Protein 6FXP (pdb70)

Organism: Staphylococcus aureus (strain Mu50 / ATCC 700699) (NCBI:txid158878)

Nearest PDB structures (foldseek):
  6fxp-assembly1_A  TM=9.992E-01  e=1.191E-45  Staphylococcus aureus subsp. aureus Mu50
  6u0o-assembly1_B  TM=9.647E-01  e=7.619E-43  Staphylococcus aureus subsp. aureus NCTC 8325
  6fxo-assembly1_A  TM=9.227E-01  e=2.732E-21  Staphylococcus aureus subsp. aureus Mu50
  4pia-assembly1_A  TM=6.972E-01  e=9.420E-16  Staphylococcus aureus subsp. aureus Mu50
  4pi8-assembly1_A  TM=7.078E-01  e=2.352E-15  Staphylococcus aureus subsp. aureus Mu50

Solvent-accessible surface area: 23838 Å² total; per-residue (Å²): 122,95,100,81,20,70,0,32,0,49,0,18,14,16,129,42,35,20,81,57,10,10,121,84,5,83,117,67,40,110,72,15,52,7,35,68,208,190,100,153,43,134,99,115,14,55,60,102,51,10,71,66,5,7,37,0,16,86,17,11,77,66,94,74,26,9,9,1,0,1,9,0,16,95,61,27,46,14,67,93,99,53,0,70,62,16,0,106,129,60,80,54,3,48,160,28,2,81,43,0,14,154,4,0,133,81,56,106,0,2,0,0,16,0,0,9,36,0,20,118,50,2,25,100,94,50,36,78,1,5,78,12,27,125,36,132,76,131,78,13,33,0,0,7,11,7,36,16,108,137,207,57,29,43,118,26,0,0,74,51,0,79,162,88,35,14,37,48,31,82,108,0,1,40,23,0,0,53,54,4,48,133,96,36,7,84,39,115,30,9,15,0,2,0,0,0,0,8,3,22,89,46,77,37,110,121,18,39,21,59,27,5,95,51,2,37,58,42,0,48,65,4,6,46,31,1,131,102,3,122,6,12,1,35,53,5,33,3,0,0,5,100,84,25,101,144,6,22,61,38,111,77,88,108,78,17,76,1,44,0,49,0,18,32,14,127,38,37,24,80,59,9,9,120,94,6,82,113,69,41,113,68,17,57,1,34,92,201,155,113,126,30,124,86,118,16,54,61,102,51,10,67,70,7,6,38,0,14,84,12,16,80,56,124,74,25,20,8,1,0,1,5,0,18,68,62,26,42,13,69,101,101,38,0,73,69,18,0,103,122,71,98,26,2,60,140,18,3,79,34,0,15,136,0,0,132,78,54,107,0,3,0,0,17,0,0,18,30,0,17,136,34,5,24,96,93,42,46,92,0,2,64,13,22,117,42,132,62,93,103,18,30,0,0,8,13,5,37,13,90,133,181,54,25,35,125,27,0,1,82,53,0,86,169,84,35,14,38,46,22,78,107,0,0,36,24,0,0,53,54,3,49,134,95,39,6,78,37,113,33,9,14,0,2,0,1,0,0,5,3,23,97,46,57,42,108,122,19,44,21,59,28,3,89,54,3,40,58,43,0,48,85,6,7,40,44,2,115,95,4,98,6,11,2,34,51,5,16,1,0,0,6,99,83,26,98,158,10,15,60,24

B-factor: mean 29.56, std 25.25, range [2.0, 132.07]

Secondary structure (DSSP, 8-state):
------EEEEEEEESS-HHHHHHHHHHH----EEE-TTSS-EEEPPHHHHHHHT-HHHHHTSTTGGGGGB-TTS-----HHHHTTTTTT-HHHHTTHHHHHHHHHHHT--HHHHHHHHHTTS-GGGHHHHH-EEETTEEE--SS-TT--SSSHHHHHHHHHHHTT--SHHHHHHHHHHHHHHHHSSSTT--SHHHHHH-TTSTTS--S-SBTTHHHHHHHHHHHHHHHTT----EEEEEEETT-HHHH--/---B----EEEEEE-SS-HHHHHHHHHHH----EEE-SSSS-EEEPPHHHHHHHH-HHHHHTSTTGGGGGB-TTS-----HHHHHHHHTT-HHHHTTHHHHHHHHHHHT--HHHHHHHHHHHSSTTTHHHHH-EEETTEEE--SS-TT--TTSHHHHHHHHHHHTT--SHHHHHHHHHHHHHHHHS-STT--SHHHHHH-TTSTTS--S-SBTTHHHHHHHHHHHHHHHTTB---EEEEEE-TT-HHHH--

InterPro domains:
  IPR002901 Mannosyl-glycoprotein endo-beta-N-acetylglucosamidase-like domain [PF01832] (133-260)
  IPR002901 Mannosyl-glycoprotein endo-beta-N-acetylglucosamidase-like domain [SM00047] (113-271)

Structure (mmCIF, N/CA/C/O backbone):
data_6FXP
#
_entry.id   6FXP
#
_cell.length_a   151.77
_cell.length_b   151.77
_cell.length_c   122.51
_cell.angle_alpha   90.00
_cell.angle_beta   90.00
_cell.angle_gamma   120.00
#
_symmetry.space_group_name_H-M   'P 61 2 2'
#
loop_
_entity.id
_entity.type
_entity.pdbx_description
1 polymer 'Uncharacterized protein'
2 non-polymer 'TETRAETHYLENE GLYCOL'
3 non-polymer 'CHLORIDE ION'
4 non-polymer 'SODIUM ION'
5 water water
#
loop_
_atom_site.group_PDB
_atom_site.id
_atom_site.type_symbol
_atom_site.label_atom_id
_atom_site.label_alt_id
_atom_site.label_comp_id
_atom_site.label_asym_id
_atom_site.label_entity_id
_atom_site.label_seq_id
_atom_site.pdbx_PDB_ins_code
_atom_site.Cartn_x
_atom_site.Cartn_y
_atom_site.Cartn_z
_atom_site.occupancy
_atom_site.B_iso_or_equiv
_atom_site.auth_seq_id
_atom_site.auth_comp_id
_atom_site.auth_asym_id
_atom_site.auth_atom_id
_atom_site.pdbx_PDB_model_num
ATOM 1 N N . ALA A 1 5 ? 26.42700 51.02700 13.64700 1.000 65.89000 1 ALA A N 1
ATOM 2 C CA . ALA A 1 5 ? 25.68000 50.33100 12.59800 1.000 62.24000 1 ALA A CA 1
ATOM 3 C C . ALA A 1 5 ? 26.37400 50.31400 11.23200 1.000 56.38000 1 ALA A C 1
ATOM 4 O O . ALA A 1 5 ? 27.37000 50.99600 11.04800 1.000 50.59000 1 ALA A O 1
ATOM 7 N N . PHE A 1 6 ? 25.81300 49.56300 10.28900 1.000 53.53000 2 PHE A N 1
ATOM 8 C CA . PHE A 1 6 ? 26.37200 49.48300 8.95500 1.000 55.82000 2 PHE A CA 1
ATOM 9 C C . PHE A 1 6 ? 26.27100 50.74300 8.20000 1.000 53.94000 2 PHE A C 1
ATOM 10 O O . PHE A 1 6 ? 25.21500 51.27700 8.09800 1.000 48.86000 2 PHE A O 1
ATOM 19 N N . LYS A 1 7 ? 27.33500 51.19700 7.62700 1.000 44.97000 3 LYS A N 1
ATOM 20 C CA . LYS A 1 7 ? 27.29400 52.40700 6.83500 1.000 40.46000 3 LYS A CA 1
ATOM 21 C C . LYS A 1 7 ? 27.46900 52.20900 5.34100 1.000 42.72000 3 LYS A C 1
ATOM 22 O O . LYS A 1 7 ? 28.56000 51.87700 4.87900 1.000 39.62000 3 LYS A O 1
ATOM 32 N N . HIS A 1 8 ? 26.38700 52.40600 4.59500 1.000 39.06000 4 HIS A N 1
ATOM 33 C CA . HIS A 1 8 ? 26.42200 52.33400 3.15000 1.000 39.75000 4 HIS A CA 1
ATOM 34 C C . HIS A 1 8 ? 27.09400 53.59900 2.60800 1.000 40.79000 4 HIS A C 1
ATOM 35 O O . HIS A 1 8 ? 27.08000 54.64900 3.24500 1.000 38.49000 4 HIS A O 1
ATOM 45 N N . VAL A 1 9 ? 27.72500 53.46200 1.45700 1.000 33.24000 5 VAL A N 1
ATOM 46 C CA . VAL A 1 9 ? 28.45700 54.52200 0.78200 1.000 27.67000 5 VAL A CA 1
ATOM 47 C C . VAL A 1 9 ? 28.06600 54.64000 -0.67200 1.000 28.19000 5 VAL A C 1
ATOM 48 O O . VAL A 1 9 ? 27.82400 53.65200 -1.36600 1.000 28.97000 5 VAL A O 1
ATOM 53 N N . LYS A 1 10 ? 27.92100 55.87000 -1.09100 1.000 25.99000 6 LYS A N 1
ATOM 54 C CA . LYS A 1 10 ? 27.57100 56.22200 -2.45000 1.000 29.12000 6 LYS A CA 1
ATOM 55 C C . LYS A 1 10 ? 28.73100 55.83100 -3.34800 1.000 33.92000 6 LYS A C 1
ATOM 56 O O . LYS A 1 10 ? 29.79500 56.46300 -3.26900 1.000 34.35000 6 LYS A O 1
ATOM 66 N N . SER A 1 11 ? 28.51900 54.81700 -4.20200 1.000 30.99000 7 SER A N 1
ATOM 67 C CA . SER A 1 11 ? 29.57700 54.334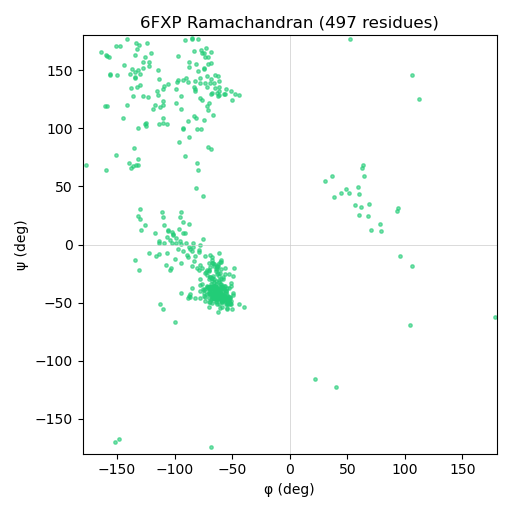00 -5.09500 1.000 27.60000 7 SER A CA 1
ATOM 68 C C . SER A 1 11 ? 29.89900 55.27100 -6.22900 1.000 34.46000 7 SER A C 1
ATOM 69 O O . SER A 1 11 ? 29.02100 55.98300 -6.73400 1.000 31.11000 7 SER A O 1
ATOM 74 N N . ASP A 1 12 ? 31.18300 55.30500 -6.59300 1.000 32.44000 8 ASP A N 1
ATOM 75 C CA . ASP A 1 12 ? 31.67200 56.07200 -7.74800 1.000 33.51000 8 ASP A CA 1
ATOM 76 C C . ASP A 1 12 ? 32.40400 55.00100 -8.59800 1.000 35.66000 8 ASP A C 1
ATOM 77 O O . ASP A 1 12 ? 33.48700 54.56900 -8.22200 1.000 27.46000 8 ASP A O 1
ATOM 83 N N . ILE A 1 13 ? 31.75900 54.51900 -9.68200 1.000 29.20000 9 ILE A N 1
ATOM 84 C CA . ILE A 1 13 ? 32.25300 53.43200 -10.49000 1.000 25.87000 9 ILE A CA 1
ATOM 85 C C . ILE A 1 13 ? 32.57500 53.87300 -11.89000 1.000 30.22000 9 ILE A C 1
ATOM 86 O O . ILE A 1 13 ? 31.76900 54.53900 -12.50900 1.000 30.80000 9 ILE A O 1
ATOM 92 N N . L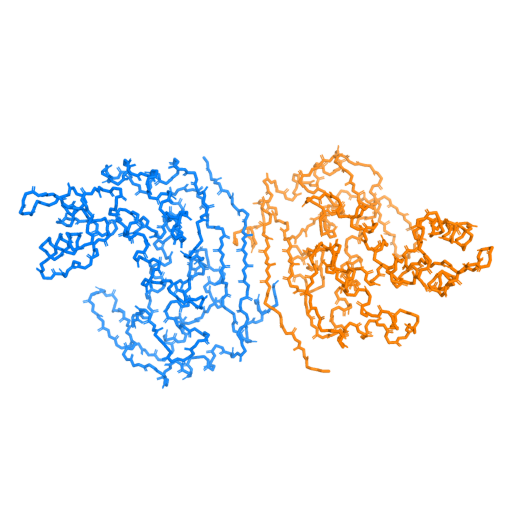YS A 1 14 ? 33.73600 53.49900 -12.37900 1.000 26.16000 10 LYS A N 1
ATOM 93 C CA . LYS A 1 14 ? 34.14100 53.74300 -13.73300 1.000 24.41000 10 LYS A CA 1
ATOM 94 C C . LYS A 1 14 ? 34.14600 52.41800 -14.42100 1.000 30.32000 10 LYS A C 1
ATOM 95 O O . LYS A 1 14 ? 34.63600 51.43600 -13.85400 1.000 32.82000 10 LYS A O 1
ATOM 105 N N . ILE A 1 15 ? 33.58500 52.35300 -15.60200 1.000 25.45000 11 ILE A N 1
ATOM 106 C CA . ILE A 1 15 ? 33.56000 51.06500 -16.29900 1.000 38.36000 11 ILE A CA 1
ATOM 107 C C . ILE A 1 15 ? 34.47500 51.08200 -17.48500 1.000 35.90000 11 ILE A C 1
ATOM 108 O O . ILE A 1 15 ? 34.16300 51.70300 -18.49800 1.000 27.03000 11 ILE A O 1
ATOM 114 N N . GLU A 1 16 ? 35.61100 50.43700 -17.34400 1.000 30.19000 12 GLU A N 1
ATOM 115 C CA . GLU A 1 16 ? 36.57700 50.36500 -18.45100 1.000 28.13000 12 GLU A CA 1
ATOM 116 C C . GLU A 1 16 ? 36.14900 49.26100 -19.33500 1.000 26.55000 12 GLU A C 1
ATOM 117 O O . GLU A 1 16 ? 36.30000 48.09600 -18.96600 1.000 28.04000 12 GLU A O 1
ATOM 124 N N . LYS A 1 17 ? 35.68200 49.60600 -20.52700 1.000 25.60000 13 LYS A N 1
ATOM 125 C CA . LYS A 1 17 ? 35.23500 48.60100 -21.46900 1.000 26.33000 13 LYS A CA 1
ATOM 126 C C . LYS A 1 17 ? 36.40900 48.30400 -22.36900 1.000 30.81000 13 LYS A C 1
ATOM 127 O O . LYS A 1 17 ? 36.91200 49.20000 -23.06100 1.000 31.44000 13 LYS A O 1
ATOM 137 N N . LEU A 1 18 ? 36.88200 47.06700 -22.30700 1.000 28.55000 14 LEU A N 1
ATOM 138 C CA . LEU A 1 18 ? 38.01900 46.70900 -23.17900 1.000 29.75000 14 LEU A CA 1
ATOM 139 C C . LEU A 1 18 ? 37.58100 46.20800 -24.57100 1.000 28.56000 14 LEU A C 1
ATOM 140 O O . LEU A 1 18 ? 36.59300 45.47000 -24.69100 1.000 30.07000 14 LEU A O 1
ATOM 146 N N . ASN A 1 19 ? 38.31200 46.62800 -25.60700 1.000 29.75000 15 ASN A N 1
ATOM 147 C CA . ASN A 1 19 ? 38.03300 46.20100 -26.96400 1.000 35.67000 15 ASN A CA 1
ATOM 148 C C . ASN A 1 19 ? 38.61600 44.80300 -27.28600 1.000 39.88000 15 ASN A C 1
ATOM 149 O O . ASN A 1 19 ? 39.29200 44.65200 -28.29300 1.000 41.47000 15 ASN A O 1
ATOM 157 N N . VAL A 1 20 ? 38.38000 43.81200 -26.42500 1.000 38.69000 16 VAL A N 1
ATOM 158 C CA . VAL A 1 20 ? 38.83700 42.41700 -26.61800 1.000 36.42000 16 VAL A CA 1
ATOM 159 C C . VAL A 1 20 ? 37.93400 41.50400 -25.82300 1.000 32.69000 16 VAL A C 1
ATOM 160 O O . VAL A 1 20 ? 37.42600 41.94200 -24.79600 1.000 30.97000 16 VAL A O 1
ATOM 165 N N . THR A 1 21 ? 37.65000 40.28000 -26.29900 1.000 25.93000 17 THR A N 1
ATOM 166 C CA . THR A 1 21 ? 36.84900 39.35500 -25.54100 1.000 25.62000 17 THR A CA 1
ATOM 167 C C . THR A 1 21 ? 37.74000 38.74400 -24.42600 1.000 27.55000 17 THR A C 1
ATOM 168 O O . THR A 1 21 ? 38.96000 38.87800 -24.48900 1.000 26.05000 17 THR A O 1
ATOM 174 N N . LEU A 1 22 ? 37.14800 38.06000 -23.46100 1.000 25.78000 18 LEU A N 1
ATOM 175 C CA . LEU A 1 22 ? 37.89600 37.43500 -22.38000 1.000 33.77000 18 LEU A CA 1
ATOM 176 C C . LEU A 1 22 ? 38.80500 36.37700 -23.01200 1.000 37.36000 18 LEU A C 1
ATOM 177 O O . LEU A 1 22 ? 39.95300 36.19200 -22.62000 1.000 29.76000 18 LEU A O 1
ATOM 183 N N . ASN A 1 23 ? 38.27000 35.70900 -24.04200 1.000 42.96000 19 ASN A N 1
ATOM 184 C CA . ASN A 1 23 ? 39.01300 34.66000 -24.70600 1.000 36.95000 19 ASN A CA 1
ATOM 185 C C . ASN A 1 23 ? 40.22900 35.19300 -25.34600 1.000 33.50000 19 ASN A C 1
ATOM 186 O O . ASN A 1 23 ? 41.31100 34.64100 -25.16300 1.000 30.56000 19 ASN A O 1
ATOM 194 N N . ASP A 1 24 ? 40.09800 36.32100 -26.04100 1.000 29.39000 20 ASP A N 1
ATOM 195 C CA . ASP A 1 24 ? 41.26000 36.87000 -26.67400 1.000 25.99000 20 ASP A CA 1
ATOM 196 C C . ASP A 1 24 ? 42.25900 37.44600 -25.66700 1.000 32.21000 20 ASP A C 1
ATOM 197 O O . ASP A 1 24 ? 43.48000 37.38300 -25.91500 1.000 31.72000 20 ASP A O 1
ATOM 203 N N . ALA A 1 25 ? 41.75600 37.94300 -24.50300 1.000 32.18000 21 ALA A N 1
ATOM 204 C CA . ALA A 1 25 ? 42.61200 38.46900 -23.46900 1.000 25.97000 21 ALA A CA 1
ATOM 205 C C . ALA A 1 25 ? 43.45100 37.30300 -22.87000 1.000 25.48000 21 ALA A C 1
ATOM 206 O O . ALA A 1 25 ? 44.63700 37.47300 -22.57600 1.000 25.15000 21 ALA A O 1
ATOM 209 N N . ALA A 1 26 ? 42.83300 36.13200 -22.71800 1.000 24.19000 22 ALA A N 1
ATOM 210 C CA . ALA A 1 26 ? 43.54600 34.98700 -22.13600 1.000 29.04000 22 ALA A CA 1
ATOM 211 C C . ALA A 1 26 ? 44.65500 34.51100 -23.08100 1.000 28.43000 22 ALA A C 1
ATOM 212 O O . ALA A 1 26 ? 45.74100 34.12300 -22.65900 1.000 29.02000 22 ALA A O 1
ATOM 215 N N . LYS A 1 27 ? 44.34200 34.54300 -24.36200 1.000 26.17000 23 LYS A N 1
ATOM 216 C CA . LYS A 1 27 ? 45.18500 34.18700 -25.48100 1.000 25.21000 23 LYS A CA 1
ATOM 217 C C . LYS A 1 27 ? 46.37000 35.15900 -25.42700 1.000 32.98000 23 LYS A C 1
ATOM 218 O O . LYS A 1 27 ? 47.52600 34.71400 -25.49600 1.000 28.23000 23 LYS A O 1
ATOM 228 N N . LYS A 1 28 ? 46.11100 36.48600 -25.19500 1.000 30.09000 24 LYS A N 1
ATOM 229 C CA . LYS A 1 28 ? 47.23500 37.37200 -25.13800 1.000 24.81000 24 LYS A CA 1
ATOM 230 C C . LYS A 1 28 ? 48.03400 37.08400 -23.88400 1.000 25.21000 24 LYS A C 1
ATOM 231 O O . LYS A 1 28 ? 49.26100 37.17200 -23.91300 1.000 26.54000 24 LYS A O 1
ATOM 241 N N . GLN A 1 29 ? 47.35300 36.76200 -22.77100 1.000 24.54000 25 GLN A N 1
ATOM 242 C CA . GLN A 1 29 ? 48.02200 36.51600 -21.52100 1.000 25.04000 25 GLN A CA 1
ATOM 243 C C . GLN A 1 29 ? 49.01100 35.36300 -21.58800 1.000 24.97000 25 GLN A C 1
ATOM 244 O O . GLN A 1 29 ? 50.13300 35.49000 -21.12700 1.000 22.38000 25 GLN A O 1
ATOM 253 N N . ILE A 1 30 ? 48.59300 34.25500 -22.14700 1.000 24.50000 26 ILE A N 1
ATOM 254 C CA . ILE A 1 30 ? 49.50300 33.07900 -22.19300 1.000 25.97000 26 ILE A CA 1
ATOM 255 C C . ILE A 1 30 ? 50.71900 33.28500 -23.09200 1.000 26.05000 26 ILE A C 1
ATOM 256 O O . ILE A 1 30 ? 51.77200 32.69200 -22.86600 1.000 25.94000 26 ILE A O 1
ATOM 262 N N . ASN A 1 31 ? 50.55600 34.12900 -24.12900 1.000 29.07000 27 ASN A N 1
ATOM 263 C CA . ASN A 1 31 ? 51.59800 34.43900 -25.06900 1.000 27.53000 27 ASN A CA 1
ATOM 264 C C . ASN A 1 31 ? 52.48300 35.60400 -24.65900 1.000 29.11000 27 ASN A C 1
ATOM 265 O O . ASN A 1 31 ? 53.53300 35.80900 -25.28100 1.000 26.15000 27 ASN A O 1
ATOM 273 N N . ASN A 1 32 ? 52.08000 36.35400 -23.61100 1.000 26.09000 28 ASN A N 1
ATOM 274 C CA . ASN A 1 32 ? 52.89700 37.50800 -23.15900 1.000 26.32000 28 ASN A CA 1
ATOM 275 C C . ASN A 1 32 ? 53.64900 37.29400 -21.83900 1.000 25.52000 28 ASN A C 1
ATOM 276 O O . ASN A 1 32 ? 54.55300 38.06000 -21.50300 1.000 24.70000 28 ASN A O 1
ATOM 284 N N . TYR A 1 33 ? 53.25000 36.29700 -21.05700 1.000 24.70000 29 TYR A N 1
ATOM 285 C CA . TYR A 1 33 ? 53.91800 36.06100 -19.78000 1.000 30.13000 29 TYR A CA 1
ATOM 286 C C . TYR A 1 33 ? 54.29100 34.58700 -19.61900 1.000 27.33000 29 TYR A C 1
ATOM 287 O O . TYR A 1 33 ? 53.84800 33.75000 -20.38700 1.000 27.52000 29 TYR A O 1
ATOM 298 N N . THR A 1 34 ? 55.03800 34.29300 -18.58200 1.000 25.63000 30 THR A N 1
ATOM 299 C CA . THR A 1 34 ? 55.44000 32.94800 -18.24200 1.000 30.82000 30 THR A CA 1
ATOM 300 C C . THR A 1 34 ? 55.19900 32.77200 -16.77200 1.000 31.57000 30 THR A C 1
ATOM 301 O O . THR A 1 34 ? 54.87300 33.72400 -16.10400 1.000 25.55000 30 THR A O 1
ATOM 307 N N . SER A 1 35 ? 55.37900 31.56500 -16.28600 1.000 23.83000 31 SER A N 1
ATOM 308 C CA . SER A 1 35 ? 55.27100 31.16900 -14.90500 1.000 26.07000 31 SER A CA 1
ATOM 309 C C . SER A 1 35 ? 54.05300 31.59100 -14.10900 1.000 29.91000 31 SER A C 1
ATOM 310 O O . SER A 1 35 ? 54.16700 32.06800 -13.00400 1.000 28.13000 31 SER A O 1
ATOM 315 N N . GLN A 1 36 ? 52.91000 31.39200 -14.67300 1.000 28.95000 32 GLN A N 1
ATOM 316 C CA . GLN A 1 36 ? 51.69400 31.69900 -13.97100 1.000 27.53000 32 GLN A CA 1
ATOM 317 C C . GLN A 1 36 ? 51.49400 30.53300 -13.01100 1.000 24.86000 32 GLN A C 1
ATOM 318 O O . GLN A 1 36 ? 51.56800 29.38500 -13.42400 1.000 27.66000 32 GLN A O 1
ATOM 327 N N . GLN A 1 37 ? 51.33800 30.82400 -11.74800 1.000 26.87000 33 GLN A N 1
ATOM 328 C CA . GLN A 1 37 ? 51.18400 29.77300 -10.74100 1.000 32.33000 33 GLN A CA 1
ATOM 329 C C . GLN A 1 37 ? 49.89300 29.82800 -9.96000 1.000 37.63000 33 GLN A C 1
ATOM 330 O O . GLN A 1 37 ? 49.25700 30.84900 -9.89500 1.000 30.31000 33 GLN A O 1
ATOM 339 N N . VAL A 1 38 ? 49.59500 28.73500 -9.29200 1.000 27.82000 34 VAL A N 1
ATOM 340 C CA . VAL A 1 38 ? 48.43300 28.56200 -8.47400 1.000 35.07000 34 VAL A CA 1
ATOM 341 C C . VAL A 1 38 ? 48.74200 27.61100 -7.36000 1.000 43.20000 34 VAL A C 1
ATOM 342 O O . VAL A 1 38 ? 49.49300 26.68900 -7.53000 1.000 40.98000 34 VAL A O 1
ATOM 347 N N . SER A 1 39 ? 48.15300 27.83700 -6.22700 1.000 55.60000 35 SER A N 1
ATOM 348 C CA . SER A 1 39 ? 48.33100 26.99000 -5.06700 1.000 67.36000 35 SER A CA 1
ATOM 349 C C . SER A 1 39 ? 47.74200 25.61000 -5.20100 1.000 67.48000 35 SER A C 1
ATOM 350 O O . SER A 1 39 ? 46.86600 25.38900 -6.01100 1.000 67.93000 35 SER A O 1
ATOM 355 N N . ASN A 1 40 ? 48.26500 24.67900 -4.43600 1.000 75.83000 36 ASN A N 1
ATOM 356 C CA . ASN A 1 40 ? 47.75000 23.32200 -4.37800 1.000 87.60000 36 ASN A CA 1
ATOM 357 C C . ASN A 1 40 ? 46.61200 23.30900 -3.36300 1.000 95.62000 36 ASN A C 1
ATOM 358 O O . ASN A 1 40 ? 46.35300 24.33400 -2.74500 1.000 94.92000 36 ASN A O 1
ATOM 366 N N . LYS A 1 41 ? 45.93500 22.16400 -3.15400 1.000 100.39000 37 LYS A N 1
ATOM 367 C CA . LYS A 1 41 ? 44.84100 22.10100 -2.17100 1.000 104.91000 37 LYS A CA 1
ATOM 368 C C . LYS A 1 41 ? 45.32000 22.44800 -0.78700 1.000 104.31000 37 LYS A C 1
ATOM 369 O O . LYS A 1 41 ? 44.67800 23.22500 -0.12500 1.000 101.77000 37 LYS A O 1
ATOM 379 N N . LYS A 1 42 ? 46.49000 21.92500 -0.35900 1.000 106.13000 38 LYS A N 1
ATOM 380 C CA . LYS A 1 42 ? 46.94500 22.21200 0.99400 1.000 109.05000 38 LYS A CA 1
ATOM 381 C C . LYS A 1 42 ? 47.89800 23.39500 1.14500 1.000 107.01000 38 LYS A C 1
ATOM 382 O O . LYS A 1 42 ? 48.67900 23.41800 2.08800 1.000 104.61000 38 LYS A O 1
ATOM 392 N N . ASN A 1 43 ? 47.81400 24.38200 0.25200 1.000 101.22000 39 ASN A N 1
ATOM 393 C CA . ASN A 1 43 ? 48.66700 25.57000 0.29000 1.000 95.60000 39 ASN A CA 1
ATOM 394 C C . ASN A 1 43 ? 50.20000 25.39500 0.37200 1.000 97.35000 39 ASN A C 1
ATOM 395 O O . ASN A 1 43 ? 50.70800 24.27700 0.40400 1.000 97.13000 39 ASN A O 1
ATOM 403 N N . ASP A 1 44 ? 50.92300 26.53400 0.33200 1.000 103.91000 40 ASP A N 1
ATOM 404 C CA . ASP A 1 44 ? 52.38900 26.60700 0.34200 1.000 112.80000 40 ASP A CA 1
ATOM 405 C C . ASP A 1 44 ? 53.05500 25.50100 -0.48700 1.000 112.65000 40 ASP A C 1
ATOM 406 O O . ASP A 1 44 ? 54.11700 24.98400 -0.16400 1.000 112.49000 40 ASP A O 1
ATOM 412 N N . ALA A 1 45 ? 52.42700 25.25600 -1.64100 1.000 106.30000 41 ALA A N 1
ATOM 413 C CA . ALA A 1 45 ? 52.77900 24.27500 -2.64000 1.000 93.58000 41 ALA A CA 1
ATOM 414 C C . ALA A 1 45 ? 52.33800 24.76300 -4.03000 1.000 81.17000 41 ALA A C 1
ATOM 415 O O . ALA A 1 45 ? 51.31500 24.32800 -4.52900 1.000 78.69000 41 ALA A O 1
ATOM 418 N N . TRP A 1 46 ? 53.09400 25.68300 -4.61300 1.000 68.95000 42 TRP A N 1
ATOM 419 C CA . TRP A 1 46 ? 52.86200 26.24100 -5.94000 1.000 57.58000 42 TRP A CA 1
ATOM 420 C C . TRP A 1 46 ? 53.06700 25.26400 -7.08400 1.000 56.03000 42 TRP A C 1
ATOM 421 O O . TRP A 1 46 ? 54.02700 24.53700 -7.12100 1.000 58.72000 42 TRP A O 1
ATOM 434 N N . ARG A 1 47 ? 52.25500 25.36300 -8.06100 1.000 46.75000 43 ARG A N 1
ATOM 435 C CA . ARG A 1 47 ? 52.25900 24.56600 -9.27200 1.000 45.97000 43 ARG A CA 1
ATOM 436 C C . ARG A 1 47 ? 51.90800 25.47800 -10.44700 1.000 42.69000 43 ARG A C 1
ATOM 437 O O . ARG A 1 47 ? 51.57100 26.64300 -10.24300 1.000 39.37000 43 ARG A O 1
ATOM 451 N N . ASP A 1 48 ? 51.93300 24.94000 -11.65900 1.000 39.40000 44 ASP A N 1
ATOM 452 C CA . ASP A 1 48 ? 51.65700 25.70700 -12.85300 1.000 42.94000 44 ASP A CA 1
ATOM 453 C C . ASP A 1 48 ? 50.18500 25.86500 -13.11600 1.000 44.10000 44 ASP A C 1
ATOM 454 O O . ASP A 1 48 ? 49.44300 24.86900 -13.04200 1.000 36.38000 44 ASP A O 1
ATOM 460 N N . ALA A 1 49 ? 49.75200 27.10000 -13.43500 1.000 37.24000 45 ALA A N 1
ATOM 461 C CA . ALA A 1 49 ? 48.33600 27.25200 -13.72200 1.000 32.29000 45 ALA A CA 1
ATOM 462 C C . ALA A 1 49 ? 48.05500 26.88300 -15.15500 1.000 29.02000 45 ALA A C 1
ATOM 463 O O . ALA A 1 49 ? 48.84800 27.19900 -16.04000 1.000 33.01000 45 ALA A O 1
ATOM 466 N N . SER A 1 50 ? 47.02200 26.13700 -15.37500 1.000 28.27000 46 SER A N 1
ATOM 467 C CA . SER A 1 50 ? 46.59100 25.80500 -16.70300 1.000 33.62000 46 SER A CA 1
ATOM 468 C C . SER A 1 50 ? 45.95900 27.03400 -17.36000 1.000 30.95000 46 SER A C 1
ATOM 469 O O . SER A 1 50 ? 45.60100 27.96600 -16.66300 1.000 26.40000 46 SER A O 1
ATOM 474 N N . ALA A 1 51 ? 45.70600 26.95700 -18.66100 1.000 26.65000 47 ALA A N 1
ATOM 475 C CA . ALA A 1 51 ? 45.12000 28.04500 -19.43000 1.000 31.05000 47 ALA A CA 1
ATOM 476 C C . ALA A 1 51 ? 43.69400 28.32400 -18.97100 1.000 35.34000 47 ALA A C 1
ATOM 477 O O . ALA A 1 51 ? 43.25300 29.47400 -18.95000 1.000 31.34000 47 ALA A O 1
ATOM 480 N N . THR A 1 52 ? 42.93900 27.24100 -18.71700 1.000 31.18000 48 THR A N 1
ATOM 481 C CA . THR A 1 52 ? 41.55800 27.37200 -18.25100 1.000 29.70000 48 THR A CA 1
ATOM 482 C C . THR A 1 52 ? 41.53600 28.11500 -16.93300 1.000 31.58000 48 THR A C 1
ATOM 483 O O . THR A 1 52 ? 40.67800 28.97100 -16.68100 1.000 32.69000 48 THR A O 1
ATOM 489 N N . GLU A 1 53 ? 42.46100 27.75700 -16.06100 1.000 27.07000 49 GLU A N 1
ATOM 490 C CA . GLU A 1 53 ? 42.53200 28.42400 -14.75800 1.000 28.37000 49 GLU A CA 1
ATOM 491 C C . GLU A 1 53 ? 42.92500 29.89300 -14.87400 1.000 29.92000 49 GLU A C 1
ATOM 492 O O . GLU A 1 53 ? 42.48400 30.71800 -14.06000 1.000 30.69000 49 GLU A O 1
ATOM 499 N N . ILE A 1 54 ? 43.83400 30.18700 -15.82800 1.000 23.81000 50 ILE A N 1
ATOM 500 C CA . ILE A 1 54 ? 44.29700 31.55600 -16.07500 1.000 27.11000 50 ILE A CA 1
ATOM 501 C C . ILE A 1 54 ? 43.08200 32.41000 -16.49600 1.000 32.23000 50 ILE A C 1
ATOM 502 O O . ILE A 1 54 ? 42.79700 33.45900 -15.89300 1.000 26.03000 50 ILE A O 1
ATOM 508 N N . LYS A 1 55 ? 42.34400 31.87500 -17.51900 1.000 23.95000 51 LYS A N 1
ATOM 509 C CA . LYS A 1 55 ? 41.18200 32.49500 -18.05000 1.000 25.38000 51 LYS A CA 1
ATOM 510 C C . LYS A 1 55 ? 40.12500 32.71900 -16.97100 1.000 29.82000 51 LYS A C 1
ATOM 511 O O . LYS A 1 55 ? 39.50700 33.77600 -16.97000 1.000 30.62000 51 LYS A O 1
ATOM 521 N N . SER A 1 56 ? 39.94300 31.74800 -16.05200 1.000 25.43000 52 SER A N 1
ATOM 522 C CA . SER A 1 56 ? 38.96300 31.85500 -14.96800 1.000 28.79000 52 SER A CA 1
ATOM 523 C C . SER A 1 56 ? 39.43700 32.94600 -14.08100 1.000 31.11000 52 SER A C 1
ATOM 524 O O . SER A 1 56 ? 38.63900 33.77400 -13.63600 1.000 28.69000 52 SER A O 1
ATOM 529 N N . ALA A 1 57 ? 40.74600 32.93500 -13.77000 1.000 25.86000 53 ALA A N 1
ATOM 530 C CA . ALA A 1 57 ? 41.26400 33.94600 -12.87400 1.000 23.98000 53 ALA A CA 1
ATOM 531 C C . ALA A 1 57 ? 41.14100 35.35900 -13.43100 1.000 26.31000 53 ALA A C 1
ATOM 532 O O . ALA A 1 57 ? 41.21300 36.32400 -12.65700 1.000 29.31000 53 ALA A O 1
ATOM 535 N N . MET A 1 58 ? 41.01000 35.47900 -14.77200 1.000 25.93000 54 MET A N 1
ATOM 536 C CA . MET A 1 58 ? 40.89900 36.72600 -15.50400 1.000 25.51000 54 MET A CA 1
ATOM 537 C C . MET A 1 58 ? 39.48400 37.24600 -15.69000 1.000 25.32000 54 MET A C 1
ATOM 538 O O . MET A 1 58 ? 39.28900 38.36500 -16.23300 1.000 22.56000 54 MET A O 1
ATOM 544 N N . ASP A 1 59 ? 38.52300 36.41400 -15.33900 1.000 25.25000 55 ASP A N 1
ATOM 545 C CA . ASP A 1 59 ? 37.10700 36.64300 -15.55100 1.000 29.10000 55 ASP A CA 1
ATOM 546 C C . ASP A 1 59 ? 36.49800 37.74000 -14.75500 1.000 32.21000 55 ASP A C 1
ATOM 547 O O . ASP A 1 59 ? 35.86400 37.47000 -13.72100 1.000 29.07000 55 ASP A O 1
ATOM 553 N N . SER A 1 60 ? 36.66700 38.97900 -15.24600 1.000 30.24000 56 SER A N 1
ATOM 554 C CA . SER A 1 60 ? 36.09900 40.11100 -14.50000 1.000 32.27000 56 SER A CA 1
ATOM 555 C C . SER A 1 60 ? 34.54900 39.96100 -14.40200 1.000 33.69000 56 SER A C 1
ATOM 556 O O . SER A 1 60 ? 33.93800 40.42100 -13.45900 1.000 33.26000 56 SER A O 1
ATOM 561 N N . GLY A 1 61 ? 33.95700 39.26800 -15.37300 1.000 31.65000 57 GLY A N 1
ATOM 562 C CA . GLY A 1 61 ? 32.52800 38.99300 -15.38500 1.000 35.04000 57 GLY A CA 1
ATOM 563 C C . GLY A 1 61 ? 31.99900 38.32800 -14.12700 1.000 41.14000 57 GLY A C 1
ATOM 564 O O . GLY A 1 61 ? 30.92400 38.69300 -13.65600 1.000 47.42000 57 GLY A O 1
ATOM 566 N N . THR A 1 62 ? 32.71800 37.32100 -13.59700 1.000 39.89000 58 THR A N 1
ATOM 567 C CA . THR A 1 62 ? 32.28400 36.65600 -12.36900 1.000 39.32000 58 THR A CA 1
ATOM 568 C C . THR A 1 62 ? 32.61400 37.50000 -11.13300 1.000 43.66000 58 THR A C 1
ATOM 569 O O . THR A 1 62 ? 31.82900 37.55500 -10.18400 1.000 41.37000 58 THR A O 1
ATOM 575 N N . PHE A 1 63 ? 33.78900 38.13300 -11.13100 1.000 39.18000 59 PHE A N 1
ATOM 576 C CA . PHE A 1 63 ? 34.20000 38.97700 -10.02300 1.000 41.68000 59 PHE A CA 1
ATOM 577 C C . PHE A 1 63 ? 33.31000 40.22300 -9.77500 1.000 37.25000 59 PHE A C 1
ATOM 578 O O . PHE A 1 63 ? 33.05100 40.54200 -8.62500 1.000 34.35000 59 PHE A O 1
ATOM 587 N N . ILE A 1 64 ? 32.88200 40.93000 -10.82600 1.000 33.18000 60 ILE A N 1
ATOM 588 C CA . ILE A 1 64 ? 32.05700 42.12500 -10.67200 1.000 35.83000 60 ILE A CA 1
ATOM 589 C C . ILE A 1 64 ? 30.80800 41.84800 -9.84400 1.000 42.28000 60 ILE A C 1
ATOM 590 O O . ILE A 1 64 ? 30.45400 42.61800 -8.95900 1.000 43.78000 60 ILE A O 1
ATOM 596 N N . ASP A 1 65 ? 30.12700 40.77500 -10.16300 1.000 41.91000 61 ASP A N 1
ATOM 597 C CA . ASP A 1 65 ? 28.90300 40.37000 -9.48100 1.000 52.27000 61 ASP A CA 1
ATOM 598 C C . ASP A 1 65 ? 29.08100 39.71200 -8.13900 1.000 50.61000 61 ASP A C 1
ATOM 599 O O . ASP A 1 65 ? 28.08400 39.31600 -7.53200 1.000 52.36000 61 ASP A O 1
ATOM 605 N N . ASN A 1 66 ? 30.32300 39.54100 -7.69400 1.000 39.95000 62 ASN A N 1
ATOM 606 C CA . ASN A 1 66 ? 30.54700 38.91100 -6.40400 1.000 37.54000 62 ASN A CA 1
ATOM 607 C C . ASN A 1 66 ? 30.75300 39.95100 -5.32500 1.000 36.32000 62 ASN A C 1
ATOM 608 O O . ASN A 1 66 ? 31.48100 40.91400 -5.57500 1.000 37.33000 62 ASN A O 1
ATOM 616 N N . GLU A 1 67 ? 30.21700 39.71900 -4.09600 1.000 35.43000 63 GLU A N 1
ATOM 617 C CA . GLU A 1 67 ? 30.33800 40.72400 -3.02900 1.000 33.31000 63 GLU A CA 1
ATOM 618 C C . GLU A 1 67 ? 31.74300 41.00500 -2.60000 1.000 27.65000 63 GLU A C 1
ATOM 619 O O . GLU A 1 67 ? 32.07200 42.15300 -2.33100 1.000 35.23000 63 GLU A O 1
ATOM 626 N N . LYS A 1 68 ? 32.53600 39.98700 -2.36400 1.000 26.40000 64 LYS A N 1
ATOM 627 C CA . LYS A 1 68 ? 33.91800 40.23800 -1.98900 1.000 27.69000 64 LYS A CA 1
ATOM 628 C C . LYS A 1 68 ? 34.83400 40.51100 -3.19700 1.000 31.10000 64 LYS A C 1
ATOM 629 O O . LYS A 1 68 ? 35.61800 41.45100 -3.17800 1.000 27.74000 64 LYS A O 1
ATOM 639 N N . GLN A 1 69 ? 34.71100 39.69500 -4.24200 1.000 27.81000 65 GLN A N 1
ATOM 640 C CA . GLN A 1 69 ? 35.55700 39.84800 -5.42400 1.000 33.25000 65 GLN A CA 1
ATOM 641 C C . GLN A 1 69 ? 35.44200 41.17200 -6.21700 1.000 34.98000 65 GLN A C 1
ATOM 642 O O . GLN A 1 69 ? 36.33500 41.48100 -6.99900 1.000 31.08000 65 GLN A O 1
ATOM 651 N N . LYS A 1 70 ? 34.36200 41.94800 -6.00900 1.000 30.13000 66 LYS A N 1
ATOM 652 C CA . LYS A 1 70 ? 34.23700 43.25000 -6.65300 1.000 29.11000 66 LYS A CA 1
ATOM 653 C C . LYS A 1 70 ? 35.37200 44.13500 -6.12400 1.000 24.91000 66 LYS A C 1
ATOM 654 O O . LYS A 1 70 ? 35.73200 45.10500 -6.77400 1.000 25.11000 66 LYS A O 1
ATOM 664 N N . TYR A 1 71 ? 35.93700 43.81100 -4.91800 1.000 24.56000 67 TYR A N 1
ATOM 665 C CA . TYR A 1 71 ? 37.06400 44.57000 -4.36800 1.000 24.31000 67 TYR A CA 1
ATOM 666 C C . TYR A 1 71 ? 38.37200 44.40000 -5.20200 1.000 25.57000 67 TYR A C 1
ATOM 667 O O . TYR A 1 71 ? 39.32100 45.12200 -4.98100 1.000 23.21000 67 TYR A O 1
ATOM 678 N N . GLN A 1 72 ? 38.37000 43.43200 -6.16700 1.000 23.58000 68 GLN A N 1
ATOM 679 C CA . GLN A 1 72 ? 39.48600 43.33800 -7.11600 1.000 25.95000 68 GLN A CA 1
ATOM 680 C C . GLN A 1 72 ? 39.46500 44.64300 -7.90800 1.000 26.82000 68 GLN A C 1
ATOM 681 O O . GLN A 1 72 ? 40.44700 45.03100 -8.53300 1.000 23.13000 68 GLN A O 1
ATOM 690 N N . PHE A 1 73 ? 38.31900 45.30600 -7.88500 1.000 23.62000 69 PHE A N 1
ATOM 691 C CA . PHE A 1 73 ? 38.19500 46.57300 -8.62800 1.000 24.60000 69 PHE A CA 1
ATOM 692 C C . PHE A 1 73 ? 38.23000 47.83400 -7.79800 1.000 24.08000 69 PHE A C 1
ATOM 693 O O . PHE A 1 73 ? 38.03100 48.95600 -8.31300 1.000 24.95000 69 PHE A O 1
ATOM 702 N N . LEU A 1 74 ? 38.44100 47.70600 -6.49300 1.000 23.26000 70 LEU A N 1
ATOM 703 C CA . LEU A 1 74 ? 38.50500 48.93100 -5.67600 1.000 23.96000 70 LEU A CA 1
ATOM 704 C C . LEU A 1 74 ? 39.66700 49.80300 -6.14900 1.000 26.40000 70 LEU A C 1
ATOM 705 O O . LEU A 1 74 ? 40.73500 49.23500 -6.36200 1.000 23.69000 70 LEU A O 1
ATOM 711 N N . ASP A 1 75 ? 39.47300 51.15300 -6.29800 1.000 24.55000 71 ASP A N 1
ATOM 712 C CA . ASP A 1 75 ? 40.52000 52.07600 -6.68700 1.000 25.50000 71 ASP A CA 1
ATOM 713 C C . ASP A 1 75 ? 41.46600 52.39300 -5.53700 1.000 26.01000 71 ASP A C 1
ATOM 714 O O . ASP A 1 75 ? 41.21400 53.25000 -4.68700 1.000 23.23000 71 ASP A O 1
ATOM 720 N N . LEU A 1 76 ? 42.57700 51.73200 -5.53600 1.000 24.23000 72 LEU A N 1
ATOM 721 C CA . LEU A 1 76 ? 43.64000 51.86200 -4.49600 1.000 22.81000 72 LEU A CA 1
ATOM 722 C C . LEU A 1 76 ? 44.36000 53.14600 -4.50900 1.000 24.01000 72 LEU A C 1
ATOM 723 O O . LEU A 1 76 ? 45.06100 53.41900 -3.57300 1.000 24.36000 72 LEU A O 1
ATOM 729 N N . SER A 1 77 ? 44.16800 53.98500 -5.50100 1.000 23.64000 73 SER A N 1
ATOM 730 C CA . SER A 1 77 ? 44.85300 55.28800 -5.44200 1.000 23.96000 73 SER A CA 1
ATOM 731 C C . SER A 1 77 ? 43.94700 56.40800 -4.84500 1.000 25.71000 73 SER A C 1
ATOM 732 O O . SER A 1 77 ? 44.32200 57.56900 -4.86600 1.000 25.64000 73 SER A O 1
ATOM 737 N N . LYS A 1 78 ? 42.73100 56.06300 -4.41700 1.000 24.03000 74 LYS A N 1
ATOM 738 C CA . LYS A 1 78 ? 41.81700 57.09800 -3.92900 1.000 26.03000 74 LYS A CA 1
ATOM 739 C C . LYS A 1 78 ? 41.48300 57.05300 -2.47300 1.000 24.79000 74 LYS A C 1
ATOM 740 O O . LYS A 1 78 ? 40.99300 56.05500 -1.98200 1.000 25.32000 74 LYS A O 1
ATOM 750 N N . TYR A 1 79 ? 41.83500 58.11600 -1.76800 1.000 25.58000 75 TYR A N 1
ATOM 751 C CA . TYR A 1 79 ? 41.50200 58.27200 -0.34300 1.000 28.99000 75 TYR A CA 1
ATOM 752 C C . TYR A 1 79 ? 39.95800 58.30400 -0.24700 1.000 24.14000 75 TYR A C 1
ATOM 753 O O . TYR A 1 79 ? 39.32200 59.00900 -1.00200 1.000 25.30000 75 TYR A O 1
ATOM 764 N N . GLN A 1 80 ? 39.37500 57.48100 0.58600 1.000 23.49000 76 GLN A N 1
ATOM 765 C CA . GLN A 1 80 ? 37.90400 57.39700 0.74600 1.000 25.64000 76 GLN A CA 1
ATOM 766 C C . GLN A 1 80 ? 37.30100 58.39500 1.77400 1.000 31.53000 76 GLN A C 1
ATOM 767 O O . GLN A 1 80 ? 36.29100 59.00200 1.47400 1.000 33.13000 76 GLN A O 1
ATOM 776 N N . GLY A 1 81 ? 37.93900 58.57200 2.93700 1.000 32.55000 77 GLY A N 1
ATOM 777 C CA . GLY A 1 81 ? 37.43400 59.46300 3.97600 1.000 31.87000 77 GLY A CA 1
ATOM 778 C C . GLY A 1 81 ? 36.58900 58.72000 4.98600 1.000 35.90000 77 GLY A C 1
ATOM 779 O O . GLY A 1 81 ? 35.63900 59.26500 5.53700 1.000 34.18000 77 GLY A O 1
ATOM 781 N N . ILE A 1 82 ? 36.92800 57.44300 5.20200 1.000 33.13000 78 ILE A N 1
ATOM 782 C CA . ILE A 1 82 ? 36.24200 56.55800 6.13200 1.000 35.46000 78 ILE A CA 1
ATOM 783 C C . ILE A 1 82 ? 36.34700 57.08800 7.53700 1.000 35.30000 78 ILE A C 1
ATOM 784 O O . ILE A 1 82 ? 37.42300 57.54700 7.91200 1.000 32.46000 78 ILE A O 1
ATOM 790 N N . ASP A 1 83 ? 35.29000 56.89800 8.35100 1.000 35.32000 79 ASP A N 1
ATOM 791 C CA . ASP A 1 83 ? 35.34500 57.45900 9.69400 1.000 36.47000 79 ASP A CA 1
ATOM 792 C C . ASP A 1 83 ? 36.47700 56.85500 10.44800 1.000 33.35000 79 ASP A C 1
ATOM 793 O O . ASP A 1 83 ? 36.67300 55.62600 10.48700 1.000 32.81000 79 ASP A O 1
ATOM 799 N N . LYS A 1 84 ? 37.27300 57.73200 11.01000 1.000 30.35000 80 LYS A N 1
ATOM 800 C CA . LYS A 1 84 ? 38.43500 57.23700 11.74900 1.000 36.43000 80 LYS A CA 1
ATOM 801 C C . LYS A 1 84 ? 38.08500 56.25000 12.86500 1.000 40.29000 80 LYS A C 1
ATOM 802 O O . LYS A 1 84 ? 38.90600 55.36700 13.18500 1.000 34.14000 80 LYS A O 1
ATOM 812 N N . ASN A 1 85 ? 36.83800 56.33700 13.41000 1.000 38.46000 81 ASN A N 1
ATOM 813 C CA . ASN A 1 85 ? 36.51900 55.37900 14.45500 1.000 45.23000 81 ASN A CA 1
ATOM 814 C C . ASN A 1 85 ? 36.28300 54.01500 13.91500 1.000 40.12000 81 ASN A C 1
ATOM 815 O O . ASN A 1 85 ? 36.45100 53.01500 14.61800 1.000 43.24000 81 ASN A O 1
ATOM 823 N N . ARG A 1 86 ? 35.90400 53.95900 12.66500 1.000 40.47000 82 ARG A N 1
ATOM 824 C CA . ARG A 1 86 ? 35.69600 52.66200 12.03100 1.000 41.37000 82 ARG A CA 1
ATOM 825 C C . ARG A 1 86 ? 37.04000 52.02400 11.72300 1.000 35.67000 82 ARG A C 1
ATOM 826 O O . ARG A 1 86 ? 37.22000 50.81900 11.88200 1.000 40.76000 82 ARG A O 1
ATOM 840 N N . ILE A 1 87 ? 37.98400 52.85900 11.31500 1.000 30.40000 83 ILE A N 1
ATOM 841 C CA . ILE A 1 87 ? 39.34800 52.43900 10.96200 1.000 35.73000 83 ILE A CA 1
ATOM 842 C C . ILE A 1 87 ? 40.02900 51.79300 12.15900 1.000 40.52000 83 ILE A C 1
ATOM 843 O O . ILE A 1 87 ? 40.73200 50.79000 12.01100 1.000 39.90000 83 ILE A O 1
ATOM 849 N N . LYS A 1 88 ? 39.82200 52.36700 13.35300 1.000 41.05000 84 LYS A N 1
ATOM 850 C CA . LYS A 1 88 ? 40.39200 51.80200 14.56600 1.000 49.47000 84 LYS A CA 1
ATOM 851 C C . LYS A 1 88 ? 39.99400 50.32900 14.80200 1.000 49.33000 84 LYS A C 1
ATOM 852 O O . LYS A 1 88 ? 40.67800 49.62500 15.54100 1.000 56.86000 84 LYS A O 1
ATOM 862 N N . CYS A 1 89 ? 38.90000 49.87400 14.16200 1.000 51.37000 85 CYS A N 1
ATOM 863 C CA . CYS A 1 89 ? 38.43700 48.48800 14.22800 1.000 57.98000 85 CYS A CA 1
ATOM 864 C C . CYS A 1 89 ? 39.48600 47.58000 13.58500 1.000 60.65000 85 CYS A C 1
ATOM 865 O O . CYS A 1 89 ? 39.65900 46.43900 14.00900 1.000 62.29000 85 CYS A O 1
ATOM 869 N N . MET A 1 90 ? 40.14300 48.06600 12.51900 1.000 56.75000 86 MET A N 1
ATOM 870 C CA . MET A 1 90 ? 41.18900 47.29300 11.85500 1.000 57.04000 86 MET A CA 1
ATOM 871 C C . MET A 1 90 ? 42.44400 47.22800 12.72400 1.000 57.02000 86 MET A C 1
ATOM 872 O O . MET A 1 90 ? 43.24400 46.30500 12.57700 1.000 58.55000 86 MET A O 1
ATOM 878 N N . LEU A 1 91 ? 42.58700 48.17900 13.66000 1.000 52.31000 87 LEU A N 1
ATOM 879 C CA . LEU A 1 91 ? 43.78900 48.25300 14.48200 1.000 54.34000 87 LEU A CA 1
ATOM 880 C C . LEU A 1 91 ? 43.62700 47.88800 15.94300 1.000 60.97000 87 LEU A C 1
ATOM 881 O O . LEU A 1 91 ? 44.44400 48.29200 16.77100 1.000 55.24000 87 LEU A O 1
ATOM 887 N N . VAL A 1 92 ? 42.60200 47.08600 16.25100 1.000 62.83000 88 VAL A N 1
ATOM 888 C CA . VAL A 1 92 ? 42.32700 46.63600 17.61200 1.000 67.68000 88 VAL A CA 1
ATOM 889 C C . VAL A 1 92 ? 43.51500 45.95300 18.30700 1.000 67.22000 88 VAL A C 1
ATOM 890 O O . VAL A 1 92 ? 43.91300 46.37000 19.39100 1.000 66.41000 88 VAL A O 1
ATOM 895 N N . ASP A 1 93 ? 44.07300 44.91100 17.68400 1.000 67.73000 89 ASP A N 1
ATOM 896 C CA . ASP A 1 93 ? 45.18800 44.16500 18.25800 1.000 69.92000 89 ASP A CA 1
ATOM 897 C C . ASP A 1 93 ? 46.55800 44.74700 17.92300 1.000 64.83000 89 ASP A C 1
ATOM 898 O O . ASP A 1 93 ? 47.57500 44.08600 18.12400 1.000 63.59000 89 ASP A O 1
ATOM 904 N N . ARG A 1 94 ? 46.58800 46.00600 17.48300 1.000 58.00000 90 ARG A N 1
ATOM 905 C CA . ARG A 1 94 ? 47.82900 46.67100 17.10200 1.000 50.87000 90 ARG A CA 1
ATOM 906 C C . ARG A 1 94 ? 47.94900 48.07300 17.68000 1.000 50.45000 90 ARG A C 1
ATOM 907 O O . ARG A 1 94 ? 47.96500 49.05500 16.94300 1.000 46.20000 90 ARG A O 1
ATOM 921 N N . PRO A 1 95 ? 48.09700 48.16300 19.00600 1.000 45.21000 91 PRO A N 1
ATOM 922 C CA . PRO A 1 95 ? 48.22000 49.47100 19.67500 1.000 43.31000 91 PRO A CA 1
ATOM 923 C C . PRO A 1 95 ? 49.05800 50.52400 18.98700 1.000 32.87000 91 PRO A C 1
ATOM 924 O O . PRO A 1 95 ? 48.61500 51.65500 18.81600 1.000 39.46000 91 PRO A O 1
ATOM 928 N N . THR A 1 96 ? 50.28200 50.19400 18.66300 1.000 32.21000 92 THR A N 1
ATOM 929 C CA . THR A 1 96 ? 51.16500 51.16600 17.99800 1.000 39.36000 92 THR A CA 1
ATOM 930 C C . THR A 1 96 ? 50.55600 51.74400 16.70600 1.000 39.15000 92 THR A C 1
ATOM 931 O O . THR A 1 96 ? 50.70700 52.93000 16.43000 1.000 35.08000 92 THR A O 1
ATOM 937 N N . LEU A 1 97 ? 49.88700 50.91200 15.91500 1.000 35.41000 93 LEU A N 1
ATOM 938 C CA . LEU A 1 97 ? 49.24700 51.40500 14.69100 1.000 31.06000 93 LEU A CA 1
ATOM 939 C C . LEU A 1 97 ? 47.99300 52.17800 15.04300 1.000 33.60000 93 LEU A C 1
ATOM 940 O O . LEU A 1 97 ? 47.72900 53.27800 14.52200 1.000 31.06000 93 LEU A O 1
ATOM 946 N N . LEU A 1 98 ? 47.23500 51.59900 15.95700 1.000 33.20000 94 LEU A N 1
ATOM 947 C CA . LEU A 1 98 ? 45.98000 52.22500 16.40700 1.000 41.86000 94 LEU A CA 1
ATOM 948 C C . LEU A 1 98 ? 46.17600 53.69400 16.77600 1.000 37.31000 94 LEU A C 1
ATOM 949 O O . LEU A 1 98 ? 45.37900 54.58200 16.44300 1.000 39.79000 94 LEU A O 1
ATOM 955 N N . LYS A 1 99 ? 47.25700 53.96000 17.44700 1.000 38.45000 95 LYS A N 1
ATOM 956 C CA . LYS A 1 99 ? 47.52700 55.31000 17.90200 1.000 38.88000 95 LYS A CA 1
ATOM 957 C C . LYS A 1 99 ? 47.85700 56.27600 16.79800 1.000 43.28000 95 LYS A C 1
ATOM 958 O O . LYS A 1 99 ? 47.74900 57.48600 16.97000 1.000 41.00000 95 LYS A O 1
ATOM 968 N N . HIS A 1 100 ? 48.31200 55.73100 15.67900 1.000 38.32000 96 HIS A N 1
ATOM 969 C CA . HIS A 1 100 ? 48.69100 56.53400 14.54300 1.000 36.79000 96 HIS A CA 1
ATOM 970 C C . HIS A 1 100 ? 47.57500 56.63700 13.54100 1.000 38.74000 96 HIS A C 1
ATOM 971 O O . HIS A 1 100 ? 47.85600 57.03600 12.39500 1.000 34.31000 96 HIS A O 1
ATOM 981 N N . THR A 1 101 ? 46.32600 56.23200 13.93300 1.000 31.49000 97 THR A N 1
ATOM 982 C CA . THR A 1 101 ? 45.23900 56.29300 12.98700 1.000 36.56000 97 THR A CA 1
ATOM 983 C C . THR A 1 101 ? 45.23000 57.58100 12.20600 1.000 39.76000 97 THR A C 1
ATOM 984 O O . THR A 1 101 ? 45.22300 57.54700 10.96900 1.000 36.50000 97 THR A O 1
ATOM 990 N N . ASP A 1 102 ? 45.29800 58.71300 12.90900 1.000 34.49000 98 ASP A N 1
ATOM 991 C CA . ASP A 1 102 ? 45.22500 59.98700 12.21300 1.000 32.21000 98 ASP A CA 1
ATOM 992 C C . ASP A 1 102 ? 46.36300 60.15100 11.21700 1.000 31.94000 98 ASP A C 1
ATOM 993 O O . ASP A 1 102 ? 46.17700 60.76900 10.18300 1.000 31.03000 98 ASP A O 1
ATOM 999 N N . ASP A 1 103 ? 47.55000 59.69400 11.56700 1.000 31.85000 99 ASP A N 1
ATOM 1000 C CA . ASP A 1 103 ? 48.66100 59.85200 10.64100 1.000 32.71000 99 ASP A CA 1
ATOM 1001 C C . ASP A 1 103 ? 48.48400 59.03500 9.36500 1.000 25.43000 99 ASP A C 1
ATOM 1002 O O . ASP A 1 103 ? 48.80500 59.54500 8.30800 1.000 31.38000 99 ASP A O 1
ATOM 1008 N N . PHE A 1 104 ? 48.03000 57.80700 9.47900 1.000 26.08000 100 PHE A N 1
ATOM 1009 C CA . PHE A 1 104 ? 47.77400 56.92800 8.35200 1.000 29.34000 100 PHE A CA 1
ATOM 1010 C C . PHE A 1 104 ? 46.75800 57.58600 7.44300 1.000 33.86000 100 PHE A C 1
ATOM 1011 O O . PHE A 1 104 ? 46.99500 57.65000 6.24900 1.000 29.99000 100 PHE A O 1
ATOM 1020 N N . LEU A 1 105 ? 45.64200 58.10700 8.00100 1.000 30.42000 101 LEU A N 1
ATOM 1021 C CA . LEU A 1 105 ? 44.62600 58.76900 7.18500 1.000 28.40000 101 LEU A CA 1
ATOM 1022 C C . LEU A 1 105 ? 45.12100 60.04500 6.51600 1.000 26.44000 101 LEU A C 1
ATOM 1023 O O . LEU A 1 105 ? 44.73400 60.31800 5.38600 1.000 27.57000 101 LEU A O 1
ATOM 1029 N N . LYS A 1 106 ? 45.91500 60.87700 7.20300 1.000 23.84000 102 LYS A N 1
ATOM 1030 C CA . LYS A 1 106 ? 46.43000 62.04700 6.52900 1.000 24.08000 102 LYS A CA 1
ATOM 1031 C C . LYS A 1 106 ? 47.37700 61.62600 5.42300 1.000 25.64000 102 LYS A C 1
ATOM 1032 O O . LYS A 1 106 ? 47.39600 62.29400 4.39800 1.000 24.91000 102 LYS A O 1
ATOM 1042 N N . ALA A 1 107 ? 48.26200 60.61000 5.68800 1.000 23.75000 103 ALA A N 1
ATOM 1043 C CA . ALA A 1 107 ? 49.18300 60.13500 4.65800 1.000 25.18000 103 ALA A CA 1
ATOM 1044 C C . ALA A 1 107 ? 48.38000 59.56100 3.48700 1.000 25.62000 103 ALA A C 1
ATOM 1045 O O . ALA A 1 107 ? 48.74300 59.79100 2.33700 1.000 25.49000 103 ALA A O 1
ATOM 1048 N N . ALA A 1 108 ? 47.28500 58.80900 3.78600 1.000 26.02000 104 ALA A N 1
ATOM 1049 C CA . ALA A 1 108 ? 46.49100 58.25100 2.70900 1.000 24.27000 104 ALA A CA 1
ATOM 1050 C C . ALA A 1 108 ? 45.94400 59.39800 1.80900 1.000 29.68000 104 ALA A C 1
ATOM 1051 O O . ALA A 1 108 ? 45.96800 59.31400 0.54900 1.000 24.99000 104 ALA A O 1
ATOM 1054 N N . LYS A 1 109 ? 45.44100 60.45900 2.46800 1.000 25.07000 105 LYS A N 1
ATOM 1055 C CA . LYS A 1 109 ? 44.88800 61.61000 1.71400 1.000 25.82000 105 LYS A CA 1
ATOM 1056 C C . LYS A 1 109 ? 45.93400 62.39800 0.90300 1.000 25.81000 105 LYS A C 1
ATOM 1057 O O . LYS A 1 109 ? 45.73200 62.80900 -0.27500 1.000 24.97000 105 LYS A O 1
ATOM 1067 N N . ASP A 1 110 ? 47.02500 62.67200 1.57000 1.000 24.26000 106 ASP A N 1
ATOM 1068 C CA . ASP A 1 110 ? 48.10100 63.44900 0.96200 1.000 26.01000 106 ASP A CA 1
ATOM 1069 C C . ASP A 1 110 ? 48.83000 62.70800 -0.14300 1.000 26.85000 106 ASP A C 1
ATOM 1070 O O . ASP A 1 110 ? 49.13800 63.30200 -1.15600 1.000 28.66000 106 ASP A O 1
ATOM 1076 N N . LYS A 1 111 ? 49.10100 61.43000 0.05800 1.000 25.57000 107 LYS A N 1
ATOM 1077 C CA . LYS A 1 111 ? 49.87100 60.64300 -0.94300 1.000 27.39000 107 LYS A CA 1
ATOM 1078 C C . LYS A 1 111 ? 49.03900 59.84800 -1.95400 1.000 28.49000 107 LYS A C 1
ATOM 1079 O O . LYS A 1 111 ? 49.60100 59.13400 -2.80200 1.000 25.86000 107 LYS A O 1
ATOM 1089 N N . HIS A 1 112 ? 47.76100 59.94500 -1.83200 1.000 25.38000 108 HIS A N 1
ATOM 1090 C CA . HIS A 1 112 ? 46.78100 59.29500 -2.65600 1.000 23.48000 108 HIS A CA 1
ATOM 1091 C C . HIS A 1 112 ? 46.76300 57.78200 -2.62000 1.000 32.42000 108 HIS A C 1
ATOM 1092 O O . HIS A 1 112 ? 47.08400 57.17200 -3.59400 1.000 24.67000 108 HIS A O 1
ATOM 1102 N N . VAL A 1 113 ? 46.37400 57.17900 -1.50900 1.000 23.73000 109 VAL A N 1
ATOM 1103 C CA . VAL A 1 113 ? 46.26700 55.77900 -1.33000 1.000 23.31000 109 VAL A CA 1
ATOM 1104 C C . VAL A 1 113 ? 44.98100 55.50300 -0.56400 1.000 25.93000 109 VAL A C 1
ATOM 1105 O O . VAL A 1 113 ? 44.63100 56.26100 0.36000 1.000 25.82000 109 VAL A O 1
ATOM 1110 N N . ASN A 1 114 ? 44.22000 54.51600 -1.02300 1.000 23.09000 110 ASN A N 1
ATOM 1111 C CA . ASN A 1 114 ? 43.05300 54.10400 -0.25600 1.000 24.75000 110 ASN A CA 1
ATOM 1112 C C . ASN A 1 114 ? 43.58300 53.71600 1.18500 1.000 28.24000 110 ASN A C 1
ATOM 1113 O O . ASN A 1 114 ? 44.54800 52.94400 1.28300 1.000 24.80000 110 ASN A O 1
ATOM 1121 N N . GLU A 1 115 ? 42.96200 54.27000 2.26300 1.000 25.58000 111 GLU A N 1
ATOM 1122 C CA . GLU A 1 115 ? 43.34200 54.05400 3.65200 1.000 26.26000 111 GLU A CA 1
ATOM 1123 C C . GLU A 1 115 ? 43.28500 52.60400 4.05900 1.000 24.07000 111 GLU A C 1
ATOM 1124 O O . GLU A 1 115 ? 44.09100 52.20600 4.86800 1.000 25.03000 111 GLU A O 1
ATOM 1131 N N . VAL A 1 116 ? 42.35200 51.84600 3.57100 1.000 25.84000 112 VAL A N 1
ATOM 1132 C CA . VAL A 1 116 ? 42.26900 50.41400 3.91700 1.000 24.85000 112 VAL A CA 1
ATOM 1133 C C . VAL A 1 116 ? 43.47200 49.66700 3.31900 1.000 25.46000 112 VAL A C 1
ATOM 1134 O O . VAL A 1 116 ? 44.08000 48.82200 3.96300 1.000 26.06000 112 VAL A O 1
ATOM 1139 N N . TYR A 1 117 ? 43.80900 49.99100 2.08200 1.000 26.74000 113 TYR A N 1
ATOM 1140 C CA . TYR A 1 117 ? 44.93500 49.33500 1.44900 1.000 26.75000 113 TYR A CA 1
ATOM 1141 C C . TYR A 1 117 ? 46.23300 49.76600 2.14900 1.000 24.18000 113 TYR A C 1
ATOM 1142 O O . TYR A 1 117 ? 47.06300 48.91400 2.45200 1.000 26.59000 113 TYR A O 1
ATOM 1153 N N . LEU A 1 118 ? 46.32300 51.04100 2.54800 1.000 23.19000 114 LEU A N 1
ATOM 1154 C CA . LEU A 1 118 ? 47.53300 51.54900 3.14500 1.000 26.07000 114 LEU A CA 1
ATOM 1155 C C . LEU A 1 118 ? 47.80800 50.88800 4.48900 1.000 30.02000 114 LEU A C 1
ATOM 1156 O O . LEU A 1 118 ? 48.92700 50.45600 4.74700 1.000 28.04000 114 LEU A O 1
ATOM 1162 N N . ILE A 1 119 ? 46.77100 50.78900 5.33000 1.000 32.47000 115 ILE A N 1
ATOM 1163 C CA . ILE A 1 119 ? 46.85900 50.19100 6.63200 1.000 26.44000 115 ILE A CA 1
ATOM 1164 C C . ILE A 1 119 ? 47.05600 48.70600 6.52900 1.000 26.25000 115 ILE A C 1
ATOM 1165 O O . ILE A 1 119 ? 47.77000 48.16600 7.35600 1.000 30.67000 115 ILE A O 1
ATOM 1171 N N . SER A 1 120 ? 46.41700 48.04000 5.57200 1.000 30.68000 116 SER A N 1
ATOM 1172 C CA . SER A 1 120 ? 46.62100 46.60600 5.41400 1.000 31.30000 116 SER A CA 1
ATOM 1173 C C . SER A 1 120 ? 48.11600 46.35700 5.13600 1.000 34.60000 116 SER A C 1
ATOM 1174 O O . SER A 1 120 ? 48.63600 45.33400 5.56000 1.000 35.27000 116 SER A O 1
ATOM 1179 N N . HIS A 1 121 ? 48.80000 47.27500 4.41600 1.000 29.25000 117 HIS A N 1
ATOM 1180 C CA . HIS A 1 121 ? 50.22900 47.14600 4.23400 1.000 36.07000 117 HIS A CA 1
ATOM 1181 C C . HIS A 1 121 ? 50.97100 47.30200 5.56500 1.000 34.92000 117 HIS A C 1
ATOM 1182 O O . HIS A 1 121 ? 52.00800 46.68300 5.74400 1.000 35.82000 117 HIS A O 1
ATOM 1192 N N . ALA A 1 122 ? 50.53700 48.22200 6.41500 1.000 32.05000 118 ALA A N 1
ATOM 1193 C CA . ALA A 1 122 ? 51.21200 48.37900 7.70300 1.000 32.76000 118 ALA A CA 1
ATOM 1194 C C . ALA A 1 122 ? 50.96200 47.20500 8.64700 1.000 32.77000 118 ALA A C 1
ATOM 1195 O O . ALA A 1 122 ? 51.88300 46.76200 9.32600 1.000 39.25000 118 ALA A O 1
ATOM 1198 N N . LEU A 1 123 ? 49.72400 46.70800 8.66600 1.000 35.49000 119 LEU A N 1
ATOM 1199 C CA . LEU A 1 123 ? 49.23400 45.62300 9.49600 1.000 45.71000 119 LEU A CA 1
ATOM 1200 C C . LEU A 1 123 ? 49.96300 44.36100 9.17700 1.000 61.41000 119 LEU A C 1
ATOM 1201 O O . LEU A 1 123 ? 50.60700 43.77000 10.04200 1.000 66.76000 119 LEU A O 1
ATOM 1207 N N . LEU A 1 124 ? 49.87900 43.96000 7.91700 1.000 64.97000 120 LEU A N 1
ATOM 1208 C CA . LEU A 1 124 ? 50.55100 42.76000 7.45200 1.000 76.87000 120 LEU A CA 1
ATOM 1209 C C . LEU A 1 124 ? 52.06900 42.93600 7.28000 1.000 82.04000 120 LEU A C 1
ATOM 1210 O O . LEU A 1 124 ? 52.72300 42.00100 6.81800 1.000 84.08000 120 LEU A O 1
ATOM 1216 N N . GLU A 1 125 ? 52.64000 44.10300 7.65700 1.000 74.83000 121 GLU A N 1
ATOM 1217 C CA . GLU A 1 125 ? 54.07900 44.27700 7.51200 1.000 67.27000 121 GLU A CA 1
ATOM 1218 C C . GLU A 1 125 ? 54.86600 44.61400 8.77700 1.000 72.06000 121 GLU A C 1
ATOM 1219 O O . GLU A 1 125 ? 56.09300 44.67800 8.72200 1.000 73.86000 121 GLU A O 1
ATOM 1226 N N . THR A 1 126 ? 54.18000 44.86800 9.89700 1.000 76.65000 122 THR A N 1
ATOM 1227 C CA . THR A 1 126 ? 54.86700 45.12600 11.14900 1.000 83.99000 122 THR A CA 1
ATOM 1228 C C . THR A 1 126 ? 54.64600 43.92000 12.07200 1.000 83.22000 122 THR A C 1
ATOM 1229 O O . THR A 1 126 ? 54.89200 44.00900 13.27000 1.000 80.11000 122 THR A O 1
ATOM 1235 N N . GLY A 1 127 ? 54.21100 42.78300 11.49700 1.000 81.33000 123 GLY A N 1
ATOM 1236 C CA . GLY A 1 127 ? 53.94200 41.58400 12.27800 1.000 87.84000 123 GLY A CA 1
ATOM 1237 C C . GLY A 1 127 ? 55.16800 40.93400 12.87700 1.000 93.02000 123 GLY A C 1
ATOM 1238 O O . GLY A 1 127 ? 56.29200 41.27100 12.50900 1.000 91.69000 123 GLY A O 1
ATOM 1240 N N . ALA A 1 128 ? 54.94200 40.01300 13.83200 1.000 90.61000 124 ALA A N 1
ATOM 1241 C CA . ALA A 1 128 ? 56.01300 39.28900 14.50600 1.000 86.85000 124 ALA A CA 1
ATOM 1242 C C . ALA A 1 128 ? 57.21400 40.19500 14.82800 1.000 84.45000 124 ALA A C 1
ATOM 1243 O O . ALA A 1 128 ? 57.04700 41.22700 15.47400 1.000 86.51000 124 ALA A O 1
ATOM 1246 N N . VAL A 1 129 ? 58.40000 39.83300 14.32800 1.000 84.66000 125 VAL A N 1
ATOM 1247 C CA . VAL A 1 129 ? 59.64900 40.55700 14.51400 1.000 80.33000 125 VAL A CA 1
ATOM 1248 C C . VAL A 1 129 ? 59.64200 41.95400 13.89700 1.000 73.46000 125 VAL A C 1
ATOM 1249 O O . VAL A 1 129 ? 60.22900 42.87100 14.46100 1.000 63.77000 125 VAL A O 1
ATOM 1254 N N . LYS A 1 130 ? 58.98800 42.12000 12.74600 1.000 65.47000 126 LYS A N 1
ATOM 1255 C CA . LYS A 1 130 ? 58.97600 43.41000 12.08000 1.000 62.29000 126 LYS A CA 1
ATOM 1256 C C . LYS A 1 130 ? 58.35700 44.54000 12.89100 1.000 60.12000 126 LYS A C 1
ATOM 1257 O O . LYS A 1 130 ? 58.56100 45.70100 12.54000 1.000 58.86000 126 LYS A O 1
ATOM 1267 N N . SER A 1 131 ? 57.62483 44.21812 13.95498 1.000 53.52000 127 SER A N 1
ATOM 1268 C CA . SER A 1 131 ? 57.02375 45.26933 14.74702 1.000 48.31001 127 SER A CA 1
ATOM 1269 C C . SER A 1 131 ? 58.08280 46.18639 15.30368 1.000 39.97000 127 SER A C 1
ATOM 1270 O O . SER A 1 131 ? 57.83167 47.33028 15.59589 1.000 42.35000 127 SER A O 1
ATOM 1275 N N . GLU A 1 132 ? 59.27479 45.74063 15.37683 1.000 36.11000 128 GLU A N 1
ATOM 1276 C CA . GLU A 1 132 ? 60.30090 46.58014 15.92877 1.000 42.63000 128 GLU A CA 1
ATOM 1277 C C . GLU A 1 132 ? 60.68313 47.68961 14.99709 1.000 43.46000 128 GLU A C 1
ATOM 1278 O O . GLU A 1 132 ? 61.21928 48.69392 15.43125 1.000 45.41000 128 GLU A O 1
ATOM 1285 N N . LEU A 1 133 ? 60.43700 47.50000 13.71200 1.000 46.25000 129 LEU A N 1
ATOM 1286 C CA . LEU A 1 133 ? 60.64400 48.58400 12.76900 1.000 38.03000 129 LEU A CA 1
ATOM 1287 C C . LEU A 1 133 ? 59.65300 49.69200 13.09100 1.000 32.72000 129 LEU A C 1
ATOM 1288 O O . LEU A 1 133 ? 60.01100 50.86000 13.02100 1.000 37.25000 129 LEU A O 1
ATOM 1294 N N . ALA A 1 134 ? 58.40300 49.33100 13.41700 1.000 32.46000 130 ALA A N 1
ATOM 1295 C CA . ALA A 1 134 ? 57.42900 50.35100 13.80200 1.000 38.32000 130 ALA A CA 1
ATOM 1296 C C . ALA A 1 134 ? 57.79100 51.06200 15.11700 1.000 48.54000 130 ALA A C 1
ATOM 1297 O O . ALA A 1 134 ? 57.50700 52.25300 15.25100 1.000 46.43000 130 ALA A O 1
ATOM 1300 N N . ASN A 1 135 ? 58.38400 50.33500 16.09600 1.000 48.56000 131 ASN A N 1
ATOM 1301 C CA . ASN A 1 135 ? 58.77000 50.93300 17.36300 1.000 52.60000 131 ASN A CA 1
ATOM 1302 C C . ASN A 1 135 ? 60.04600 51.73600 17.26700 1.000 54.63000 131 ASN A C 1
ATOM 1303 O O . ASN A 1 135 ? 60.34000 52.53500 18.15800 1.000 52.83000 131 ASN A O 1
ATOM 1311 N N . GLY A 1 136 ? 60.82600 51.50300 16.21000 1.000 44.89000 132 GLY A N 1
ATOM 1312 C CA . GLY A 1 136 ? 62.07400 52.22000 16.05700 1.000 51.22000 132 GLY A CA 1
ATOM 1313 C C . GLY A 1 136 ? 63.23000 51.29700 16.35700 1.000 62.69000 132 GLY A C 1
ATOM 1314 O O . GLY A 1 136 ? 63.13800 50.40000 17.19200 1.000 64.01000 132 GLY A O 1
ATOM 1316 N N . VAL A 1 137 ? 64.31800 51.51900 15.64600 1.000 59.02000 133 VAL A N 1
ATOM 1317 C CA . VAL A 1 137 ? 65.54000 50.75100 15.77500 1.000 57.23000 133 VAL A CA 1
ATOM 1318 C C . VAL A 1 137 ? 66.63600 51.77800 15.85000 1.000 61.23000 133 VAL A C 1
ATOM 1319 O O . VAL A 1 137 ? 66.59300 52.76500 15.12000 1.000 66.08000 133 VAL A O 1
ATOM 1324 N N . GLU A 1 138 ? 67.56815 51.60801 16.74870 1.000 62.22000 134 GLU A N 1
ATOM 1325 C CA . GLU A 1 138 ? 68.60132 52.60847 16.86429 1.000 65.94000 134 GLU A CA 1
ATOM 1326 C C . GLU A 1 138 ? 69.71013 52.32645 15.93723 1.000 66.85000 134 GLU A C 1
ATOM 1327 O O . GLU A 1 138 ? 69.89880 51.18373 15.60705 1.000 60.49000 134 GLU A O 1
ATOM 1334 N N . ILE A 1 139 ? 70.43098 53.34614 15.51229 1.000 65.01000 135 ILE A N 1
ATOM 1335 C CA . ILE A 1 139 ? 71.54588 53.21355 14.62294 1.000 74.34000 135 ILE A CA 1
ATOM 1336 C C . ILE A 1 139 ? 72.43723 54.43942 14.69383 1.000 84.70000 135 ILE A C 1
ATOM 1337 O O . ILE A 1 139 ? 72.01354 55.52151 14.35202 1.000 82.63000 135 ILE A O 1
ATOM 1343 N N . ASP A 1 140 ? 73.69590 54.24811 15.07519 1.000 83.19000 136 ASP A N 1
ATOM 1344 C CA . ASP A 1 140 ? 74.66550 55.33052 15.20441 1.000 78.45000 136 ASP A CA 1
ATOM 1345 C C . ASP A 1 140 ? 74.13371 56.56242 15.89193 1.000 78.03000 136 ASP A C 1
ATOM 1346 O O . ASP A 1 140 ? 74.37955 57.67279 15.43949 1.000 77.81000 136 ASP A O 1
ATOM 1352 N N . GLY A 1 141 ? 73.42272 56.38223 16.98470 1.000 77.14000 137 GLY A N 1
ATOM 1353 C CA . GLY A 1 141 ? 72.92542 57.53646 17.70448 1.000 83.65000 137 GLY A CA 1
ATOM 1354 C C . GLY A 1 141 ? 71.45848 57.80025 17.52830 1.000 89.91000 137 GLY A C 1
ATOM 1355 O O . GLY A 1 141 ? 70.70528 57.64010 18.45964 1.000 90.02000 137 GLY A O 1
ATOM 1357 N N . LYS A 1 142 ? 71.05110 58.21539 16.33775 1.000 90.77000 138 LYS A N 1
ATOM 1358 C CA . LYS A 1 142 ? 69.64787 58.51397 16.10511 1.000 89.24000 138 LYS A CA 1
ATOM 1359 C C . LYS A 1 142 ? 68.80157 57.26656 16.14519 1.000 90.07000 138 LYS A C 1
ATOM 1360 O O . LYS A 1 142 ? 69.24464 56.21235 16.49287 1.000 94.04000 138 LYS A O 1
ATOM 1370 N N . LYS A 1 143 ? 67.56912 57.39468 15.83864 1.000 90.05000 139 LYS A N 1
ATOM 1371 C CA . LYS A 1 143 ? 66.66911 56.26085 15.82455 1.000 85.25000 139 LYS A CA 1
ATOM 1372 C C . LYS A 1 143 ? 65.78957 56.34058 14.60998 1.000 68.82000 139 LYS A C 1
ATOM 1373 O O . LYS A 1 143 ? 65.53033 57.43594 14.21068 1.000 58.67000 139 LYS A O 1
ATOM 1383 N N . TYR A 1 144 ? 65.31914 55.21589 14.05173 1.000 61.45000 140 TYR A N 1
ATOM 1384 C CA . TYR A 1 144 ? 64.57760 55.22138 12.79846 1.000 47.47000 140 TYR A CA 1
ATOM 1385 C C . TYR A 1 144 ? 63.36806 54.30289 12.73000 1.000 44.79000 140 TYR A C 1
ATOM 1386 O O . TYR A 1 144 ? 63.39049 53.23772 13.29233 1.000 46.76000 140 TYR A O 1
ATOM 1397 N N . TYR A 1 145 ? 62.32161 54.69280 12.01108 1.000 42.89000 141 TYR A N 1
ATOM 1398 C CA . TYR A 1 145 ? 61.10704 53.87587 11.93983 1.000 37.12000 141 TYR A CA 1
ATOM 1399 C C . TYR A 1 145 ? 60.66983 53.43471 10.55306 1.000 32.34000 141 TYR A C 1
ATOM 1400 O O . TYR A 1 145 ? 60.94890 54.10886 9.60035 1.000 32.49000 141 TYR A O 1
ATOM 1411 N N . ASN A 1 146 ? 59.96925 52.32503 10.47014 1.000 30.43000 142 ASN A N 1
ATOM 1412 C CA . ASN A 1 146 ? 59.48307 51.77697 9.23560 1.000 34.63000 142 ASN A CA 1
ATOM 1413 C C . ASN A 1 146 ? 58.16178 51.13044 9.42072 1.000 30.17000 142 ASN A C 1
ATOM 1414 O O . ASN A 1 146 ? 58.06471 50.06124 9.96220 1.000 34.35000 142 ASN A O 1
ATOM 1422 N N . PHE A 1 147 ? 57.14938 51.73643 8.91108 1.000 29.20000 143 PHE A N 1
ATOM 1423 C CA . PHE A 1 147 ? 55.82594 51.20066 9.10921 1.000 27.70000 143 PHE A CA 1
ATOM 1424 C C . PHE A 1 147 ? 55.27938 50.24954 8.05828 1.000 30.35000 143 PHE A C 1
ATOM 1425 O O . PHE A 1 147 ? 54.24709 49.66756 8.25309 1.000 30.07000 143 PHE A O 1
ATOM 1434 N N . TYR A 1 148 ? 55.97384 50.04679 6.97801 1.000 28.06000 144 TYR A N 1
ATOM 1435 C CA . TYR A 1 148 ? 55.46562 49.12577 5.97611 1.000 30.28000 144 TYR A CA 1
ATOM 1436 C C . TYR A 1 148 ? 56.44978 48.10257 5.53660 1.000 39.45000 144 TYR A C 1
ATOM 1437 O O . TYR A 1 148 ? 56.20347 47.43876 4.55876 1.000 37.32000 144 TYR A O 1
ATOM 1448 N N . GLY A 1 149 ? 57.53900 47.96600 6.25300 1.000 36.60000 145 GLY A N 1
ATOM 1449 C CA . GLY A 1 149 ? 58.52500 46.97000 5.90800 1.000 35.93000 145 GLY A CA 1
ATOM 1450 C C . GLY A 1 149 ? 59.25000 47.28000 4.62800 1.000 38.69000 145 GLY A C 1
ATOM 1451 O O . GLY A 1 149 ? 59.58400 46.39500 3.88400 1.000 37.06000 145 GLY A O 1
ATOM 1453 N N . VAL A 1 150 ? 59.47300 48.55200 4.38700 1.000 34.08000 146 VAL A N 1
ATOM 1454 C CA . VAL A 1 150 ? 60.10300 48.99700 3.17900 1.000 39.28000 146 VAL A CA 1
ATOM 1455 C C . VAL A 1 150 ? 61.52800 48.67700 3.11500 1.000 39.75000 146 VAL A C 1
ATOM 1456 O O . VAL A 1 150 ? 62.31000 49.19600 3.86700 1.000 38.31000 146 VAL A O 1
ATOM 1461 N N . GLY A 1 151 ? 61.85400 47.84700 2.17600 1.000 39.74000 147 GLY A N 1
ATOM 1462 C CA . GLY A 1 151 ? 63.22300 47.46200 1.98000 1.000 35.97000 147 GLY A CA 1
ATOM 1463 C C . GLY A 1 151 ? 63.70100 46.43200 2.97200 1.000 38.53000 147 GLY A C 1
ATOM 1464 O O . GLY A 1 151 ? 64.85600 46.27300 3.12300 1.000 36.57000 147 GLY A O 1
ATOM 1466 N N . ALA A 1 152 ? 62.80600 45.76100 3.63800 1.000 32.13000 148 ALA A N 1
ATOM 1467 C CA . ALA A 1 152 ? 63.14400 44.76900 4.62400 1.000 43.52000 148 ALA A CA 1
ATOM 1468 C C . ALA A 1 152 ? 63.21600 43.42100 4.02600 1.000 46.27000 148 ALA A C 1
ATOM 1469 O O . ALA A 1 152 ? 62.22400 42.78600 3.76300 1.000 44.97000 148 ALA A O 1
ATOM 1472 N N . LEU A 1 153 ? 64.39300 43.00900 3.75200 1.000 52.03000 149 LEU A N 1
ATOM 1473 C CA . LEU A 1 153 ? 64.60700 41.72000 3.15100 1.000 53.97000 149 LEU A CA 1
ATOM 1474 C C . LEU A 1 153 ? 64.21200 40.62700 4.05200 1.000 52.60000 149 LEU A C 1
ATOM 1475 O O . LEU A 1 153 ? 64.53000 40.67700 5.21700 1.000 42.86000 149 LEU A O 1
ATOM 1481 N N . ASP A 1 154 ? 63.57000 39.61300 3.51600 1.000 57.22000 150 ASP A N 1
ATOM 1482 C CA . ASP A 1 154 ? 63.17900 38.57600 4.40800 1.000 68.39000 150 ASP A CA 1
ATOM 1483 C C . ASP A 1 154 ? 64.39100 37.92000 5.23700 1.000 74.27000 150 ASP A C 1
ATOM 1484 O O . ASP A 1 154 ? 64.18800 37.52900 6.36100 1.000 66.41000 150 ASP A O 1
ATOM 1490 N N . LYS A 1 155 ? 65.59000 37.75800 4.67500 1.000 70.96000 151 LYS A N 1
ATOM 1491 C CA . LYS A 1 155 ? 66.71100 37.18800 5.42700 1.000 70.91000 151 LYS A CA 1
ATOM 1492 C C . LYS A 1 155 ? 67.02900 37.95500 6.68900 1.000 70.77000 151 LYS A C 1
ATOM 1493 O O . LYS A 1 155 ? 67.24800 37.37100 7.73400 1.000 69.35000 151 LYS A O 1
ATOM 1503 N N . ASP A 1 156 ? 67.09000 39.26800 6.57400 1.000 60.93000 152 ASP A N 1
ATOM 1504 C CA . ASP A 1 156 ? 67.46600 40.15100 7.65700 1.000 49.82000 152 ASP A CA 1
ATOM 1505 C C . ASP A 1 156 ? 66.61500 41.41100 7.70800 1.000 46.45000 152 ASP A C 1
ATOM 1506 O O . ASP A 1 156 ? 67.10500 42.51100 7.53800 1.000 43.38000 152 ASP A O 1
ATOM 1512 N N . PRO A 1 157 ? 65.35800 41.24100 8.07600 1.000 54.92000 153 PRO A N 1
ATOM 1513 C CA . PRO A 1 157 ? 64.40400 42.34600 8.16300 1.000 61.75000 153 PRO A CA 1
ATOM 1514 C C . PRO A 1 157 ? 64.75100 43.60400 8.95200 1.000 60.84000 153 PRO A C 1
ATOM 1515 O O . PRO A 1 157 ? 64.58800 44.69800 8.45000 1.000 54.83000 153 PRO A O 1
ATOM 1519 N N . ILE A 1 158 ? 65.19000 43.46100 10.18800 1.000 43.01000 154 ILE A N 1
ATOM 1520 C CA . ILE A 1 158 ? 65.47100 44.62300 10.99600 1.000 40.45000 154 ILE A CA 1
ATOM 1521 C C . ILE A 1 158 ? 66.62500 45.42400 10.49900 1.000 46.18000 154 ILE A C 1
ATOM 1522 O O . ILE A 1 158 ? 66.51900 46.62100 10.35400 1.000 46.72000 154 ILE A O 1
ATOM 1528 N N . LYS A 1 159 ? 67.70000 44.78100 10.17300 1.000 38.85000 155 LYS A N 1
ATOM 1529 C CA . LYS A 1 159 ? 68.84200 45.52100 9.68200 1.000 50.11000 155 LYS A CA 1
ATOM 1530 C C . LYS A 1 159 ? 68.52600 46.16100 8.37200 1.000 43.13000 155 LYS A C 1
ATOM 1531 O O . LYS A 1 159 ? 68.90400 47.30400 8.16700 1.000 42.98000 155 LYS A O 1
ATOM 1541 N N . THR A 1 160 ? 67.89300 45.42700 7.47600 1.000 38.06000 156 THR A N 1
ATOM 1542 C CA . THR A 1 160 ? 67.63000 46.09500 6.21100 1.000 42.53000 156 THR A CA 1
ATOM 1543 C C . THR A 1 160 ? 66.52400 47.13300 6.31800 1.000 43.54000 156 THR A C 1
ATOM 1544 O O . THR A 1 160 ? 66.71700 48.26500 5.87200 1.000 41.91000 156 THR A O 1
ATOM 1550 N N . GLY A 1 161 ? 65.39000 46.75300 6.91800 1.000 34.38000 157 GLY A N 1
ATOM 1551 C CA . GLY A 1 161 ? 64.29000 47.69300 7.10600 1.000 37.21000 157 GLY A CA 1
ATOM 1552 C C . GLY A 1 161 ? 64.74400 48.95800 7.80900 1.000 39.70000 157 GLY A C 1
ATOM 1553 O O . GLY A 1 161 ? 64.42800 50.06200 7.35200 1.000 36.89000 157 GLY A O 1
ATOM 1555 N N . ALA A 1 162 ? 65.54800 48.80300 8.90500 1.000 37.56000 158 ALA A N 1
ATOM 1556 C CA . ALA A 1 162 ? 66.00800 49.97900 9.62500 1.000 32.52000 158 ALA A CA 1
ATOM 1557 C C . ALA A 1 162 ? 66.98300 50.79800 8.85800 1.000 37.34000 158 ALA A C 1
ATOM 1558 O O . ALA A 1 162 ? 66.93200 52.03700 8.92000 1.000 41.21000 158 ALA A O 1
ATOM 1561 N N . GLU A 1 163 ? 67.88100 50.12500 8.12300 1.000 39.96000 159 GLU A N 1
ATOM 1562 C CA . GLU A 1 163 ? 68.87300 50.86400 7.35600 1.000 45.62000 159 GLU A CA 1
ATOM 1563 C C . GLU A 1 163 ? 68.18400 51.58200 6.20800 1.000 37.98000 159 GLU A C 1
ATOM 1564 O O . GLU A 1 163 ? 68.56300 52.69200 5.84100 1.000 38.00000 159 GLU A O 1
ATOM 1571 N N . TYR A 1 164 ? 67.18300 50.94100 5.62700 1.000 38.55000 160 TYR A N 1
ATOM 1572 C CA . TYR A 1 164 ? 66.41000 51.66400 4.59900 1.000 41.06000 160 TYR A CA 1
ATOM 1573 C C . TYR A 1 164 ? 65.79500 52.93700 5.22400 1.000 39.79000 160 TYR A C 1
ATOM 1574 O O . TYR A 1 164 ? 65.94900 54.04200 4.69800 1.000 40.29000 160 TYR A O 1
ATOM 1585 N N . ALA A 1 165 ? 65.14200 52.76900 6.36700 1.000 34.23000 161 ALA A N 1
ATOM 1586 C CA . ALA A 1 165 ? 64.55100 53.91400 7.05700 1.000 39.05000 161 ALA A CA 1
ATOM 1587 C C . ALA A 1 165 ? 65.58700 55.02400 7.25800 1.000 45.06000 161 ALA A C 1
ATOM 1588 O O . ALA A 1 165 ? 65.32500 56.18300 6.91200 1.000 41.60000 161 ALA A O 1
ATOM 1591 N N . LYS A 1 166 ? 66.79000 54.64000 7.76800 1.000 47.72000 162 LYS A N 1
ATOM 1592 C CA . LYS A 1 166 ? 67.90200 55.54500 8.01400 1.000 49.04000 162 LYS A CA 1
ATOM 1593 C C . LYS A 1 166 ? 68.27400 56.22400 6.73600 1.000 49.71000 162 LYS A C 1
ATOM 1594 O O . LYS A 1 166 ? 68.44100 57.44300 6.71400 1.000 48.07000 162 LYS A O 1
ATOM 1604 N N . LYS A 1 167 ? 68.41200 55.43500 5.66100 1.000 45.28000 163 LYS A N 1
ATOM 1605 C CA . LYS A 1 167 ? 68.73900 56.04100 4.39600 1.000 42.92000 163 LYS A CA 1
ATOM 1606 C C . LYS A 1 167 ? 67.67900 57.07300 3.99900 1.000 48.38000 163 LYS A C 1
ATOM 1607 O O . LYS A 1 167 ? 68.01700 58.11800 3.44600 1.000 47.84000 163 LYS A O 1
ATOM 1617 N N . HIS A 1 168 ? 66.40100 56.80000 4.29100 1.000 44.94000 164 HIS A N 1
ATOM 1618 C CA . HIS A 1 168 ? 65.39700 57.77600 3.90200 1.000 46.59000 164 HIS A CA 1
ATOM 1619 C C . HIS A 1 168 ? 65.01300 58.82700 4.95200 1.000 50.96000 164 HIS A C 1
ATOM 1620 O O . HIS A 1 168 ? 63.98000 59.48600 4.81300 1.000 48.33000 164 HIS A O 1
ATOM 1630 N N . GLY A 1 169 ? 65.88300 59.02000 5.96900 1.000 48.05000 165 GLY A N 1
ATOM 1631 C CA . GLY A 1 169 ? 65.62700 60.01700 6.99700 1.000 45.99000 165 GLY A CA 1
ATOM 1632 C C . GLY A 1 169 ? 64.35500 59.83000 7.80000 1.000 43.06000 165 GLY A C 1
ATOM 1633 O O . GLY A 1 169 ? 63.80700 60.80200 8.30700 1.000 48.30000 165 GLY A O 1
ATOM 1635 N N . TRP A 1 170 ? 63.87300 58.58800 7.90000 1.000 34.28000 166 TRP A N 1
ATOM 1636 C CA . TRP A 1 170 ? 62.67400 58.30200 8.66300 1.000 38.41000 166 TRP A CA 1
ATOM 1637 C C . TRP A 1 170 ? 63.00600 58.23500 10.16900 1.000 40.67000 166 TRP A C 1
ATOM 1638 O O . TRP A 1 170 ? 62.90400 57.17200 10.78100 1.000 39.60000 166 TRP A O 1
ATOM 1651 N N . ASP A 1 171 ? 63.44500 59.37600 10.74500 1.000 43.02000 167 ASP A N 1
ATOM 1652 C CA . ASP A 1 171 ? 63.76800 59.43400 12.17000 1.000 49.59000 167 ASP A CA 1
ATOM 1653 C C . ASP A 1 171 ? 62.56700 59.67400 13.12500 1.000 54.60000 167 ASP A C 1
ATOM 1654 O O . ASP A 1 171 ? 62.76700 59.80700 14.33000 1.000 47.01000 167 ASP A O 1
ATOM 1660 N N . THR A 1 172 ? 61.33900 59.78900 12.58100 1.000 48.93000 168 THR A N 1
ATOM 1661 C CA . THR A 1 172 ? 60.12600 59.91200 13.36700 1.000 47.25000 168 THR A CA 1
ATOM 1662 C C . THR A 1 172 ? 59.06900 58.96600 12.77800 1.000 41.43000 168 THR A C 1
ATOM 1663 O O . THR A 1 172 ? 59.10100 58.65000 11.59400 1.000 37.65000 168 THR A O 1
ATOM 1669 N N . PRO A 1 173 ? 58.18500 58.43800 13.61600 1.000 38.31000 169 PRO A N 1
ATOM 1670 C CA . PRO A 1 173 ? 57.14400 57.53700 13.10200 1.000 36.10000 169 PRO A CA 1
ATOM 1671 C C . PRO A 1 173 ? 56.26900 58.26400 12.04900 1.000 34.98000 169 PRO A C 1
ATOM 1672 O O . PRO A 1 173 ? 55.73000 57.60000 11.17600 1.000 31.36000 169 PRO A O 1
ATOM 1676 N N . GLU A 1 174 ? 56.10400 59.59900 12.17500 1.000 32.50000 170 GLU A N 1
ATOM 1677 C CA . GLU A 1 174 ? 55.28400 60.39100 11.25500 1.000 36.17000 170 GLU A CA 1
ATOM 1678 C C . GLU A 1 174 ? 55.98200 60.47700 9.89400 1.000 36.71000 170 GLU A C 1
ATOM 1679 O O . GLU A 1 174 ? 55.33600 60.32100 8.85000 1.000 29.28000 170 GLU A O 1
ATOM 1686 N N . LYS A 1 175 ? 57.29500 60.77000 9.90200 1.000 29.95000 171 LYS A N 1
ATOM 1687 C CA . LYS A 1 175 ? 58.05600 60.76000 8.66800 1.000 32.54000 171 LYS A CA 1
ATOM 1688 C C . LYS A 1 175 ? 57.97500 59.36500 7.98400 1.000 31.31000 171 LYS A C 1
ATOM 1689 O O . LYS A 1 175 ? 57.75800 59.29800 6.75700 1.000 30.89000 171 LYS A O 1
ATOM 1699 N N . ALA A 1 176 ? 58.11300 58.25100 8.76000 1.000 25.35000 172 ALA A N 1
ATOM 1700 C CA . ALA A 1 176 ? 58.03700 56.90200 8.18500 1.000 26.34000 172 ALA A CA 1
ATOM 1701 C C . ALA A 1 176 ? 56.63500 56.63600 7.62100 1.000 30.47000 172 ALA A C 1
ATOM 1702 O O . ALA A 1 176 ? 56.48400 56.01000 6.56100 1.000 25.60000 172 ALA A O 1
ATOM 1705 N N . ILE A 1 177 ? 55.59800 57.08800 8.34400 1.000 29.87000 173 ILE A N 1
ATOM 1706 C CA . ILE A 1 177 ? 54.24700 56.81100 7.85200 1.000 28.14000 173 ILE A CA 1
ATOM 1707 C C . ILE A 1 177 ? 53.91300 57.54900 6.53700 1.000 26.38000 173 ILE A C 1
ATOM 1708 O O . ILE A 1 177 ? 53.29300 56.98800 5.65300 1.000 25.28000 173 ILE A O 1
ATOM 1714 N N . SER A 1 178 ? 54.30300 58.79900 6.45500 1.000 25.32000 174 SER A N 1
ATOM 1715 C CA . SER A 1 178 ? 54.11500 59.66000 5.31400 1.000 26.12000 174 SER A CA 1
ATOM 1716 C C . SER A 1 178 ? 54.98600 59.26300 4.14400 1.000 26.10000 174 SER A C 1
ATOM 1717 O O . SER A 1 178 ? 54.51700 59.17000 3.02100 1.000 26.41000 174 SER A O 1
ATOM 1722 N N . GLY A 1 179 ? 56.27900 59.17000 4.41300 1.000 26.11000 175 GLY A N 1
ATOM 1723 C CA . GLY A 1 179 ? 57.28200 58.74600 3.44400 1.000 25.65000 175 GLY A CA 1
ATOM 1724 C C . GLY A 1 179 ? 56.96700 57.36500 2.94600 1.000 26.04000 175 GLY A C 1
ATOM 1725 O O . GLY A 1 179 ? 57.04400 57.07100 1.73000 1.000 26.33000 175 GLY A O 1
ATOM 1727 N N . GLY A 1 180 ? 56.65500 56.50800 3.87300 1.000 24.84000 176 GLY A N 1
ATOM 1728 C CA . GLY A 1 180 ? 56.29000 55.13900 3.47400 1.000 25.43000 176 GLY A CA 1
ATOM 1729 C C . GLY A 1 180 ? 55.04200 55.11800 2.54200 1.000 30.24000 176 GLY A C 1
ATOM 1730 O O . GLY A 1 180 ? 54.91700 54.25300 1.63400 1.000 25.56000 176 GLY A O 1
ATOM 1732 N N . ALA A 1 181 ? 54.07400 56.05600 2.74200 1.000 24.32000 177 ALA A N 1
ATOM 1733 C CA . ALA A 1 181 ? 52.89700 56.05900 1.87500 1.000 28.32000 177 ALA A CA 1
ATOM 1734 C C . ALA A 1 181 ? 53.24300 56.53600 0.45300 1.000 23.01000 177 ALA A C 1
ATOM 1735 O O . ALA A 1 181 ? 52.67700 56.02200 -0.47800 1.000 23.03000 177 ALA A O 1
ATOM 1738 N N . ASP A 1 182 ? 54.14000 57.49700 0.36700 1.000 22.57000 178 ASP A N 1
ATOM 1739 C CA . ASP A 1 182 ? 54.63500 58.04100 -0.87600 1.000 26.63000 178 ASP A CA 1
ATOM 1740 C C . ASP A 1 182 ? 55.34200 56.86800 -1.52600 1.000 29.83000 178 ASP A C 1
ATOM 1741 O O . ASP A 1 182 ? 55.25400 56.68500 -2.74200 1.000 24.66000 178 ASP A O 1
ATOM 1747 N N . PHE A 1 183 ? 55.95900 55.98600 -0.70900 1.000 25.20000 179 PHE A N 1
ATOM 1748 C CA . PHE A 1 183 ? 56.59700 54.84000 -1.37700 1.000 26.46000 179 PHE A CA 1
ATOM 1749 C C . PHE A 1 183 ? 55.60900 53.83900 -2.02600 1.000 23.35000 179 PHE A C 1
ATOM 1750 O O . PHE A 1 183 ? 55.81100 53.37300 -3.14500 1.000 24.32000 179 PHE A O 1
ATOM 1759 N N . ILE A 1 184 ? 54.54900 53.53800 -1.30200 1.000 24.56000 180 ILE A N 1
ATOM 1760 C CA . ILE A 1 184 ? 53.50500 52.63600 -1.72800 1.000 26.15000 180 ILE A CA 1
ATOM 1761 C C . ILE A 1 184 ? 52.88500 53.20600 -3.00200 1.000 25.30000 180 ILE A C 1
ATOM 1762 O O . ILE A 1 184 ? 52.66100 52.43400 -3.90800 1.000 23.77000 180 ILE A O 1
ATOM 1768 N N . HIS A 1 185 ? 52.57400 54.53600 -3.04000 1.000 23.98000 181 HIS A N 1
ATOM 1769 C CA . HIS A 1 185 ? 52.00700 55.13800 -4.26700 1.000 25.65000 181 HIS A CA 1
ATOM 1770 C C . HIS A 1 185 ? 52.99900 54.97200 -5.43000 1.000 23.93000 181 HIS A C 1
ATOM 1771 O O . HIS A 1 185 ? 52.63100 54.50800 -6.50400 1.000 26.40000 181 HIS A O 1
ATOM 1781 N N . LYS A 1 186 ? 54.24000 55.44200 -5.23700 1.000 23.67000 182 LYS A N 1
ATOM 1782 C CA . LYS A 1 186 ? 55.28200 55.32800 -6.26000 1.000 27.01000 182 LYS A CA 1
ATOM 1783 C C . LYS A 1 186 ? 55.56300 53.91800 -6.79800 1.000 28.99000 182 LYS A C 1
ATOM 1784 O O . LYS A 1 186 ? 55.73600 53.72700 -8.01600 1.000 25.48000 182 LYS A O 1
ATOM 1794 N N . HIS A 1 187 ? 55.49300 52.92800 -5.90600 1.000 26.35000 183 HIS A N 1
ATOM 1795 C CA . HIS A 1 187 ? 55.81800 51.57300 -6.27700 1.000 29.66000 183 HIS A CA 1
ATOM 1796 C C . HIS A 1 187 ? 54.65800 50.82100 -6.81000 1.000 31.80000 183 HIS A C 1
ATOM 1797 O O . HIS A 1 187 ? 54.83000 50.17300 -7.85000 1.000 25.75000 183 HIS A O 1
ATOM 1807 N N . PHE A 1 188 ? 53.45400 50.89500 -6.15100 1.000 22.70000 184 PHE A N 1
ATOM 1808 C CA . PHE A 1 188 ? 52.33300 50.06400 -6.60400 1.000 23.88000 184 PHE A CA 1
ATOM 1809 C C . PHE A 1 188 ? 51.33600 50.84100 -7.46400 1.000 24.50000 184 PHE A C 1
ATOM 1810 O O . PHE A 1 188 ? 50.47500 50.23400 -8.07600 1.000 25.66000 184 PHE A O 1
ATOM 1819 N N . LEU A 1 189 ? 51.43500 52.14200 -7.49900 1.000 23.24000 185 LEU A N 1
ATOM 1820 C CA . LEU A 1 189 ? 50.39000 52.90400 -8.20300 1.000 26.86000 185 LEU A CA 1
ATOM 1821 C C . LEU A 1 189 ? 50.98500 53.87100 -9.16100 1.000 24.48000 185 LEU A C 1
ATOM 1822 O O . LEU A 1 189 ? 50.36200 54.88400 -9.48200 1.000 25.74000 185 LEU A O 1
ATOM 1828 N N . SER A 1 190 ? 52.20300 53.64000 -9.57700 1.000 24.11000 186 SER A N 1
ATOM 1829 C CA . SER A 1 190 ? 52.87000 54.57800 -10.47800 1.000 25.45000 186 SER A CA 1
ATOM 1830 C C . SER A 1 190 ? 52.18300 54.70900 -11.86600 1.000 25.27000 186 SER A C 1
ATOM 1831 O O . SER A 1 190 ? 52.49900 55.63500 -12.58600 1.000 26.00000 186 SER A O 1
ATOM 1836 N N . SER A 1 191 ? 51.38600 53.73700 -12.27400 1.000 24.73000 187 SER A N 1
ATOM 1837 C CA . SER A 1 191 ? 50.69700 53.80800 -13.55900 1.000 26.66000 187 SER A CA 1
ATOM 1838 C C . SER A 1 191 ? 49.21500 54.01100 -13.34300 1.000 25.99000 187 SER A C 1
ATOM 1839 O O . SER A 1 191 ? 48.60400 53.32000 -12.51400 1.000 24.54000 187 SER A O 1
ATOM 1844 N N . THR A 1 192 ? 48.61400 54.92700 -14.13900 1.000 24.88000 188 THR A N 1
ATOM 1845 C CA . THR A 1 192 ? 47.15300 55.18200 -14.08700 1.000 24.62000 188 THR A CA 1
ATOM 1846 C C . THR A 1 192 ? 46.33300 53.97700 -14.55300 1.000 26.54000 188 THR A C 1
ATOM 1847 O O . THR A 1 192 ? 45.13600 53.90300 -14.26900 1.000 25.29000 188 THR A O 1
ATOM 1853 N N . ASP A 1 193 ? 46.97500 53.01500 -15.29100 1.000 23.05000 189 ASP A N 1
ATOM 1854 C CA . ASP A 1 193 ? 46.28100 51.82600 -15.72800 1.000 22.10000 189 ASP A CA 1
ATOM 1855 C C . ASP A 1 193 ? 46.36500 50.63800 -14.73500 1.000 25.12000 189 ASP A C 1
ATOM 1856 O O . ASP A 1 193 ? 45.84300 49.55900 -15.05700 1.000 22.72000 189 ASP A O 1
ATOM 1862 N N . GLN A 1 194 ? 47.02300 50.81000 -13.58100 1.000 22.10000 190 GLN A N 1
ATOM 1863 C CA . GLN A 1 194 ? 47.19900 49.76300 -12.56900 1.000 25.65000 190 GLN A CA 1
ATOM 1864 C C . GLN A 1 194 ? 47.00100 50.32400 -11.14700 1.000 24.47000 190 GLN A C 1
ATOM 1865 O O . GLN A 1 194 ? 47.95300 50.44400 -10.36900 1.000 24.18000 190 GLN A O 1
ATOM 1874 N N . ASN A 1 195 ? 45.76300 50.74500 -10.86900 1.000 22.93000 191 ASN A N 1
ATOM 1875 C CA . ASN A 1 195 ? 45.36400 51.28600 -9.60200 1.000 24.44000 191 ASN A CA 1
ATOM 1876 C C . ASN A 1 195 ? 44.37800 50.36600 -8.90900 1.000 25.56000 191 ASN A C 1
ATOM 1877 O O . ASN A 1 195 ? 43.74500 50.79200 -7.96000 1.000 24.64000 191 ASN A O 1
ATOM 1885 N N . THR A 1 196 ? 44.07000 49.22300 -9.49700 1.000 22.34000 192 THR A N 1
ATOM 1886 C CA . THR A 1 196 ? 43.23300 48.22900 -8.84600 1.000 23.47000 192 THR A CA 1
ATOM 1887 C C . THR A 1 196 ? 43.98100 46.90200 -8.74400 1.000 26.15000 192 THR A C 1
ATOM 1888 O O . THR A 1 196 ? 44.85200 46.67500 -9.52800 1.000 22.95000 192 THR A O 1
ATOM 1894 N N . LEU A 1 197 ? 43.60800 46.02400 -7.80400 1.000 24.17000 193 LEU A N 1
ATOM 1895 C CA . LEU A 1 197 ? 44.23800 44.67300 -7.72300 1.000 25.33000 193 LEU A CA 1
ATOM 1896 C C . LEU A 1 197 ? 44.11000 43.96700 -9.08400 1.000 26.78000 193 LEU A C 1
ATOM 1897 O O . LEU A 1 197 ? 45.09400 43.40500 -9.56900 1.000 24.42000 193 LEU A O 1
ATOM 1903 N N . TYR A 1 198 ? 42.92100 43.99700 -9.69600 1.000 21.77000 194 TYR A N 1
ATOM 1904 C CA . TYR A 1 198 ? 42.74500 43.39400 -11.01700 1.000 25.50000 194 TYR A CA 1
ATOM 1905 C C . TYR A 1 198 ? 43.70700 43.92600 -12.05500 1.000 26.07000 194 TYR A C 1
ATOM 1906 O O . TYR A 1 198 ? 44.34300 43.11900 -12.69400 1.000 23.83000 194 TYR A O 1
ATOM 1917 N N . SER A 1 199 ? 43.86700 45.26100 -12.21900 1.000 21.87000 195 SER A N 1
ATOM 1918 C CA . SER A 1 199 ? 44.74500 45.77700 -13.25300 1.000 26.18000 195 SER A CA 1
ATOM 1919 C C . SER A 1 199 ? 46.20100 45.63400 -12.82400 1.000 25.97000 195 SER A C 1
ATOM 1920 O O . SER A 1 199 ? 47.06200 45.49400 -13.69800 1.000 23.12000 195 SER A O 1
ATOM 1925 N N . MET A 1 200 ? 46.48100 45.76600 -11.51100 1.000 21.81000 196 MET A N 1
ATOM 1926 C CA . MET A 1 200 ? 47.85200 45.49700 -11.08000 1.000 24.03000 196 MET A CA 1
ATOM 1927 C C . MET A 1 200 ? 48.30000 44.04100 -11.56700 1.000 24.97000 196 MET A C 1
ATOM 1928 O O . MET A 1 200 ? 49.43400 43.80100 -11.99600 1.000 23.53000 196 MET A O 1
ATOM 1934 N N . ARG A 1 201 ? 47.40800 43.09400 -11.37000 1.000 23.70000 197 ARG A N 1
ATOM 1935 C CA . ARG A 1 201 ? 47.65000 41.70000 -11.74200 1.000 26.30000 197 ARG A CA 1
ATOM 1936 C C . ARG A 1 201 ? 47.62500 41.31400 -13.22500 1.000 25.34000 197 ARG A C 1
ATOM 1937 O O . ARG A 1 201 ? 48.40200 40.44800 -13.61200 1.000 25.15000 197 ARG A O 1
ATOM 1951 N N . TRP A 1 202 ? 46.73100 41.88200 -14.05500 1.000 24.19000 198 TRP A N 1
ATOM 1952 C CA . TRP A 1 202 ? 46.65400 41.49000 -15.43700 1.000 23.24000 198 TRP A CA 1
ATOM 1953 C C . TRP A 1 202 ? 47.04900 42.53300 -16.42600 1.000 23.12000 198 TRP A C 1
ATOM 1954 O O . TRP A 1 202 ? 47.00900 42.21400 -17.59100 1.000 23.14000 198 TRP A O 1
ATOM 1967 N N . ASN A 1 203 ? 47.28300 43.77000 -15.98000 1.000 23.52000 199 ASN A N 1
ATOM 1968 C CA . ASN A 1 203 ? 47.61800 44.92100 -16.84700 1.000 24.65000 199 ASN A CA 1
ATOM 1969 C C . ASN A 1 203 ? 46.86500 44.82900 -18.12300 1.000 25.60000 199 ASN A C 1
ATOM 1970 O O . ASN A 1 203 ? 47.50700 44.79800 -19.19100 1.000 22.84000 199 ASN A O 1
ATOM 1978 N N . PRO A 1 204 ? 45.48300 44.80000 -18.05300 1.000 25.00000 200 PRO A N 1
ATOM 1979 C CA . PRO A 1 204 ? 44.66000 44.66700 -19.26400 1.000 25.23000 200 PRO A CA 1
ATOM 1980 C C . PRO A 1 204 ? 44.80800 45.76200 -20.29600 1.000 29.31000 200 PRO A C 1
ATOM 1981 O O . PRO A 1 204 ? 44.55300 45.48600 -21.46100 1.000 25.91000 200 PRO A O 1
ATOM 1985 N N . LYS A 1 205 ? 45.22600 46.94200 -19.90500 1.000 22.59000 201 LYS A N 1
ATOM 1986 C CA . LYS A 1 205 ? 45.41200 48.03600 -20.83000 1.000 26.27000 201 LYS A CA 1
ATOM 1987 C C . LYS A 1 205 ? 46.77600 48.02300 -21.50800 1.000 32.21000 201 LYS A C 1
ATOM 1988 O O . LYS A 1 205 ? 46.92600 48.68200 -22.49300 1.000 29.67000 201 LYS A O 1
ATOM 1998 N N . ASN A 1 206 ? 47.75700 47.32100 -20.97700 1.000 26.03000 202 ASN A N 1
ATOM 1999 C CA . ASN A 1 206 ? 49.06800 47.32600 -21.60600 1.000 26.59000 202 ASN A CA 1
ATOM 2000 C C . ASN A 1 206 ? 49.50800 45.88900 -21.71600 1.000 27.47000 202 ASN A C 1
ATOM 2001 O O . ASN A 1 206 ? 50.37900 45.45500 -20.98800 1.000 25.43000 202 ASN A O 1
ATOM 2009 N N . PRO A 1 207 ? 48.90200 45.13900 -22.64900 1.000 32.73000 203 PRO A N 1
ATOM 2010 C CA . PRO A 1 207 ? 49.30300 43.72000 -22.76900 1.000 29.22000 203 PRO A CA 1
ATOM 2011 C C . PRO A 1 207 ? 50.79100 43.48700 -22.85600 1.000 27.74000 203 PRO A C 1
ATOM 2012 O O . PRO A 1 207 ? 51.46600 44.08100 -23.68600 1.000 35.41000 203 PRO A O 1
ATOM 2016 N N . GLY A 1 208 ? 51.29400 42.67000 -21.94300 1.000 31.11000 204 GLY A N 1
ATOM 2017 C CA . GLY A 1 208 ? 52.71000 42.34200 -21.88800 1.000 27.35000 204 GLY A CA 1
ATOM 2018 C C . GLY A 1 208 ? 53.53200 43.16600 -20.92000 1.000 29.80000 204 GLY A C 1
ATOM 2019 O O . GLY A 1 208 ? 54.67200 42.82700 -20.68800 1.000 29.95000 204 GLY A O 1
ATOM 2021 N N . GLU A 1 209 ? 52.96500 44.25000 -20.34600 1.000 26.86000 205 GLU A N 1
ATOM 2022 C CA . GLU A 1 209 ? 53.74400 45.07600 -19.43500 1.000 24.99000 205 GLU A CA 1
ATOM 2023 C C . GLU A 1 209 ? 53.70000 44.52000 -18.04800 1.000 23.77000 205 GLU A C 1
ATOM 2024 O O . GLU A 1 209 ? 52.95100 43.56400 -17.81600 1.000 25.19000 205 GLU A O 1
ATOM 2031 N N . HIS A 1 210 ? 54.41200 45.13100 -17.11500 1.000 24.89000 206 HIS A N 1
ATOM 2032 C CA . HIS A 1 210 ? 54.53100 44.60300 -15.73100 1.000 26.57000 206 HIS A CA 1
ATOM 2033 C C . HIS A 1 210 ? 53.27500 44.10800 -15.06400 1.000 27.69000 206 HIS A C 1
ATOM 2034 O O . HIS A 1 210 ? 52.26700 44.81000 -15.14400 1.000 24.96000 206 HIS A O 1
ATOM 2044 N N . GLN A 1 211 ? 53.28800 42.87600 -14.50200 1.000 24.07000 207 GLN A N 1
ATOM 2045 C CA . GLN A 1 211 ? 52.15400 42.43600 -13.68700 1.000 25.01000 207 GLN A CA 1
ATOM 2046 C C . GLN A 1 211 ? 52.73200 42.30500 -12.31200 1.000 27.47000 207 GLN A C 1
ATOM 2047 O O . GLN A 1 211 ? 53.91800 41.93300 -12.17700 1.000 24.01000 207 GLN A O 1
ATOM 2056 N N . TYR A 1 212 ? 51.93600 42.51700 -11.28700 1.000 25.69000 208 TYR A N 1
ATOM 2057 C CA . TYR A 1 212 ? 52.45100 42.53000 -9.93300 1.000 24.84000 208 TYR A CA 1
ATOM 2058 C C . TYR A 1 212 ? 52.62900 41.19400 -9.27000 1.000 26.48000 208 TYR A C 1
ATOM 2059 O O . TYR A 1 212 ? 53.17100 41.15500 -8.17900 1.000 26.14000 208 TYR A O 1
ATOM 2070 N N . ALA A 1 213 ? 52.11700 40.12400 -9.87700 1.000 24.04000 209 ALA A N 1
ATOM 2071 C CA . ALA A 1 213 ? 52.27500 38.79800 -9.31200 1.000 24.64000 209 ALA A CA 1
ATOM 2072 C C . ALA A 1 213 ? 52.13600 37.72100 -10.36500 1.000 26.66000 209 ALA A C 1
ATOM 2073 O O . ALA A 1 213 ? 51.62600 37.99500 -11.45400 1.000 24.24000 209 ALA A O 1
ATOM 2076 N N . THR A 1 214 ? 52.63300 36.51800 -10.05800 1.000 26.03000 210 THR A N 1
ATOM 2077 C CA . THR A 1 214 ? 52.51000 35.36000 -10.92400 1.000 25.11000 210 THR A CA 1
ATOM 2078 C C . THR A 1 214 ? 51.42500 34.42500 -10.39700 1.000 24.42000 210 THR A C 1
ATOM 2079 O O . THR A 1 214 ? 50.95400 33.56700 -11.10600 1.000 24.49000 210 THR A O 1
ATOM 2085 N N . ASP A 1 215 ? 51.08400 34.54600 -9.13900 1.000 25.96000 211 ASP A N 1
ATOM 2086 C CA . ASP A 1 215 ? 50.01900 33.71600 -8.60300 1.000 29.02000 211 ASP A CA 1
ATOM 2087 C C . ASP A 1 215 ? 48.71300 34.22900 -9.19200 1.000 24.60000 211 ASP A C 1
ATOM 2088 O O . ASP A 1 215 ? 48.40300 35.37700 -9.04800 1.000 24.31000 211 ASP A O 1
ATOM 2094 N N . ILE A 1 216 ? 48.02300 33.37700 -9.91500 1.000 24.82000 212 ILE A N 1
ATOM 2095 C CA . ILE A 1 216 ? 46.80100 33.73300 -10.56300 1.000 26.49000 212 ILE A CA 1
ATOM 2096 C C . ILE A 1 216 ? 45.70400 34.12900 -9.59200 1.000 31.03000 212 ILE A C 1
ATOM 2097 O O . ILE A 1 216 ? 44.77800 34.76100 -9.98800 1.000 28.43000 212 ILE A O 1
ATOM 2103 N N . LYS A 1 217 ? 45.83100 33.75700 -8.34500 1.000 26.08000 213 LYS A N 1
ATOM 2104 C CA . LYS A 1 217 ? 44.86000 34.07600 -7.32800 1.000 25.83000 213 LYS A CA 1
ATOM 2105 C C . LYS A 1 217 ? 45.27100 35.27100 -6.48200 1.000 28.80000 213 LYS A C 1
ATOM 2106 O O . LYS A 1 217 ? 44.59800 35.55400 -5.54000 1.000 27.35000 213 LYS A O 1
ATOM 2116 N N . TRP A 1 218 ? 46.36600 35.94700 -6.80100 1.000 25.48000 214 TRP A N 1
ATOM 2117 C CA . TRP A 1 218 ? 46.84000 37.10200 -6.05000 1.000 25.71000 214 TRP A CA 1
ATOM 2118 C C . TRP A 1 218 ? 45.79300 38.20000 -5.85400 1.000 26.56000 214 TRP A C 1
ATOM 2119 O O . TRP A 1 218 ? 45.72500 38.75100 -4.79400 1.000 27.46000 214 TRP A O 1
ATOM 2132 N N . ALA A 1 219 ? 45.05100 38.56600 -6.88800 1.000 27.21000 215 ALA A N 1
ATOM 2133 C CA . ALA A 1 219 ? 44.04700 39.59600 -6.75500 1.000 29.02000 215 ALA A CA 1
ATOM 2134 C C . ALA A 1 219 ? 42.87100 39.08500 -5.96400 1.000 25.82000 215 ALA A C 1
ATOM 2135 O O . ALA A 1 219 ? 42.38700 39.79100 -5.14000 1.000 25.96000 215 ALA A O 1
ATOM 2138 N N . GLU A 1 220 ? 42.43900 37.86100 -6.22500 1.000 25.26000 216 GLU A N 1
ATOM 2139 C CA . GLU A 1 220 ? 41.36000 37.20300 -5.52900 1.000 34.54000 216 GLU A CA 1
ATOM 2140 C C . GLU A 1 220 ? 41.56900 37.19500 -4.05300 1.000 38.54000 216 GLU A C 1
ATOM 2141 O O . GLU A 1 220 ? 40.68200 37.55900 -3.33100 1.000 29.04000 216 GLU A O 1
ATOM 2148 N N . SER A 1 221 ? 42.73600 36.78200 -3.61300 1.000 31.70000 217 SER A N 1
ATOM 2149 C CA . SER A 1 221 ? 43.08600 36.68900 -2.21700 1.000 32.02000 217 SER A CA 1
ATOM 2150 C C . SER A 1 221 ? 43.19100 38.04200 -1.56500 1.000 31.99000 217 SER A C 1
ATOM 2151 O O . SER A 1 221 ? 42.77100 38.21800 -0.41200 1.000 28.77000 217 SER A O 1
ATOM 2156 N N . ASN A 1 222 ? 43.87800 38.95000 -2.23300 1.000 28.84000 218 ASN A N 1
ATOM 2157 C CA . ASN A 1 222 ? 43.96900 40.29800 -1.71200 1.000 25.26000 218 ASN A CA 1
ATOM 2158 C C . ASN A 1 222 ? 42.58300 40.99200 -1.71900 1.000 24.18000 218 ASN A C 1
ATOM 2159 O O . ASN A 1 222 ? 42.34300 41.78100 -0.85400 1.000 26.22000 218 ASN A O 1
ATOM 2167 N N . ALA A 1 223 ? 41.69700 40.70500 -2.66100 1.000 25.09000 219 ALA A N 1
ATOM 2168 C CA . ALA A 1 223 ? 40.36100 41.31700 -2.60500 1.000 27.53000 219 ALA A CA 1
ATOM 2169 C C . ALA A 1 223 ? 39.57800 40.78100 -1.40200 1.000 31.23000 219 ALA A C 1
ATOM 2170 O O . ALA A 1 223 ? 38.88100 41.54200 -0.75000 1.000 31.16000 219 ALA A O 1
ATOM 2173 N N . THR A 1 224 ? 39.62500 39.46600 -1.16500 1.000 33.24000 220 THR A N 1
ATOM 2174 C CA . THR A 1 224 ? 38.95400 38.85000 -0.00600 1.000 35.04000 220 THR A CA 1
ATOM 2175 C C . THR A 1 224 ? 39.37600 39.55800 1.26500 1.000 30.04000 220 THR A C 1
ATOM 2176 O O . THR A 1 224 ? 38.55600 39.94600 2.10400 1.000 27.92000 220 THR A O 1
ATOM 2182 N N . ILE A 1 225 ? 40.66600 39.76000 1.37700 1.000 26.53000 221 ILE A N 1
ATOM 2183 C CA . ILE A 1 225 ? 41.23800 40.47000 2.51700 1.000 26.22000 221 ILE A CA 1
ATOM 2184 C C . ILE A 1 225 ? 40.72800 41.92500 2.72000 1.000 37.00000 221 ILE A C 1
ATOM 2185 O O . ILE A 1 225 ? 40.39900 42.34200 3.85700 1.000 31.85000 221 ILE A O 1
ATOM 2191 N N . ILE A 1 226 ? 40.73800 42.71400 1.62200 1.000 28.20000 222 ILE A N 1
ATOM 2192 C CA . ILE A 1 226 ? 40.23300 44.06400 1.70900 1.000 26.58000 222 ILE A CA 1
ATOM 2193 C C . ILE A 1 226 ? 38.71500 44.06100 2.04400 1.000 26.16000 222 ILE A C 1
ATOM 2194 O O . ILE A 1 226 ? 38.24900 44.83000 2.87900 1.000 28.11000 222 ILE A O 1
ATOM 2200 N N . ALA A 1 227 ? 37.98300 43.21300 1.37500 1.000 26.97000 223 ALA A N 1
ATOM 2201 C CA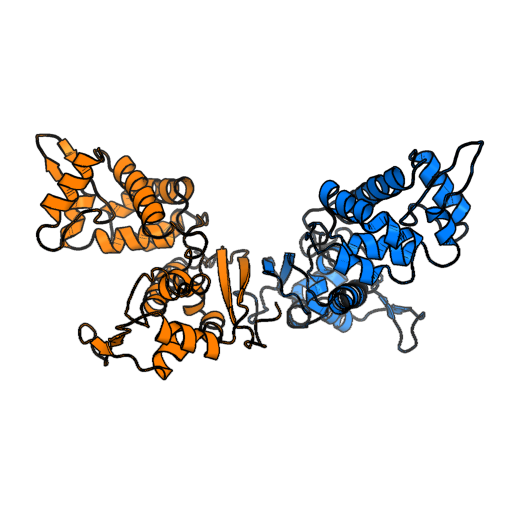 . ALA A 1 227 ? 36.53600 43.07400 1.53400 1.000 32.90000 223 ALA A CA 1
ATOM 2202 C C . ALA A 1 227 ? 36.21600 42.76700 2.98800 1.000 36.66000 223 ALA A C 1
ATOM 2203 O O . ALA A 1 227 ? 35.33300 43.39000 3.57500 1.000 33.89000 223 ALA A O 1
ATOM 2206 N N . ASP A 1 228 ? 36.96700 41.82300 3.56600 1.000 36.71000 224 ASP A N 1
ATOM 2207 C CA . ASP A 1 228 ? 36.79800 41.41800 4.96000 1.000 32.85000 224 ASP A CA 1
ATOM 2208 C C . ASP A 1 228 ? 37.04400 42.58500 5.90600 1.000 35.15000 224 ASP A C 1
ATOM 2209 O O . ASP A 1 228 ? 36.31300 42.76100 6.88600 1.000 36.60000 224 ASP A O 1
ATOM 2215 N N . PHE A 1 229 ? 38.11000 43.34500 5.67200 1.000 30.53000 225 PHE A N 1
ATOM 2216 C CA . PHE A 1 229 ? 38.36500 44.52700 6.47300 1.000 29.89000 225 PHE A CA 1
ATOM 2217 C C . PHE A 1 229 ? 37.17400 45.52000 6.44800 1.000 38.52000 225 PHE A C 1
ATOM 2218 O O . PHE A 1 229 ? 36.74800 45.99100 7.51400 1.000 36.50000 225 PHE A O 1
ATOM 2227 N N . TYR A 1 230 ? 36.61000 45.78800 5.24100 1.000 30.61000 226 TYR A N 1
ATOM 2228 C CA . TYR A 1 230 ? 35.49400 46.73100 5.12400 1.000 32.63000 226 TYR A CA 1
ATOM 2229 C C . TYR A 1 230 ? 34.29500 46.16100 5.88500 1.000 30.38000 226 TYR A C 1
ATOM 2230 O O . TYR A 1 230 ? 33.64300 46.88200 6.64300 1.000 30.54000 226 TYR A O 1
ATOM 2241 N N . LYS A 1 231 ? 34.06800 44.85400 5.74100 1.000 29.88000 227 LYS A N 1
ATOM 2242 C CA . LYS A 1 231 ? 32.95400 44.18100 6.38200 1.000 40.81000 227 LYS A CA 1
ATOM 2243 C C . LYS A 1 231 ? 33.13000 44.22800 7.89800 1.000 46.56000 227 LYS A C 1
ATOM 2244 O O . LYS A 1 231 ? 32.15300 44.43200 8.61700 1.000 45.10000 227 LYS A O 1
ATOM 2254 N N . ASN A 1 232 ? 34.38300 44.07600 8.37200 1.000 40.21000 228 ASN A N 1
ATOM 2255 C CA . ASN A 1 232 ? 34.71600 44.11800 9.79700 1.000 42.18000 228 ASN A CA 1
ATOM 2256 C C . ASN A 1 232 ? 34.44900 45.51300 10.34100 1.000 45.73000 228 ASN A C 1
ATOM 2257 O O . ASN A 1 232 ? 34.18400 45.69300 11.52500 1.000 47.33000 228 ASN A O 1
ATOM 2265 N N . MET A 1 233 ? 34.59100 46.51400 9.48000 1.000 40.12000 229 MET A N 1
ATOM 2266 C CA . MET A 1 233 ? 34.29700 47.88100 9.85800 1.000 26.39000 229 MET A CA 1
ATOM 2267 C C . MET A 1 233 ? 32.81000 48.23200 9.66600 1.000 26.02000 229 MET A C 1
ATOM 2268 O O . MET A 1 233 ? 32.47200 49.37900 9.88700 1.000 32.86000 229 MET A O 1
ATOM 2274 N N . LYS A 1 234 ? 32.00500 47.33300 9.13700 1.000 28.45000 230 LYS A N 1
ATOM 2275 C CA . LYS A 1 234 ? 30.59400 47.56400 8.86700 1.000 31.28000 230 LYS A CA 1
ATOM 2276 C C . LYS A 1 234 ? 30.38900 48.72800 7.87700 1.000 37.40000 230 LYS A C 1
ATOM 2277 O O . LYS A 1 234 ? 29.56500 49.62700 8.10800 1.000 33.84000 230 LYS A O 1
ATOM 2287 N N . THR A 1 235 ? 31.21800 48.74900 6.80300 1.000 31.47000 231 THR A N 1
ATOM 2288 C CA . THR A 1 235 ? 31.05100 49.77200 5.76300 1.000 26.32000 231 THR A CA 1
ATOM 2289 C C . THR A 1 235 ? 31.48300 49.16300 4.42200 1.000 33.47000 231 THR A C 1
ATOM 2290 O O . THR A 1 235 ? 31.61600 47.94600 4.36200 1.000 29.65000 231 THR A O 1
ATOM 2296 N N . GLU A 1 236 ? 31.67100 49.95800 3.37600 1.000 30.40000 232 GLU A N 1
ATOM 2297 C CA . GLU A 1 236 ? 32.05200 49.39600 2.09400 1.000 26.73000 232 GLU A CA 1
ATOM 2298 C C . GLU A 1 236 ? 32.87000 50.37000 1.30600 1.000 26.63000 232 GLU A C 1
ATOM 2299 O O . GLU A 1 236 ? 33.00700 51.53100 1.698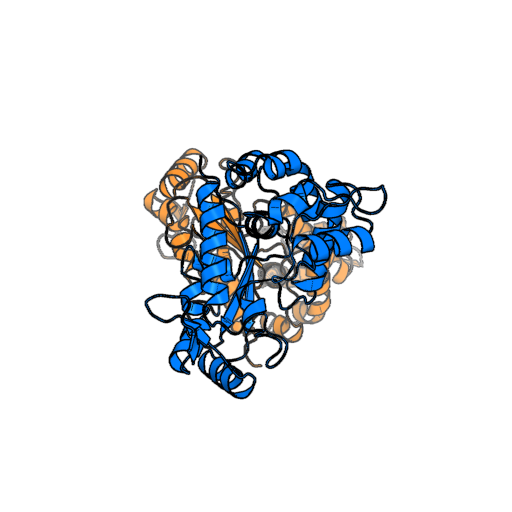00 1.000 25.68000 232 GLU A O 1
ATOM 2306 N N . GLY A 1 237 ? 33.43100 49.90700 0.19400 1.000 25.97000 233 GLY A N 1
ATOM 2307 C CA . GLY A 1 237 ? 34.27100 50.81000 -0.58200 1.000 25.30000 233 GLY A CA 1
ATOM 2308 C C . GLY A 1 237 ? 33.43900 51.80000 -1.36400 1.000 29.56000 233 GLY A C 1
ATOM 2309 O O . GLY A 1 237 ? 32.20800 51.64500 -1.49200 1.000 29.13000 233 GLY A O 1
ATOM 2311 N N . LYS A 1 238 ? 34.08800 52.85100 -1.84400 1.000 23.84000 234 LYS A N 1
ATOM 2312 C CA . LYS A 1 238 ? 33.43400 53.84000 -2.66900 1.000 24.58000 234 LYS A CA 1
ATOM 2313 C C . LYS A 1 238 ? 33.85000 53.86400 -4.17100 1.000 26.33000 234 LYS A C 1
ATOM 2314 O O . LYS A 1 238 ? 32.97400 53.80100 -5.01800 1.000 25.07000 234 LYS A O 1
ATOM 2324 N N . TYR A 1 239 ? 35.18800 54.00700 -4.49100 1.000 24.35000 235 TYR A N 1
ATOM 2325 C CA . TYR A 1 239 ? 35.64000 54.12000 -5.85800 1.000 24.88000 235 TYR A CA 1
ATOM 2326 C C . TYR A 1 239 ? 36.05600 52.81400 -6.42500 1.000 27.19000 235 TYR A C 1
ATOM 2327 O O . TYR A 1 239 ? 36.90100 52.10900 -5.84700 1.000 26.14000 235 TYR A O 1
ATOM 2338 N N . PHE A 1 240 ? 35.50400 52.49600 -7.55100 1.000 24.02000 236 PHE A N 1
ATOM 2339 C CA . PHE A 1 240 ? 35.83700 51.25200 -8.24100 1.000 26.77000 236 PHE A CA 1
ATOM 2340 C C . PHE A 1 240 ? 36.06600 51.45900 -9.71900 1.000 27.00000 236 PHE A C 1
ATOM 2341 O O . PHE A 1 240 ? 35.44100 52.34100 -10.30500 1.000 27.11000 236 PHE A O 1
ATOM 2350 N N . LYS A 1 241 ? 37.00000 50.72400 -10.32800 1.000 23.11000 237 LYS A N 1
ATOM 2351 C CA . LYS A 1 241 ? 37.08700 50.81100 -11.78200 1.000 24.17000 237 LYS A CA 1
ATOM 2352 C C . LYS A 1 241 ? 36.98200 49.38600 -12.29700 1.000 25.19000 237 LYS A C 1
ATOM 2353 O O . LYS A 1 241 ? 37.85800 48.56300 -12.02300 1.000 23.89000 237 LYS A O 1
ATOM 2363 N N . TYR A 1 242 ? 35.82300 49.03300 -12.82700 1.000 23.50000 238 TYR A N 1
ATOM 2364 C CA . TYR A 1 242 ? 35.57400 47.71100 -13.35900 1.000 26.18000 238 TYR A CA 1
ATOM 2365 C C . TYR A 1 242 ? 36.22700 47.60200 -14.74500 1.000 32.13000 238 TYR A C 1
ATOM 2366 O O . TYR A 1 242 ? 36.22300 48.56200 -15.51900 1.000 25.79000 238 TYR A O 1
ATOM 2377 N N . PHE A 1 243 ? 36.76700 46.43100 -15.04200 1.000 26.09000 239 PHE A N 1
ATOM 2378 C CA . PHE A 1 243 ? 37.37900 46.12300 -16.35200 1.000 26.42000 239 PHE A CA 1
ATOM 2379 C C . PHE A 1 243 ? 36.42400 45.16000 -16.95500 1.000 25.72000 239 PHE A C 1
ATOM 2380 O O . PHE A 1 243 ? 36.12200 44.13500 -16.35100 1.000 25.05000 239 PHE A O 1
ATOM 2389 N N . VAL A 1 244 ? 35.92300 45.47500 -18.13400 1.000 24.84000 240 VAL A N 1
ATOM 2390 C CA . VAL A 1 244 ? 34.89700 44.63000 -18.73500 1.000 25.34000 240 VAL A CA 1
ATOM 2391 C C . VAL A 1 244 ? 35.25000 44.21100 -20.13700 1.000 27.25000 240 VAL A C 1
ATOM 2392 O O . VAL A 1 244 ? 35.57800 45.07700 -20.91400 1.000 24.96000 240 VAL A O 1
ATOM 2397 N N . TYR A 1 245 ? 35.21100 42.92200 -20.44000 1.000 25.84000 241 TYR A N 1
ATOM 2398 C CA . TYR A 1 245 ? 35.51100 42.44800 -21.79100 1.000 31.33000 241 TYR A CA 1
ATOM 2399 C C . TYR A 1 245 ? 34.35400 42.61200 -22.73800 1.000 31.14000 241 TYR A C 1
ATOM 2400 O O . TYR A 1 245 ? 33.19100 42.51900 -22.33700 1.000 30.07000 241 TYR A O 1
ATOM 2411 N N . LYS A 1 246 ? 34.68900 42.81700 -24.00600 1.000 34.17000 242 LYS A N 1
ATOM 2412 C CA . LYS A 1 246 ? 33.70600 43.07600 -25.03100 1.000 38.09000 242 LYS A CA 1
ATOM 2413 C C . LYS A 1 246 ? 32.64600 42.01700 -25.27200 1.000 46.22000 242 LYS A C 1
ATOM 2414 O O . LYS A 1 246 ? 31.62800 42.32300 -25.88200 1.000 46.42000 242 LYS A O 1
ATOM 2424 N N . ASP A 1 247 ? 32.83100 40.80900 -24.73500 1.000 39.26000 243 ASP A N 1
ATOM 2425 C CA . ASP A 1 247 ? 31.85200 39.75000 -24.90500 1.000 40.02000 243 ASP A CA 1
ATOM 2426 C C . ASP A 1 247 ? 31.06300 39.51800 -23.63100 1.000 43.26000 243 ASP A C 1
ATOM 2427 O O . ASP A 1 247 ? 30.37100 38.51100 -23.50900 1.000 46.08000 243 ASP A O 1
ATOM 2433 N N . ASP A 1 248 ? 31.18100 40.44500 -22.67400 1.000 40.24000 244 ASP A N 1
ATOM 2434 C CA . ASP A 1 248 ? 30.44600 40.35000 -21.42600 1.000 45.41000 244 ASP A CA 1
ATOM 2435 C C . ASP A 1 248 ? 29.16100 41.17400 -21.49900 1.000 51.68000 244 ASP A C 1
ATOM 2436 O O . ASP A 1 248 ? 29.14900 42.35000 -21.13500 1.000 52.63000 244 ASP A O 1
ATOM 2442 N N . SER A 1 249 ? 28.08300 40.54600 -21.97700 1.000 60.50000 245 SER A N 1
ATOM 2443 C CA . SER A 1 249 ? 26.78100 41.20000 -22.13400 1.000 71.98000 245 SER A CA 1
ATOM 2444 C C . SER A 1 249 ? 26.26900 41.84500 -20.86300 1.000 70.79000 245 SER A C 1
ATOM 2445 O O . SER A 1 249 ? 25.96100 43.03800 -20.84900 1.000 67.29000 245 SER A O 1
ATOM 2450 N N . LYS A 1 250 ? 26.19200 41.04300 -19.79500 1.000 70.74000 246 LYS A N 1
ATOM 2451 C CA . LYS A 1 250 ? 25.70400 41.47000 -18.48800 1.000 66.44000 246 LYS A CA 1
ATOM 2452 C C . LYS A 1 250 ? 26.31000 42.77900 -17.96900 1.000 65.25000 246 LYS A C 1
ATOM 2453 O O . LYS A 1 250 ? 25.72800 43.41300 -17.09000 1.000 71.23000 246 LYS A O 1
ATOM 2463 N N . HIS A 1 251 ? 27.46800 43.18300 -18.50700 1.000 58.50000 247 HIS A N 1
ATOM 2464 C CA . HIS A 1 251 ? 28.13200 44.40200 -18.05700 1.000 56.72000 247 HIS A CA 1
ATOM 2465 C C . HIS A 1 251 ? 28.66200 45.33900 -19.14000 1.000 60.82000 247 HIS A C 1
ATOM 2466 O O . HIS A 1 251 ? 28.99700 46.47600 -18.80900 1.000 57.07000 247 HIS A O 1
ATOM 2476 N N . LEU A 1 252 ? 28.74500 44.90100 -20.40700 1.000 65.36000 248 LEU A N 1
ATOM 2477 C CA . LEU A 1 252 ? 29.30200 45.75700 -21.44300 1.000 71.58000 248 LEU A CA 1
ATOM 2478 C C . LEU A 1 252 ? 28.57100 47.07300 -21.57900 1.000 74.57000 248 LEU A C 1
ATOM 2479 O O . LEU A 1 252 ? 29.15400 48.05800 -22.02800 1.000 70.80000 248 LEU A O 1
ATOM 2485 N N . ASN A 1 253 ? 27.29300 47.09600 -21.23300 1.000 80.49000 249 ASN A N 1
ATOM 2486 C CA . ASN A 1 253 ? 26.56800 48.33900 -21.32600 1.000 95.53000 249 ASN A CA 1
ATOM 2487 C C . ASN A 1 253 ? 26.46400 48.99800 -19.98100 1.000 104.22000 249 ASN A C 1
ATOM 2488 O O . ASN A 1 253 ? 27.14200 50.00000 -19.76600 1.000 104.37000 249 ASN A O 1
ATOM 2496 N N . LYS A 1 254 ? 25.72400 48.37200 -19.05300 1.000 105.18000 250 LYS A N 1
ATOM 2497 C CA . LYS A 1 254 ? 25.51900 48.84100 -17.68300 1.000 99.50000 250 LYS A CA 1
ATOM 2498 C C . LYS A 1 254 ? 26.08800 50.23100 -17.37300 1.000 96.25000 250 LYS A C 1
ATOM 2499 O O . LYS A 1 254 ? 25.33600 51.16900 -17.12100 1.000 96.39000 250 LYS A O 1
ATOM 2509 N N . ALA B 1 4 ? 28.21500 54.89700 -39.10000 1.000 73.30000 251 ALA B N 1
ATOM 2510 C CA . ALA B 1 4 ? 29.47200 54.62900 -38.44400 1.000 75.88000 251 ALA B CA 1
ATOM 2511 C C . ALA B 1 4 ? 29.38700 53.34200 -37.70800 1.000 66.47000 251 ALA B C 1
ATOM 2512 O O . ALA B 1 4 ? 28.48500 52.57600 -37.99200 1.000 64.48000 251 ALA B O 1
ATOM 2515 N N . ALA B 1 5 ? 30.38600 53.01400 -36.90600 1.000 61.45000 252 ALA B N 1
ATOM 2516 C CA . ALA B 1 5 ? 30.28200 51.82000 -36.10100 1.000 58.75000 252 ALA B CA 1
ATOM 2517 C C . ALA B 1 5 ? 29.81200 52.31100 -34.74900 1.000 59.26000 252 ALA B C 1
ATOM 2518 O O . ALA B 1 5 ? 30.04500 53.46500 -34.47200 1.000 56.86000 252 ALA B O 1
ATOM 2521 N N . PHE B 1 6 ? 29.28000 51.43100 -33.90400 1.000 50.99000 253 PHE B N 1
ATOM 2522 C CA . PHE B 1 6 ? 28.81900 51.77700 -32.57500 1.000 48.01000 253 PHE B CA 1
ATOM 2523 C C . PHE B 1 6 ? 29.94400 52.21100 -31.69100 1.000 50.06000 253 PHE B C 1
ATOM 2524 O O . PHE B 1 6 ? 30.91500 51.56400 -31.68500 1.000 51.85000 253 PHE B O 1
ATOM 2533 N N . LYS B 1 7 ? 29.82500 53.26600 -30.95400 1.000 40.68000 254 LYS B N 1
ATOM 2534 C CA . LYS B 1 7 ? 30.86700 53.73700 -30.07600 1.000 32.20000 254 LYS B CA 1
ATOM 2535 C C . LYS B 1 7 ? 30.55400 53.47000 -28.61000 1.000 42.02000 254 LYS B C 1
ATOM 2536 O O . LYS B 1 7 ? 29.69300 54.14400 -28.03100 1.000 34.62000 254 LYS B O 1
ATOM 2546 N N . HIS B 1 8 ? 31.20700 52.44800 -28.02300 1.000 34.57000 255 HIS B N 1
ATOM 2547 C CA . HIS B 1 8 ? 30.97300 52.13700 -26.63800 1.000 30.60000 255 HIS B CA 1
ATOM 2548 C C . HIS B 1 8 ? 31.67800 53.21900 -25.84300 1.000 34.47000 255 HIS B C 1
ATOM 2549 O O . HIS B 1 8 ? 32.65200 53.80400 -26.31100 1.000 30.14000 255 HIS B O 1
ATOM 2559 N N . VAL B 1 9 ? 31.17600 53.51000 -24.66100 1.000 30.87000 256 VAL B N 1
ATOM 2560 C CA . VAL B 1 9 ? 31.77100 54.56900 -23.88200 1.000 25.03000 256 VAL B CA 1
ATOM 2561 C C . VAL B 1 9 ? 32.07400 54.01800 -22.55100 1.000 24.99000 256 VAL B C 1
ATOM 2562 O O . VAL B 1 9 ? 31.33700 53.21000 -22.03400 1.000 28.22000 256 VAL B O 1
ATOM 2567 N N . LYS B 1 10 ? 33.06500 54.58900 -21.94100 1.000 25.57000 257 LYS B N 1
ATOM 2568 C CA . LYS B 1 10 ? 33.56200 54.27000 -20.62900 1.000 30.76000 257 LYS B CA 1
ATOM 2569 C C . LYS B 1 10 ? 32.67000 54.93500 -19.60100 1.000 29.77000 257 LYS B C 1
ATOM 2570 O O . LYS B 1 10 ? 32.87200 56.10200 -19.38100 1.000 31.84000 257 LYS B O 1
ATOM 2580 N N . SER B 1 11 ? 31.73500 54.22900 -19.00600 1.000 25.72000 258 SER B N 1
ATOM 2581 C CA . SER B 1 11 ? 30.80000 54.82400 -18.04900 1.000 28.80000 258 SER B CA 1
ATOM 2582 C C . SER B 1 11 ? 31.36600 55.36600 -16.74900 1.000 33.41000 258 SER B C 1
ATOM 2583 O O . SER B 1 11 ? 32.27600 54.77500 -16.18900 1.000 31.13000 258 SER B O 1
ATOM 2588 N N . ASP B 1 12 ? 30.77000 56.44300 -16.22800 1.000 25.64000 259 ASP B N 1
ATOM 2589 C CA . ASP B 1 12 ? 31.11500 56.98500 -14.95100 1.000 25.19000 259 ASP B CA 1
ATOM 2590 C C . ASP B 1 12 ? 29.76700 57.01100 -14.19800 1.000 26.70000 259 ASP B C 1
ATOM 2591 O O . ASP B 1 12 ? 28.88300 57.78200 -14.52500 1.000 27.30000 259 ASP B O 1
ATOM 2597 N N . ILE B 1 13 ? 29.59100 56.09300 -13.29500 1.000 25.09000 260 ILE B N 1
ATOM 2598 C CA . ILE B 1 13 ? 28.35700 55.86100 -12.53700 1.000 29.03000 260 ILE B CA 1
ATOM 2599 C C . ILE B 1 13 ? 28.43300 56.12700 -11.03200 1.000 37.47000 260 ILE B C 1
ATOM 2600 O O . ILE B 1 13 ? 29.29500 55.57300 -10.33200 1.000 32.88000 260 ILE B O 1
ATOM 2606 N N . LYS B 1 14 ? 27.48400 56.92800 -10.54100 1.000 30.37000 261 LYS B N 1
ATOM 2607 C CA . LYS B 1 14 ? 27.39700 57.15400 -9.12600 1.000 24.89000 261 LYS B CA 1
ATOM 2608 C C . LYS B 1 14 ? 26.17400 56.33100 -8.64900 1.000 26.18000 261 LYS B C 1
ATOM 2609 O O . LYS B 1 14 ? 25.14800 56.27300 -9.31000 1.000 27.36000 261 LYS B O 1
ATOM 2619 N N . ILE B 1 15 ? 26.29100 55.67400 -7.53500 1.000 28.20000 262 ILE B N 1
ATOM 2620 C CA . ILE B 1 15 ? 25.18200 54.88400 -7.05300 1.000 29.47000 262 ILE B CA 1
ATOM 2621 C C . ILE B 1 15 ? 24.64900 55.48500 -5.76500 1.000 30.94000 262 ILE B C 1
ATOM 2622 O O . ILE B 1 15 ? 25.28500 55.38200 -4.71500 1.000 26.56000 262 ILE B O 1
ATOM 2628 N N . GLU B 1 16 ? 23.51500 56.17700 -5.87900 1.000 28.51000 263 GLU B N 1
ATOM 2629 C CA . GLU B 1 16 ? 22.93000 56.79400 -4.68800 1.000 32.82000 263 GLU B CA 1
ATOM 2630 C C . GLU B 1 16 ? 22.12800 55.73400 -3.91200 1.000 29.17000 263 GLU B C 1
ATOM 2631 O O . GLU B 1 16 ? 21.07000 55.32400 -4.34600 1.000 31.67000 263 GLU B O 1
ATOM 2638 N N . LYS B 1 17 ? 22.63600 55.31900 -2.77700 1.000 26.82000 264 LYS B N 1
ATOM 2639 C CA . LYS B 1 17 ? 22.03300 54.31500 -1.94500 1.000 28.56000 264 LYS B CA 1
ATOM 2640 C C . LYS B 1 17 ? 21.08100 55.01100 -1.00600 1.000 34.59000 264 LYS B C 1
ATOM 2641 O O . LYS B 1 17 ? 21.48700 55.75300 -0.11400 1.000 33.29000 264 LYS B O 1
ATOM 2651 N N . LEU B 1 18 ? 19.80400 54.84500 -1.29200 1.000 32.56000 265 LEU B N 1
ATOM 2652 C CA . LEU B 1 18 ? 18.81000 55.49700 -0.47000 1.000 34.31000 265 LEU B CA 1
ATOM 2653 C C . LEU B 1 18 ? 18.55500 54.69200 0.77000 1.000 31.39000 265 LEU B C 1
ATOM 2654 O O . LEU B 1 18 ? 18.40500 53.47500 0.72900 1.000 32.17000 265 LEU B O 1
ATOM 2660 N N . ASN B 1 19 ? 18.56500 55.37800 1.88800 1.000 36.36000 266 ASN B N 1
ATOM 2661 C CA . ASN B 1 19 ? 18.29500 54.75300 3.18500 1.000 38.30000 266 ASN B CA 1
ATOM 2662 C C . ASN B 1 19 ? 16.78800 54.42000 3.45000 1.000 38.91000 266 ASN B C 1
ATOM 2663 O O . ASN B 1 19 ? 16.33400 54.59900 4.58600 1.000 42.30000 266 ASN B O 1
ATOM 2671 N N . VAL B 1 20 ? 16.04000 53.88800 2.44200 1.000 34.91000 267 VAL B N 1
ATOM 2672 C CA . VAL B 1 20 ? 14.62300 53.54900 2.57100 1.000 33.05000 267 VAL B CA 1
ATOM 2673 C C . VAL B 1 20 ? 14.31100 52.49000 1.53700 1.000 33.53000 267 VAL B C 1
ATOM 2674 O O . VAL B 1 20 ? 14.96300 52.46600 0.50400 1.000 34.98000 267 VAL B O 1
ATOM 2679 N N . THR B 1 21 ? 13.39400 51.56500 1.83200 1.000 31.20000 268 THR B N 1
ATOM 2680 C CA . THR B 1 21 ? 12.94200 50.52700 0.90400 1.000 25.78000 268 THR B CA 1
ATOM 2681 C C . THR B 1 21 ? 12.04200 51.18100 -0.16700 1.000 27.09000 268 THR B C 1
ATOM 2682 O O . THR B 1 21 ? 11.54600 52.29200 0.06000 1.000 28.19000 268 THR B O 1
ATOM 2688 N N . LEU B 1 22 ? 11.82700 50.51900 -1.29800 1.000 29.02000 269 LEU B N 1
ATOM 2689 C CA . LEU B 1 22 ? 10.96900 51.07900 -2.34100 1.000 35.68000 269 LEU B CA 1
ATOM 2690 C C . LEU B 1 22 ? 9.58000 51.35600 -1.69200 1.000 36.96000 269 LEU B C 1
ATOM 2691 O O . LEU B 1 22 ? 8.95200 52.37600 -1.96400 1.000 34.15000 269 LEU B O 1
ATOM 2697 N N . ASN B 1 23 ? 9.15800 50.45500 -0.78000 1.000 33.34000 270 ASN B N 1
ATOM 2698 C CA . ASN B 1 23 ? 7.85600 50.55900 -0.10400 1.000 35.41000 270 ASN B CA 1
ATOM 2699 C C . ASN B 1 23 ? 7.75400 51.77800 0.77400 1.000 31.18000 270 ASN B C 1
ATOM 2700 O O . ASN B 1 23 ? 6.73500 52.47500 0.74900 1.000 29.98000 270 ASN B O 1
ATOM 2708 N N . ASP B 1 24 ? 8.78800 52.04600 1.57100 1.000 28.03000 271 ASP B N 1
ATOM 2709 C CA . ASP B 1 24 ? 8.76400 53.24900 2.35200 1.000 26.40000 271 ASP B CA 1
ATOM 2710 C C . ASP B 1 24 ? 8.89600 54.51600 1.52400 1.000 32.16000 271 ASP B C 1
ATOM 2711 O O . ASP B 1 24 ? 8.40300 55.57200 1.92600 1.000 34.24000 271 ASP B O 1
ATOM 2717 N N . ALA B 1 25 ? 9.55600 54.41900 0.36700 1.000 31.51000 272 ALA B N 1
ATOM 2718 C CA . ALA B 1 25 ? 9.68500 55.58200 -0.54000 1.000 33.98000 272 ALA B CA 1
ATOM 2719 C C . ALA B 1 25 ? 8.28600 55.87500 -1.16100 1.000 25.86000 272 ALA B C 1
ATOM 2720 O O . ALA B 1 25 ? 7.91700 57.03100 -1.32500 1.000 26.89000 272 ALA B O 1
ATOM 2723 N N . ALA B 1 26 ? 7.57500 54.82700 -1.54300 1.000 24.97000 273 ALA B N 1
ATOM 2724 C CA . ALA B 1 26 ? 6.25200 54.97900 -2.11200 1.000 27.92000 273 ALA B CA 1
ATOM 2725 C C . ALA B 1 26 ? 5.26400 55.56900 -1.07500 1.000 27.79000 273 ALA B C 1
ATOM 2726 O O . ALA B 1 26 ? 4.48700 56.43300 -1.42300 1.000 28.05000 273 ALA B O 1
ATOM 2729 N N . LYS B 1 27 ? 5.41000 55.20200 0.19800 1.000 30.47000 274 LYS B N 1
ATOM 2730 C CA . LYS B 1 27 ? 4.65200 55.73000 1.33500 1.000 34.91000 274 LYS B CA 1
ATOM 2731 C C . LYS B 1 27 ? 4.95700 57.21700 1.47800 1.000 34.10000 274 LYS B C 1
ATOM 2732 O O . LYS B 1 27 ? 4.04900 58.00600 1.76100 1.000 28.68000 274 LYS B O 1
ATOM 2742 N N . LYS B 1 28 ? 6.25700 57.59700 1.42400 1.000 28.54000 275 LYS B N 1
ATOM 2743 C CA . LYS B 1 28 ? 6.53500 59.03100 1.53400 1.000 28.31000 275 LYS B CA 1
ATOM 2744 C C . LYS B 1 28 ? 5.96200 59.74600 0.33800 1.000 24.68000 275 LYS B C 1
ATOM 2745 O O . LYS B 1 28 ? 5.46000 60.85900 0.50600 1.000 25.18000 275 LYS B O 1
ATOM 2755 N N . GLN B 1 29 ? 6.09400 59.18700 -0.84300 1.000 24.27000 276 GLN B N 1
ATOM 2756 C CA . GLN B 1 29 ? 5.54400 59.79400 -2.02600 1.000 25.83000 276 GLN B CA 1
ATOM 2757 C C . GLN B 1 29 ? 4.05700 60.11200 -1.87700 1.000 25.53000 276 GLN B C 1
ATOM 2758 O O . GLN B 1 29 ? 3.62200 61.22400 -2.16200 1.000 24.35000 276 GLN B O 1
ATOM 2767 N N . ILE B 1 30 ? 3.29900 59.12000 -1.46600 1.000 23.38000 277 ILE B N 1
ATOM 2768 C CA . ILE B 1 30 ? 1.81100 59.42100 -1.48900 1.000 28.95000 277 ILE B CA 1
ATOM 2769 C C . ILE B 1 30 ? 1.45000 60.43000 -0.43500 1.000 27.93000 277 ILE B C 1
ATOM 2770 O O . ILE B 1 30 ? 0.46800 61.18100 -0.55600 1.000 28.66000 277 ILE B O 1
ATOM 2776 N N . ASN B 1 31 ? 2.27500 60.41800 0.63300 1.000 25.45000 278 ASN B N 1
ATOM 2777 C CA . ASN B 1 31 ? 2.10600 61.32600 1.73100 1.000 24.98000 278 ASN B CA 1
ATOM 2778 C C . ASN B 1 31 ? 2.74900 62.68600 1.54000 1.000 25.97000 278 ASN B C 1
ATOM 2779 O O . ASN B 1 31 ? 2.56100 63.55200 2.37800 1.000 25.07000 278 ASN B O 1
ATOM 2787 N N . ASN B 1 32 ? 3.50800 62.89200 0.43700 1.000 25.94000 279 ASN B N 1
ATOM 2788 C CA . ASN B 1 32 ? 4.08300 64.22600 0.30000 1.000 25.73000 279 ASN B CA 1
ATOM 2789 C C . ASN B 1 32 ? 3.59000 64.97100 -0.88600 1.000 24.39000 279 ASN B C 1
ATOM 2790 O O . ASN B 1 32 ? 3.87800 66.15900 -1.00300 1.000 25.83000 279 ASN B O 1
ATOM 2798 N N . TYR B 1 33 ? 2.86300 64.28500 -1.78400 1.000 24.72000 280 TYR B N 1
ATOM 2799 C CA . TYR B 1 33 ? 2.37300 64.89900 -3.02500 1.000 27.21000 280 TYR B CA 1
ATOM 2800 C C . TYR B 1 33 ? 0.90200 64.57000 -3.22600 1.000 25.32000 280 TYR B C 1
ATOM 2801 O O . TYR B 1 33 ? 0.36100 63.78500 -2.48100 1.000 25.66000 280 TYR B O 1
ATOM 2812 N N . THR B 1 34 ? 0.26700 65.25400 -4.16800 1.000 26.54000 281 THR B N 1
ATOM 2813 C CA . THR B 1 34 ? -1.13400 65.10000 -4.64100 1.000 31.81000 281 THR B CA 1
ATOM 2814 C C . THR B 1 34 ? -1.23000 65.10800 -6.16100 1.000 33.55000 281 THR B C 1
ATOM 2815 O O . THR B 1 34 ? -0.32000 65.61900 -6.83500 1.000 34.57000 281 THR B O 1
ATOM 2821 N N . SER B 1 35 ? -2.34600 64.63900 -6.67800 1.000 25.35000 282 SER B N 1
ATOM 2822 C CA . SER B 1 35 ? -2.59400 64.61500 -8.09600 1.000 29.73000 282 SER B CA 1
ATOM 2823 C C . SER B 1 35 ? -1.63400 63.74700 -9.00800 1.000 26.37000 282 SER B C 1
ATOM 2824 O O . SER B 1 35 ? -1.56500 64.03400 -10.16800 1.000 31.48000 282 SER B O 1
ATOM 2829 N N . GLN B 1 36 ? -1.11600 62.66600 -8.54600 1.000 25.94000 283 GLN B N 1
ATOM 2830 C CA . GLN B 1 36 ? -0.28300 61.84600 -9.37200 1.000 26.11000 283 GLN B CA 1
ATOM 2831 C C . GLN B 1 36 ? -1.24400 61.31300 -10.35000 1.000 33.41000 283 GLN B C 1
ATOM 2832 O O . GLN B 1 36 ? -2.34800 60.89200 -10.02400 1.000 33.07000 283 GLN B O 1
ATOM 2841 N N . GLN B 1 37 ? -0.89900 61.43300 -11.58000 1.000 29.99000 284 GLN B N 1
ATOM 2842 C CA . GLN B 1 37 ? -1.74000 60.99400 -12.66600 1.000 36.69000 284 GLN B CA 1
ATOM 2843 C C . GLN B 1 37 ? -1.01100 59.98000 -13.60100 1.000 38.54000 284 GLN B C 1
ATOM 2844 O O . GLN B 1 37 ? 0.21000 59.71900 -13.49700 1.000 32.39000 284 GLN B O 1
ATOM 2853 N N . VAL B 1 38 ? -1.76400 59.44000 -14.53700 1.000 40.28000 285 VAL B N 1
ATOM 2854 C CA . VAL B 1 38 ? -1.31600 58.43800 -15.49900 1.000 39.55000 285 VAL B CA 1
ATOM 2855 C C . VAL B 1 38 ? -2.28200 58.43300 -16.69600 1.000 50.25000 285 VAL B C 1
ATOM 2856 O O . VAL B 1 38 ? -3.34900 59.05500 -16.62100 1.000 48.82000 285 VAL B O 1
ATOM 2861 N N . SER B 1 39 ? -1.87000 57.85300 -17.81800 1.000 57.05000 286 SER B N 1
ATOM 2862 C CA . SER B 1 39 ? -2.78100 57.81300 -18.94800 1.000 65.32000 286 SER B CA 1
ATOM 2863 C C . SER B 1 39 ? -3.67700 56.60000 -18.88400 1.000 74.59000 286 SER B C 1
ATOM 2864 O O . SER B 1 39 ? -3.35100 55.67100 -18.16100 1.000 76.28000 286 SER B O 1
ATOM 2869 N N . ASN B 1 40 ? -4.84600 56.63900 -19.54200 1.000 81.68000 287 ASN B N 1
ATOM 2870 C CA . ASN B 1 40 ? -5.75000 55.49200 -19.55000 1.000 86.83000 287 ASN B CA 1
ATOM 2871 C C . ASN B 1 40 ? -5.35900 54.51500 -20.65400 1.000 91.86000 287 ASN B C 1
ATOM 2872 O O . ASN B 1 40 ? -5.53300 53.31000 -20.50500 1.000 94.30000 287 ASN B O 1
ATOM 2880 N N . LYS B 1 41 ? -4.91800 55.03400 -21.80700 0.000 98.25000 288 LYS B N 1
ATOM 2881 C CA . LYS B 1 41 ? -4.47300 54.24700 -22.97000 0.000 101.44000 288 LYS B CA 1
ATOM 2882 C C . LYS B 1 41 ? -4.11400 55.25500 -24.05200 0.000 104.57000 288 LYS B C 1
ATOM 2883 O O . LYS B 1 41 ? -2.95900 55.34500 -24.46500 0.000 105.02000 288 LYS B O 1
ATOM 2893 N N . LYS B 1 42 ? -5.12500 56.02300 -24.48900 1.000 121.30000 289 LYS B N 1
ATOM 2894 C CA . LYS B 1 42 ? -4.92000 57.05300 -25.47400 1.000 115.62000 289 LYS B CA 1
ATOM 2895 C C . LYS B 1 42 ? -4.30100 58.25500 -24.76800 1.000 110.49000 289 LYS B C 1
ATOM 2896 O O . LYS B 1 42 ? -4.64200 58.50600 -23.63900 1.000 109.15000 289 LYS B O 1
ATOM 2906 N N . ASN B 1 43 ? -3.33700 58.92300 -25.37400 1.000 111.19000 290 ASN B N 1
ATOM 2907 C CA . ASN B 1 43 ? -2.72000 60.10500 -24.77600 1.000 111.93000 290 ASN B CA 1
ATOM 2908 C C . ASN B 1 43 ? -3.70000 61.25200 -24.78800 1.000 114.70000 290 ASN B C 1
ATOM 2909 O O . ASN B 1 43 ? -4.55300 61.29600 -25.67500 1.000 113.79000 290 ASN B O 1
ATOM 2917 N N . ASP B 1 44 ? -3.52700 62.22200 -23.87300 1.000 115.56000 291 ASP B N 1
ATOM 2918 C CA . ASP B 1 44 ? -4.47600 63.32200 -23.77400 1.000 110.59000 291 ASP B CA 1
ATOM 2919 C C . ASP B 1 44 ? -5.78800 62.67200 -23.35900 1.000 108.87000 291 ASP B C 1
ATOM 2920 O O . ASP B 1 44 ? -6.77000 62.64800 -24.10800 1.000 106.74000 291 ASP B O 1
ATOM 2926 N N . ALA B 1 45 ? -5.70800 62.00600 -22.18500 1.000 102.07000 292 ALA B N 1
ATOM 2927 C CA . ALA B 1 45 ? -6.78000 61.27300 -21.50900 1.000 88.38000 292 ALA B CA 1
ATOM 2928 C C . ALA B 1 45 ? -6.24100 60.74400 -20.17000 1.000 78.74000 292 ALA B C 1
ATOM 2929 O O . ALA B 1 45 ? -6.06800 59.53300 -19.98000 1.000 71.20000 292 ALA B O 1
ATOM 2932 N N . TRP B 1 46 ? -5.97900 61.68400 -19.24800 1.000 65.51000 293 TRP B N 1
ATOM 2933 C CA . TRP B 1 46 ? -5.41800 61.44500 -17.91600 1.000 59.45000 293 TRP B CA 1
ATOM 2934 C C . TRP B 1 46 ? -6.36800 60.84000 -16.90100 1.000 55.76000 293 TRP B C 1
ATOM 2935 O O . TRP B 1 46 ? -7.59600 60.87500 -17.06600 1.000 62.26000 293 TRP B O 1
ATOM 2948 N N . ARG B 1 47 ? -5.78800 60.34600 -15.81000 1.000 45.53000 294 ARG B N 1
ATOM 2949 C CA . ARG B 1 47 ? -6.56600 59.76900 -14.73400 1.000 43.49000 294 ARG B CA 1
ATOM 2950 C C . ARG B 1 47 ? -5.69400 59.65900 -13.50300 1.000 46.70000 294 ARG B C 1
ATOM 2951 O O . ARG B 1 47 ? -4.46800 59.78100 -13.59800 1.000 39.10000 294 ARG B O 1
ATOM 2965 N N . ASP B 1 48 ? -6.31400 59.42700 -12.35300 1.000 42.32000 295 ASP B N 1
ATOM 2966 C CA . ASP B 1 48 ? -5.57600 59.30600 -11.11600 1.000 40.55000 295 ASP B CA 1
ATOM 2967 C C . ASP B 1 48 ? -4.76600 58.05100 -11.09000 1.000 36.08000 295 ASP B C 1
ATOM 2968 O O . ASP B 1 48 ? -5.25700 57.02000 -11.53400 1.000 35.71000 295 ASP B O 1
ATOM 2974 N N . ALA B 1 49 ? -3.52800 58.12700 -10.58400 1.000 35.80000 296 ALA B N 1
ATOM 2975 C CA . ALA B 1 49 ? -2.73200 56.92500 -10.47300 1.000 33.94000 296 ALA B CA 1
ATOM 2976 C C . ALA B 1 49 ? -2.96000 56.27000 -9.14700 1.000 30.58000 296 ALA B C 1
ATOM 2977 O O . ALA B 1 49 ? -3.12200 56.95000 -8.13500 1.000 31.25000 296 ALA B O 1
ATOM 2980 N N . SER B 1 50 ? -2.96500 54.95000 -9.14300 1.000 31.83000 297 SER B N 1
ATOM 2981 C CA . SER B 1 50 ? -3.10500 54.22200 -7.89000 1.000 30.78000 297 SER B CA 1
ATOM 2982 C C . SER B 1 50 ? -1.73500 54.09700 -7.19000 1.000 30.30000 297 SER B C 1
ATOM 2983 O O . SER B 1 50 ? -0.70900 54.30800 -7.82700 1.000 29.44000 297 SER B O 1
ATOM 2988 N N . ALA B 1 51 ? -1.72500 53.70900 -5.91200 1.000 27.87000 298 ALA B N 1
ATOM 2989 C CA . ALA B 1 51 ? -0.51100 53.55900 -5.11900 1.000 31.36000 298 ALA B CA 1
ATOM 2990 C C . ALA B 1 51 ? 0.38300 52.53300 -5.71900 1.000 35.67000 298 ALA B C 1
ATOM 2991 O O . ALA B 1 51 ? 1.60200 52.68600 -5.68200 1.000 31.91000 298 ALA B O 1
ATOM 2994 N N . THR B 1 52 ? -0.23500 51.48400 -6.27100 1.000 34.80000 299 THR B N 1
ATOM 2995 C CA . THR B 1 52 ? 0.46300 50.39000 -6.90600 1.000 32.02000 299 THR B CA 1
ATOM 2996 C C . THR B 1 52 ? 1.20100 50.89400 -8.12300 1.000 29.58000 299 THR B C 1
ATOM 2997 O O . THR B 1 52 ? 2.36800 50.54300 -8.32500 1.000 31.84000 299 THR B O 1
ATOM 3003 N N . GLU B 1 53 ? 0.51600 51.69000 -8.94300 1.000 24.88000 300 GLU B N 1
ATOM 3004 C CA . GLU B 1 53 ? 1.11600 52.29700 -10.11100 1.000 30.58000 300 GLU B CA 1
ATOM 3005 C C . GLU B 1 53 ? 2.23200 53.28500 -9.77400 1.000 33.51000 300 GLU B C 1
ATOM 3006 O O . GLU B 1 53 ? 3.19100 53.36900 -10.54600 1.000 26.40000 300 GLU B O 1
ATOM 3013 N N . ILE B 1 54 ? 2.06000 54.06300 -8.67900 1.000 28.65000 301 ILE B N 1
ATOM 3014 C CA . ILE B 1 54 ? 3.06700 55.02100 -8.26400 1.000 32.77000 301 ILE B CA 1
ATOM 3015 C C . ILE B 1 54 ? 4.32200 54.21900 -7.87500 1.000 30.23000 301 ILE B C 1
ATOM 3016 O O . ILE B 1 54 ? 5.41900 54.54700 -8.32900 1.000 31.19000 301 ILE B O 1
ATOM 3022 N N . LYS B 1 55 ? 4.12900 53.10900 -7.14200 1.000 26.12000 302 LYS B N 1
ATOM 3023 C CA . LYS B 1 55 ? 5.21400 52.23100 -6.71200 1.000 29.82000 302 LYS B CA 1
ATOM 3024 C C . LYS B 1 55 ? 5.98900 51.67700 -7.88400 1.000 31.11000 302 LYS B C 1
ATOM 3025 O O . LYS B 1 55 ? 7.22600 51.72500 -7.90200 1.000 30.24000 302 LYS B O 1
ATOM 3035 N N . SER B 1 56 ? 5.27000 51.14500 -8.86100 1.000 33.11000 303 SER B N 1
ATOM 3036 C CA . SER B 1 56 ? 5.88000 50.62400 -10.07600 1.000 35.38000 303 SER B CA 1
ATOM 3037 C C . SER B 1 56 ? 6.59800 51.71000 -10.82500 1.000 27.82000 303 SER B C 1
ATOM 3038 O O . SER B 1 56 ? 7.63900 51.48700 -11.37500 1.000 27.40000 303 SER B O 1
ATOM 3043 N N . ALA B 1 57 ? 6.02500 52.88800 -10.89600 1.000 25.53000 304 ALA B N 1
ATOM 3044 C CA . ALA B 1 57 ? 6.66600 53.98300 -11.59600 1.000 27.99000 304 ALA B CA 1
ATOM 3045 C C . ALA B 1 57 ? 7.91700 54.46200 -10.84700 1.000 28.32000 304 ALA B C 1
ATOM 3046 O O . ALA B 1 57 ? 8.78700 55.05700 -11.49500 1.000 25.93000 304 ALA B O 1
ATOM 3049 N N . MET B 1 58 ? 8.04300 54.14600 -9.50300 1.000 24.02000 305 MET B N 1
ATOM 3050 C CA . MET B 1 58 ? 9.20200 54.56900 -8.75100 1.000 25.15000 305 MET B CA 1
ATOM 3051 C C . MET B 1 58 ? 10.27100 53.50800 -8.63300 1.000 28.20000 305 MET B C 1
ATOM 3052 O O . MET B 1 58 ? 11.34300 53.76100 -8.10400 1.000 25.99000 305 MET B O 1
ATOM 3058 N N . ASP B 1 59 ? 9.98800 52.33600 -9.15200 1.000 26.19000 306 ASP B N 1
ATOM 3059 C CA . ASP B 1 59 ? 10.85500 51.18100 -9.00800 1.000 26.49000 306 ASP B CA 1
ATOM 3060 C C . ASP B 1 59 ? 12.18800 51.22800 -9.81000 1.000 28.00000 306 ASP B C 1
ATOM 3061 O O . ASP B 1 59 ? 12.28200 50.68500 -10.90800 1.000 26.41000 306 ASP B O 1
ATOM 3067 N N . SER B 1 60 ? 13.21600 51.87400 -9.25100 1.000 26.53000 307 SER B N 1
ATOM 3068 C CA . SER B 1 60 ? 14.45600 51.97600 -9.99500 1.000 27.65000 307 SER B CA 1
ATOM 3069 C C . SER B 1 60 ? 15.06600 50.62300 -10.26300 1.000 32.74000 307 SER B C 1
ATOM 3070 O O . SER B 1 60 ? 15.76300 50.48600 -11.23700 1.000 33.98000 307 SER B O 1
ATOM 3075 N N . GLY B 1 61 ? 14.75000 49.62700 -9.42600 1.000 34.77000 308 GLY B N 1
ATOM 3076 C CA . GLY B 1 61 ? 15.26800 48.28300 -9.64200 1.000 37.82000 308 GLY B CA 1
ATOM 3077 C C . GLY B 1 61 ? 15.02000 47.81100 -11.06200 1.000 39.33000 308 GLY B C 1
ATOM 3078 O O . GLY B 1 61 ? 15.93800 47.37700 -11.74900 1.000 47.02000 308 GLY B O 1
ATOM 3080 N N . THR B 1 62 ? 13.78600 47.96300 -11.52400 1.000 36.01000 309 THR B N 1
ATOM 3081 C CA . THR B 1 62 ? 13.40000 47.58800 -12.86500 1.000 40.65000 309 THR B CA 1
ATOM 3082 C C . THR B 1 62 ? 14.03300 48.44200 -13.97100 1.000 40.93000 309 THR B C 1
ATOM 3083 O O . THR B 1 62 ? 14.48300 47.91000 -14.98600 1.000 44.65000 309 THR B O 1
ATOM 3089 N N . PHE B 1 63 ? 14.00500 49.76400 -13.81600 1.000 35.36000 310 PHE B N 1
ATOM 3090 C CA . PHE B 1 63 ? 14.55300 50.66400 -14.83600 1.000 36.13000 310 PHE B CA 1
ATOM 3091 C C . PHE B 1 63 ? 16.02900 50.47000 -15.11700 1.000 28.66000 310 PHE B C 1
ATOM 3092 O O . PHE B 1 63 ? 16.46600 50.50600 -16.25600 1.000 28.45000 310 PHE B O 1
ATOM 3101 N N . ILE B 1 64 ? 16.79000 50.33300 -14.05600 1.000 27.83000 311 ILE B N 1
ATOM 3102 C CA . ILE B 1 64 ? 18.23800 50.13000 -14.12600 1.000 37.21000 311 ILE B CA 1
ATOM 3103 C C . ILE B 1 64 ? 18.63200 48.97200 -15.03500 1.000 39.57000 311 ILE B C 1
ATOM 3104 O O . ILE B 1 64 ? 19.67600 49.04300 -15.66000 1.000 40.74000 311 ILE B O 1
ATOM 3110 N N . ASP B 1 65 ? 17.84500 47.88700 -15.02700 1.000 42.61000 312 ASP B N 1
ATOM 3111 C CA . ASP B 1 65 ? 18.07900 46.70300 -15.83800 1.000 43.00000 312 ASP B CA 1
ATOM 3112 C C . ASP B 1 65 ? 17.52200 46.81900 -17.25500 1.000 50.38000 312 ASP B C 1
ATOM 3113 O O . ASP B 1 65 ? 17.69300 45.89500 -18.06200 1.000 54.87000 312 ASP B O 1
ATOM 3119 N N . ASN B 1 66 ? 16.85700 47.94000 -17.57200 1.000 41.63000 313 ASN B N 1
ATOM 3120 C CA . ASN B 1 66 ? 16.32200 48.11900 -18.90500 1.000 41.31000 313 ASN B CA 1
ATOM 3121 C C . ASN B 1 66 ? 17.24000 48.99900 -19.78300 1.000 41.45000 313 ASN B C 1
ATOM 3122 O O . ASN B 1 66 ? 17.70100 50.05400 -19.34200 1.000 36.49000 313 ASN B O 1
ATOM 3130 N N . GLU B 1 67 ? 17.49200 48.54800 -21.03400 1.000 37.70000 314 GLU B N 1
ATOM 3131 C CA . GLU B 1 67 ? 18.38500 49.24400 -21.96300 1.000 46.41000 314 GLU B CA 1
ATOM 3132 C C . GLU B 1 67 ? 17.97700 50.66500 -22.18800 1.000 36.56000 314 GLU B C 1
ATOM 3133 O O . GLU B 1 67 ? 18.82000 51.52200 -22.42200 1.000 37.43000 314 GLU B O 1
ATOM 3140 N N . LYS B 1 68 ? 16.68100 50.91500 -22.20300 1.000 33.06000 315 LYS B N 1
ATOM 3141 C CA . LYS B 1 68 ? 16.23300 52.29100 -22.39200 1.000 31.01000 315 LYS B CA 1
ATOM 3142 C C . LYS B 1 68 ? 15.95100 53.05700 -21.10600 1.000 29.98000 315 LYS B C 1
ATOM 3143 O O . LYS B 1 68 ? 16.34900 54.21100 -20.99600 1.000 26.23000 315 LYS B O 1
ATOM 3153 N N . GLN B 1 69 ? 15.31200 52.40000 -20.13200 1.000 31.76000 316 GLN B N 1
ATOM 3154 C CA . GLN B 1 69 ? 14.92300 52.99800 -18.84900 1.000 30.30000 316 GLN B CA 1
ATOM 3155 C C . GLN B 1 69 ? 16.09600 53.36000 -18.00800 1.000 29.39000 316 GLN B C 1
ATOM 3156 O O . GLN B 1 69 ? 15.93900 54.11700 -17.06700 1.000 30.58000 316 GLN B O 1
ATOM 3165 N N . LYS B 1 70 ? 17.30900 52.84100 -18.31700 1.000 26.29000 317 LYS B N 1
ATOM 3166 C CA . LYS B 1 70 ? 18.42500 53.27100 -17.52200 1.000 24.28000 317 LYS B CA 1
ATOM 3167 C C . LYS B 1 70 ? 18.76500 54.72900 -17.81100 1.000 23.18000 317 LYS B C 1
ATOM 3168 O O . LYS B 1 70 ? 19.43000 55.36100 -17.00600 1.000 23.92000 317 LYS B O 1
ATOM 3178 N N . TYR B 1 71 ? 18.27200 55.28300 -18.89300 1.000 23.81000 318 TYR B N 1
ATOM 3179 C CA . TYR B 1 71 ? 18.50400 56.66800 -19.26200 1.000 23.12000 318 TYR B CA 1
ATOM 3180 C C . TYR B 1 71 ? 17.65800 57.58500 -18.31100 1.000 22.59000 318 TYR B C 1
ATOM 3181 O O . TYR B 1 71 ? 17.81800 58.79300 -18.32500 1.000 22.88000 318 TYR B O 1
ATOM 3192 N N . GLN B 1 72 ? 16.76400 56.98800 -17.53000 1.000 22.16000 319 GLN B N 1
ATOM 3193 C CA . GLN B 1 72 ? 16.13600 57.80200 -16.43100 1.000 26.36000 319 GLN B CA 1
ATOM 3194 C C . GLN B 1 72 ? 17.21600 58.29900 -15.39600 1.000 26.16000 319 GLN B C 1
ATOM 3195 O O . GLN B 1 72 ? 16.98100 59.23800 -14.62800 1.000 24.52000 319 GLN B O 1
ATOM 3204 N N . PHE B 1 73 ? 18.41700 57.63400 -15.39000 1.000 25.39000 320 PHE B N 1
ATOM 3205 C CA . PHE B 1 73 ? 19.51700 57.93400 -14.50600 1.000 24.85000 320 PHE B CA 1
ATOM 3206 C C . PHE B 1 73 ? 20.64300 58.63100 -15.20900 1.000 23.60000 320 PHE B C 1
ATOM 3207 O O . PHE B 1 73 ? 21.64600 58.91900 -14.58100 1.000 2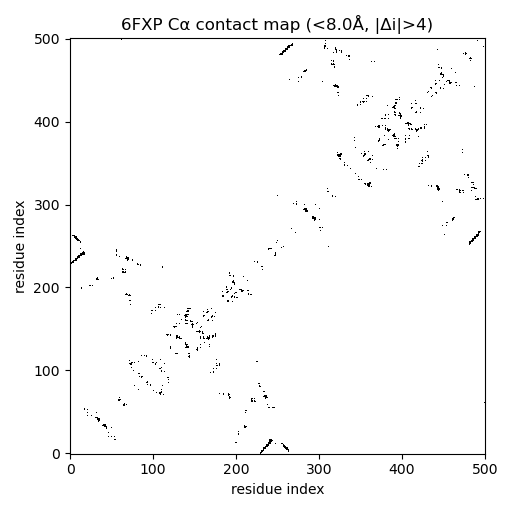1.82000 320 PHE B O 1
ATOM 3216 N N . LEU B 1 74 ? 20.45100 59.00500 -16.51700 1.000 24.22000 321 LEU B N 1
ATOM 3217 C CA . LEU B 1 74 ? 21.49300 59.73200 -17.21500 1.000 23.84000 321 LEU B CA 1
ATOM 3218 C C . LEU B 1 74 ? 21.70600 61.04100 -16.56000 1.000 26.12000 321 LEU B C 1
ATOM 3219 O O . LEU B 1 74 ? 20.70800 61.76100 -16.33100 1.000 24.23000 321 LEU B O 1
ATOM 3225 N N . ASP B 1 75 ? 22.94500 61.39500 -16.24700 1.000 21.77000 322 ASP B N 1
ATOM 3226 C CA . ASP B 1 75 ? 23.15700 62.69300 -15.60500 1.000 23.73000 322 ASP B CA 1
ATOM 3227 C C . ASP B 1 75 ? 23.00900 63.83200 -16.61900 1.000 24.36000 322 ASP B C 1
ATOM 3228 O O . ASP B 1 75 ? 23.93200 64.10000 -17.38500 1.000 23.72000 322 ASP B O 1
ATOM 3234 N N . LEU B 1 76 ? 21.92400 64.58600 -16.53800 1.000 23.48000 323 LEU B N 1
ATOM 3235 C CA . LEU B 1 76 ? 21.57400 65.64500 -17.49600 1.000 23.32000 323 LEU B CA 1
ATOM 3236 C C . LEU B 1 76 ? 22.33300 66.88000 -17.27200 1.000 22.15000 323 LEU B C 1
ATOM 3237 O O . LEU B 1 76 ? 22.34100 67.78800 -18.12200 1.000 22.05000 323 LEU B O 1
ATOM 3243 N N . SER B 1 77 ? 23.10400 66.89900 -16.25200 1.000 22.31000 324 SER B N 1
ATOM 3244 C CA . SER B 1 77 ? 23.91000 68.08200 -16.02100 1.000 23.25000 324 SER B CA 1
ATOM 3245 C C . SER B 1 77 ? 25.40400 67.95800 -16.45700 1.000 25.07000 324 SER B C 1
ATOM 3246 O O . SER B 1 77 ? 26.17000 68.87200 -16.19900 1.000 23.69000 324 SER B O 1
ATOM 3251 N N . LYS B 1 78 ? 25.78000 66.88800 -17.13300 1.000 23.34000 325 LYS B N 1
ATOM 3252 C CA . LYS B 1 78 ? 27.17400 66.69300 -17.54500 1.000 26.12000 325 LYS B CA 1
ATOM 3253 C C . LYS B 1 78 ? 27.31900 66.61000 -19.04800 1.000 24.45000 325 LYS B C 1
ATOM 3254 O O . LYS B 1 78 ? 26.67400 65.78800 -19.68000 1.000 23.81000 325 LYS B O 1
ATOM 3264 N N . TYR B 1 79 ? 28.04200 67.57000 -19.61500 1.000 23.60000 326 TYR B N 1
ATOM 3265 C CA . TYR B 1 79 ? 28.33900 67.54900 -21.02900 1.000 24.41000 326 TYR B CA 1
ATOM 3266 C C . TYR B 1 79 ? 29.16400 66.23100 -21.25400 1.000 25.76000 326 TYR B C 1
ATOM 3267 O O . TYR B 1 79 ? 30.06800 65.89800 -20.48600 1.000 23.48000 326 TYR B O 1
ATOM 3278 N N . GLN B 1 80 ? 28.80300 65.47200 -22.23300 1.000 24.71000 327 GLN B N 1
ATOM 3279 C CA . GLN B 1 80 ? 29.44700 64.18100 -22.53700 1.000 25.26000 327 GLN B CA 1
ATOM 3280 C C . GLN B 1 80 ? 30.68000 64.28200 -23.45000 1.000 29.52000 327 GLN B C 1
ATOM 3281 O O . GLN B 1 80 ? 31.68300 63.62500 -23.18900 1.000 26.32000 327 GLN B O 1
ATOM 3290 N N . GLY B 1 81 ? 30.56100 65.08300 -24.52600 1.000 25.09000 328 GLY B N 1
ATOM 3291 C CA . GLY B 1 81 ? 31.61500 65.17400 -25.53100 1.000 25.77000 328 GLY B CA 1
ATOM 3292 C C . GLY B 1 81 ? 31.41200 64.21900 -26.69200 1.000 25.29000 328 GLY B C 1
ATOM 3293 O O . GLY B 1 81 ? 32.39300 63.77600 -27.28300 1.000 27.38000 328 GLY B O 1
ATOM 3295 N N . ILE B 1 82 ? 30.16700 63.87700 -27.01600 1.000 26.14000 329 ILE B N 1
ATOM 3296 C CA . ILE B 1 82 ? 29.84100 63.02000 -28.13500 1.000 26.20000 329 ILE B CA 1
ATOM 3297 C C . ILE B 1 82 ? 30.32100 63.71600 -29.39900 1.000 28.56000 329 ILE B C 1
ATOM 3298 O O . ILE B 1 82 ? 30.26000 64.94500 -29.54700 1.000 24.74000 329 ILE B O 1
ATOM 3304 N N . ASP B 1 83 ? 30.85200 62.93100 -30.29300 1.000 31.09000 330 ASP B N 1
ATOM 3305 C CA . ASP B 1 83 ? 31.35900 63.45000 -31.57400 1.000 28.05000 330 ASP B CA 1
ATOM 3306 C C . ASP B 1 83 ? 30.33500 64.31900 -32.28400 1.000 25.18000 330 ASP B C 1
ATOM 3307 O O . ASP B 1 83 ? 29.17600 63.95100 -32.35500 1.000 29.18000 330 ASP B O 1
ATOM 3313 N N . LYS B 1 84 ? 30.74300 65.50000 -32.76200 1.000 25.78000 331 LYS B N 1
ATOM 3314 C CA . LYS B 1 84 ? 29.80300 66.37700 -33.43900 1.000 34.95000 331 LYS B CA 1
ATOM 3315 C C . LYS B 1 84 ? 29.11300 65.74700 -34.66600 1.000 37.12000 331 LYS B C 1
ATOM 3316 O O . LYS B 1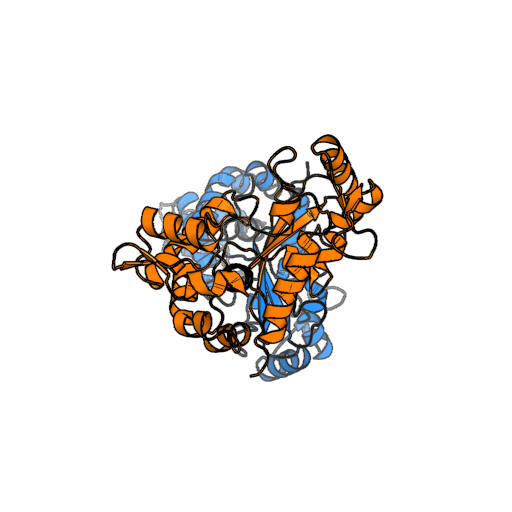 84 ? 27.96500 66.08600 -34.94300 1.000 29.50000 331 LYS B O 1
ATOM 3326 N N . ASN B 1 85 ? 29.78600 64.79200 -35.36700 1.000 32.49000 332 ASN B N 1
ATOM 3327 C CA . ASN B 1 85 ? 29.17300 64.14200 -36.50100 1.000 37.47000 332 ASN B CA 1
ATOM 3328 C C . ASN B 1 85 ? 28.09100 63.21000 -36.04400 1.000 35.77000 332 ASN B C 1
ATOM 3329 O O . ASN B 1 85 ? 27.19400 62.89700 -36.82900 1.000 35.47000 332 ASN B O 1
ATOM 3337 N N . ARG B 1 86 ? 28.18900 62.70500 -34.80200 1.000 34.75000 333 ARG B N 1
ATOM 3338 C CA . ARG B 1 86 ? 27.08600 61.86700 -34.35100 1.000 30.78000 333 ARG B CA 1
ATOM 3339 C C . ARG B 1 86 ? 25.88400 62.73800 -33.93600 1.000 33.10000 333 ARG B C 1
ATOM 3340 O O . ARG B 1 86 ? 24.74200 62.35300 -34.18100 1.000 31.19000 333 ARG B O 1
ATOM 3354 N N . ILE B 1 87 ? 26.14900 63.92800 -33.34800 1.000 29.93000 334 ILE B N 1
ATOM 3355 C CA . ILE B 1 87 ? 25.07900 64.82300 -32.90100 1.000 30.67000 334 ILE B CA 1
ATOM 3356 C C . ILE B 1 87 ? 24.19700 65.19500 -34.06900 1.000 32.52000 334 ILE B C 1
ATOM 3357 O O . ILE B 1 87 ? 22.97900 65.12000 -33.97400 1.000 37.66000 334 ILE B O 1
ATOM 3363 N N . LYS B 1 88 ? 24.81100 65.54600 -35.19200 1.000 36.10000 335 LYS B N 1
ATOM 3364 C CA . LYS B 1 88 ? 24.03300 65.86700 -36.38500 1.000 40.37000 335 LYS B CA 1
ATOM 3365 C C . LYS B 1 88 ? 22.95900 64.83700 -36.76600 1.000 43.22000 335 LYS B C 1
ATOM 3366 O O . LYS B 1 88 ? 21.95600 65.24700 -37.34900 1.000 45.63000 335 LYS B O 1
ATOM 3376 N N . CYS B 1 89 ? 23.11800 63.52800 -36.40600 1.000 43.26000 336 CYS B N 1
ATOM 3377 C CA . CYS B 1 89 ? 22.09800 62.54700 -36.75500 1.000 41.21000 336 CYS B CA 1
ATOM 3378 C C . CYS B 1 89 ? 20.78500 62.93300 -36.09500 1.000 48.89000 336 CYS B C 1
ATOM 3379 O O . CYS B 1 89 ? 19.71500 62.64800 -36.61800 1.000 48.63000 336 CYS B O 1
ATOM 3383 N N . MET B 1 90 ? 20.87300 63.57500 -34.93100 1.000 39.39000 337 MET B N 1
ATOM 3384 C CA . MET B 1 90 ? 19.69000 64.04000 -34.24000 1.000 40.08000 337 MET B CA 1
ATOM 3385 C C . MET B 1 90 ? 19.08300 65.20700 -35.01200 1.000 41.61000 337 MET B C 1
ATOM 3386 O O . MET B 1 90 ? 17.89000 65.46800 -34.86700 1.000 38.53000 337 MET B O 1
ATOM 3392 N N . LEU B 1 91 ? 19.89700 65.88200 -35.85400 1.000 43.89000 338 LEU B N 1
ATOM 3393 C CA . LEU B 1 91 ? 19.44900 67.09700 -36.53100 1.000 43.43000 338 LEU B CA 1
ATOM 3394 C C . LEU B 1 91 ? 19.37700 67.08800 -38.04000 1.000 44.60000 338 LEU B C 1
ATOM 3395 O O . LEU B 1 91 ? 19.18200 68.14800 -38.63000 1.000 41.14000 338 LEU B O 1
ATOM 3401 N N . VAL B 1 92 ? 19.52800 65.91600 -38.67000 1.000 49.09000 339 VAL B N 1
ATOM 3402 C CA . VAL B 1 92 ? 19.48900 65.80300 -40.12600 1.000 54.86000 339 VAL B CA 1
ATOM 3403 C C . VAL B 1 92 ? 18.29800 66.48900 -40.82200 1.000 51.02000 339 VAL B C 1
ATOM 3404 O O . VAL B 1 92 ? 18.47400 67.16400 -41.83300 1.000 50.38000 339 VAL B O 1
ATOM 3409 N N . ASP B 1 93 ? 17.10400 66.33100 -40.27400 1.000 48.38000 340 ASP B N 1
ATOM 3410 C CA . ASP B 1 93 ? 15.90900 66.93300 -40.86100 1.000 51.70000 340 ASP B CA 1
ATOM 3411 C C . ASP B 1 93 ? 15.52900 68.28400 -40.24900 1.000 44.64000 340 ASP B C 1
ATOM 3412 O O . ASP B 1 93 ? 14.39600 68.72100 -40.40200 1.000 41.08000 340 ASP B O 1
ATOM 3418 N N . ARG B 1 94 ? 16.49800 68.99300 -39.65000 1.000 39.83000 341 ARG B N 1
ATOM 3419 C CA . ARG B 1 94 ? 16.20700 70.25900 -39.01400 1.000 32.12000 341 ARG B CA 1
ATOM 3420 C C . ARG B 1 94 ? 17.28500 71.22000 -39.41900 1.000 36.87000 341 ARG B C 1
ATOM 3421 O O . ARG B 1 94 ? 18.19400 71.48000 -38.62800 1.000 34.27000 341 ARG B O 1
ATOM 3435 N N . PRO B 1 95 ? 17.15500 71.83900 -40.60800 1.000 35.44000 342 PRO B N 1
ATOM 3436 C CA . PRO B 1 95 ? 18.21700 72.76000 -41.01400 1.000 29.85000 342 PRO B CA 1
ATOM 3437 C C . PRO B 1 95 ? 18.54900 73.87100 -40.07000 1.000 30.42000 342 PRO B C 1
ATOM 3438 O O . PRO B 1 95 ? 19.73100 74.19300 -39.92000 1.000 27.31000 342 PRO B O 1
ATOM 3442 N N . THR B 1 96 ? 17.54100 74.48300 -39.44100 1.000 31.39000 343 THR B N 1
ATOM 3443 C CA . THR B 1 96 ? 17.88200 75.61600 -38.56800 1.000 36.81000 343 THR B CA 1
ATOM 3444 C C . THR B 1 96 ? 18.75700 75.21600 -37.40600 1.000 35.57000 343 THR B C 1
ATOM 3445 O O . THR B 1 96 ? 19.68800 75.94400 -37.02900 1.000 39.12000 343 THR B O 1
ATOM 3451 N N . LEU B 1 97 ? 18.46100 74.05400 -36.85000 1.000 26.07000 344 LEU B N 1
ATOM 3452 C CA . LEU B 1 97 ? 19.24300 73.53500 -35.71600 1.000 25.80000 344 LEU B CA 1
ATOM 3453 C C . LEU B 1 97 ? 20.62600 73.01700 -36.13000 1.000 26.08000 344 LEU B C 1
ATOM 3454 O O . LEU B 1 97 ? 21.65200 73.34100 -35.54500 1.000 25.19000 344 LEU B O 1
ATOM 3460 N N . LEU B 1 98 ? 20.62300 72.26500 -37.19700 1.000 28.83000 345 LEU B N 1
ATOM 3461 C CA . LEU B 1 98 ? 21.82300 71.64700 -37.74500 1.000 30.99000 345 LEU B CA 1
ATOM 3462 C C . LEU B 1 98 ? 22.87600 72.66900 -38.02500 1.000 27.86000 345 LEU B C 1
ATOM 3463 O O . LEU B 1 98 ? 24.04600 72.41800 -37.78900 1.000 31.06000 345 LEU B O 1
ATOM 3469 N N . LYS B 1 99 ? 22.47500 73.82200 -38.57100 1.000 29.36000 346 LYS B N 1
ATOM 3470 C CA . LYS B 1 99 ? 23.46900 74.83700 -38.83400 1.000 26.81000 346 LYS B CA 1
ATOM 3471 C C . LYS B 1 99 ? 24.06500 75.42400 -37.55900 1.000 30.96000 346 LYS B C 1
ATOM 3472 O O . LYS B 1 99 ? 25.04700 76.16800 -37.66800 1.000 28.45000 346 LYS B O 1
ATOM 3482 N N . HIS B 1 100 ? 23.40500 75.21300 -36.37000 1.000 29.45000 347 HIS B N 1
ATOM 3483 C CA . HIS B 1 100 ? 24.06100 75.72900 -35.18100 1.000 24.91000 347 HIS B CA 1
ATOM 3484 C C . HIS B 1 100 ? 24.56300 74.61400 -34.29500 1.000 24.00000 347 HIS B C 1
ATOM 3485 O O . HIS B 1 100 ? 24.68500 74.82800 -33.08900 1.000 26.42000 347 HIS B O 1
ATOM 3495 N N . THR B 1 101 ? 24.88300 73.47100 -34.84300 1.000 25.04000 348 THR B N 1
ATOM 3496 C CA . THR B 1 101 ? 25.32400 72.30200 -34.07100 1.000 24.87000 348 THR B CA 1
ATOM 3497 C C . THR B 1 101 ? 26.45900 72.70500 -33.16900 1.000 28.11000 348 THR B C 1
ATOM 3498 O O . THR B 1 101 ? 26.42800 72.35900 -31.99400 1.000 25.98000 348 THR B O 1
ATOM 3504 N N . ASP B 1 102 ? 27.48900 73.39100 -33.71300 1.000 25.92000 349 ASP B N 1
ATOM 3505 C CA . ASP B 1 102 ? 28.59500 73.80300 -32.83600 1.000 30.77000 349 ASP B CA 1
ATOM 3506 C C . ASP B 1 102 ? 28.18900 74.66800 -31.64700 1.000 28.35000 349 ASP B C 1
ATOM 3507 O O . ASP B 1 102 ? 28.78100 74.53800 -30.54400 1.000 25.53000 349 ASP B O 1
ATOM 3513 N N . ASP B 1 103 ? 27.24600 75.58400 -31.88600 1.000 26.07000 350 ASP B N 1
ATOM 3514 C CA . ASP B 1 103 ? 26.80400 76.47600 -30.82700 1.000 26.91000 350 ASP B CA 1
ATOM 3515 C C . ASP B 1 103 ? 26.12200 75.70300 -29.74500 1.000 26.90000 350 ASP B C 1
ATOM 3516 O O . ASP B 1 103 ? 26.33700 76.02600 -28.57900 1.000 25.58000 350 ASP B O 1
ATOM 3522 N N . PHE B 1 104 ? 25.35300 74.64900 -30.10900 1.000 23.90000 351 PHE B N 1
ATOM 3523 C CA . PHE B 1 104 ? 24.69000 73.83200 -29.12700 1.000 25.27000 351 PHE B CA 1
ATOM 3524 C C . PHE B 1 104 ? 25.69800 73.08600 -28.28500 1.000 29.00000 351 PHE B C 1
ATOM 3525 O O . PHE B 1 104 ? 25.56500 73.01800 -27.04700 1.000 22.63000 351 PHE B O 1
ATOM 3534 N N . LEU B 1 105 ? 26.74000 72.54500 -28.94700 1.000 25.18000 352 LEU B N 1
ATOM 3535 C CA . LEU B 1 105 ? 27.68200 71.74800 -28.14100 1.000 25.70000 352 LEU B CA 1
ATOM 3536 C C . LEU B 1 105 ? 28.54400 72.58600 -27.23500 1.000 25.38000 352 LEU B C 1
ATOM 3537 O O . LEU B 1 105 ? 28.86500 72.18600 -26.11300 1.000 25.57000 352 LEU B O 1
ATOM 3543 N N . LYS B 1 106 ? 28.92900 73.76200 -27.71800 1.000 24.75000 353 LYS B N 1
ATOM 3544 C CA . LYS B 1 106 ? 29.68600 74.74800 -26.99100 1.000 23.73000 353 LYS B CA 1
ATOM 3545 C C . LYS B 1 106 ? 28.85400 75.23900 -25.77000 1.000 27.47000 353 LYS B C 1
ATOM 3546 O O . LYS B 1 106 ? 29.37800 75.42400 -24.65300 1.000 23.45000 353 LYS B O 1
ATOM 3556 N N . ALA B 1 107 ? 27.55800 75.45400 -26.01000 1.000 24.19000 354 ALA B N 1
ATOM 3557 C CA . ALA B 1 107 ? 26.61000 75.86600 -24.95600 1.000 27.63000 354 ALA B CA 1
ATOM 3558 C C . ALA B 1 107 ? 26.41600 74.72700 -23.86900 1.000 22.77000 354 ALA B C 1
ATOM 3559 O O . ALA B 1 107 ? 26.44900 75.01800 -22.69400 1.000 23.05000 354 ALA B O 1
ATOM 3562 N N . ALA B 1 108 ? 26.23300 73.49000 -24.29400 1.000 23.02000 355 ALA B N 1
ATOM 3563 C CA . ALA B 1 108 ? 26.10600 72.29700 -23.46800 1.000 24.32000 355 ALA B CA 1
ATOM 3564 C C . ALA B 1 108 ? 27.35900 72.16500 -22.51600 1.000 25.84000 355 ALA B C 1
ATOM 3565 O O . ALA B 1 108 ? 27.22800 72.01900 -21.31900 1.000 24.03000 355 ALA B O 1
ATOM 3568 N N . LYS B 1 109 ? 28.54400 72.31400 -23.05900 1.000 23.52000 356 LYS B N 1
ATOM 3569 C CA . LYS B 1 109 ? 29.84200 72.24800 -22.33400 1.000 24.26000 356 LYS B CA 1
ATOM 3570 C C . LYS B 1 109 ? 29.98900 73.44000 -21.36700 1.000 24.84000 356 LYS B C 1
ATOM 3571 O O . LYS B 1 109 ? 30.19900 73.26700 -20.17200 1.000 24.70000 356 LYS B O 1
ATOM 3581 N N . ASP B 1 110 ? 29.75400 74.64800 -21.87500 1.000 24.13000 357 ASP B N 1
ATOM 3582 C CA . ASP B 1 110 ? 29.86000 75.84400 -21.04600 1.000 25.34000 357 ASP B CA 1
ATOM 3583 C C . ASP B 1 110 ? 28.81000 75.98700 -19.92200 1.000 25.81000 357 ASP B C 1
ATOM 3584 O O . ASP B 1 110 ? 29.15400 76.39300 -18.82700 1.000 23.66000 357 ASP B O 1
ATOM 3590 N N . LYS B 1 111 ? 27.58800 75.57700 -20.16700 1.000 23.48000 358 LYS B N 1
ATOM 3591 C CA . LYS B 1 111 ? 26.51800 75.78400 -19.18700 1.000 26.00000 358 LYS B CA 1
ATOM 3592 C C . LYS B 1 111 ? 26.21000 74.51300 -18.43000 1.000 25.00000 358 LYS B C 1
ATOM 3593 O O . LYS B 1 111 ? 25.31300 74.48800 -17.58800 1.000 25.44000 358 LYS B O 1
ATOM 3603 N N . HIS B 1 112 ? 26.95600 73.44300 -18.73700 1.000 24.21000 359 HIS B N 1
ATOM 3604 C CA . HIS B 1 112 ? 26.74700 72.14600 -18.05600 1.000 23.80000 359 HIS B CA 1
ATOM 3605 C C . HIS B 1 112 ? 25.41100 71.50300 -18.26100 1.000 25.82000 359 HIS B C 1
ATOM 3606 O O . HIS B 1 112 ? 24.61600 71.34500 -17.32600 1.000 25.25000 359 HIS B O 1
ATOM 3616 N N . VAL B 1 113 ? 25.15100 71.11900 -19.45800 1.000 23.25000 360 VAL B N 1
ATOM 3617 C CA . VAL B 1 113 ? 23.90000 70.41500 -19.77400 1.000 23.24000 360 VAL B CA 1
ATOM 3618 C C . VAL B 1 113 ? 24.26500 69.23600 -20.71100 1.000 25.32000 360 VAL B C 1
ATOM 3619 O O . VAL B 1 113 ? 25.01500 69.46100 -21.65200 1.000 23.51000 360 VAL B O 1
ATOM 3624 N N . ASN B 1 114 ? 23.84600 67.99600 -20.40600 1.000 22.33000 361 ASN B N 1
ATOM 3625 C CA . ASN B 1 114 ? 24.04800 66.90100 -21.34300 1.000 22.63000 361 ASN B CA 1
ATOM 3626 C C . ASN B 1 114 ? 23.56900 67.42500 -22.76600 1.000 28.15000 361 ASN B C 1
ATOM 3627 O O . ASN B 1 114 ? 22.44700 67.92700 -22.91900 1.000 24.08000 361 ASN B O 1
ATOM 3635 N N . GLU B 1 115 ? 24.38600 67.28300 -23.81300 1.000 23.32000 362 GLU B N 1
ATOM 3636 C CA . GLU B 1 115 ? 24.06700 67.81900 -25.11200 1.000 22.82000 362 GLU B CA 1
ATOM 3637 C C . GLU B 1 115 ? 22.91200 67.14500 -25.76900 1.000 24.62000 362 GLU B C 1
ATOM 3638 O O . GLU B 1 115 ? 22.20100 67.83500 -26.48500 1.000 23.24000 362 GLU B O 1
ATOM 3645 N N . VAL B 1 116 ? 22.66600 65.84600 -25.48300 1.000 21.99000 363 VAL B N 1
ATOM 3646 C CA . VAL B 1 116 ? 21.47300 65.18800 -26.06600 1.000 23.75000 363 VAL B CA 1
ATOM 3647 C C . VAL B 1 116 ? 20.20300 65.81700 -25.39900 1.000 25.86000 363 VAL B C 1
ATOM 3648 O O . VAL B 1 116 ? 19.22200 66.12300 -26.08000 1.000 25.42000 363 VAL B O 1
ATOM 3653 N N . TYR B 1 117 ? 20.19600 65.88400 -24.07000 1.000 23.32000 364 TYR B N 1
ATOM 3654 C CA . TYR B 1 117 ? 19.06500 66.54700 -23.40100 1.000 24.47000 364 TYR B CA 1
ATOM 3655 C C . TYR B 1 117 ? 18.85300 68.01700 -23.93400 1.000 22.43000 364 TYR B C 1
ATOM 3656 O O . TYR B 1 117 ? 17.72800 68.43300 -24.15300 1.000 22.54000 364 TYR B O 1
ATOM 3667 N N . LEU B 1 118 ? 19.91700 68.82400 -23.95100 1.000 21.12000 365 LEU B N 1
ATOM 3668 C CA . LEU B 1 118 ? 19.85900 70.20500 -24.45800 1.000 24.46000 365 LEU B CA 1
ATOM 3669 C C . LEU B 1 118 ? 19.24600 70.29700 -25.82500 1.000 27.90000 365 LEU B C 1
ATOM 3670 O O . LEU B 1 118 ? 18.33500 71.10300 -26.02200 1.000 25.13000 365 LEU B O 1
ATOM 3676 N N . ILE B 1 119 ? 19.75700 69.46900 -26.78600 1.000 23.57000 366 ILE B N 1
ATOM 3677 C CA . ILE B 1 119 ? 19.22000 69.44400 -28.13700 1.000 25.59000 366 ILE B CA 1
ATOM 3678 C C . ILE B 1 119 ? 17.77200 68.91000 -28.22300 1.000 24.47000 366 ILE B C 1
ATOM 3679 O O . ILE B 1 119 ? 17.03300 69.37700 -29.07200 1.000 24.71000 366 ILE B O 1
ATOM 3685 N N . SER B 1 120 ? 17.40900 67.93900 -27.41200 1.000 23.53000 367 SER B N 1
ATOM 3686 C CA . SER B 1 120 ? 16.04300 67.43300 -27.33900 1.000 25.21000 367 SER B CA 1
ATOM 3687 C C . SER B 1 120 ? 15.09900 68.57500 -27.00900 1.000 25.34000 367 SER B C 1
ATOM 3688 O O . SER B 1 120 ? 14.04100 68.69900 -27.63900 1.000 26.56000 367 SER B O 1
ATOM 3693 N N . HIS B 1 121 ? 15.49500 69.42400 -26.04700 1.000 22.53000 368 HIS B N 1
ATOM 3694 C CA . HIS B 1 121 ? 14.65300 70.57600 -25.67100 1.000 24.65000 368 HIS B CA 1
ATOM 3695 C C . HIS B 1 121 ? 14.57100 71.52600 -26.83800 1.000 26.26000 368 HIS B C 1
ATOM 3696 O O . HIS B 1 121 ? 13.45900 72.01600 -27.10400 1.000 25.45000 368 HIS B O 1
ATOM 3706 N N . ALA B 1 122 ? 15.74300 71.83900 -27.52600 1.000 23.82000 369 ALA B N 1
ATOM 3707 C CA . ALA B 1 122 ? 15.60300 72.69200 -28.69700 1.000 24.03000 369 ALA B CA 1
ATOM 3708 C C . ALA B 1 122 ? 14.65800 72.06400 -29.76400 1.000 25.80000 369 ALA B C 1
ATOM 3709 O O . ALA B 1 122 ? 13.80700 72.76300 -30.32100 1.000 25.01000 369 ALA B O 1
ATOM 3712 N N . LEU B 1 123 ? 14.79400 70.75500 -30.04800 1.000 24.04000 370 LEU B N 1
ATOM 3713 C CA . LEU B 1 123 ? 13.92500 70.08400 -31.05000 1.000 25.94000 370 LEU B CA 1
ATOM 3714 C C . LEU B 1 123 ? 12.43400 70.25100 -30.79100 1.000 28.07000 370 LEU B C 1
ATOM 3715 O O . LEU B 1 123 ? 11.64700 70.60100 -31.68500 1.000 27.96000 370 LEU B O 1
ATOM 3721 N N . LEU B 1 124 ? 12.05600 69.94600 -29.57100 1.000 26.18000 371 LEU B N 1
ATOM 3722 C CA . LEU B 1 124 ? 10.69600 70.03900 -29.09900 1.000 28.02000 371 LEU B CA 1
ATOM 3723 C C . LEU B 1 124 ? 10.24000 71.48400 -29.13100 1.000 31.06000 371 LEU B C 1
ATOM 3724 O O . LEU B 1 124 ? 9.05800 71.73700 -29.30700 1.000 34.80000 371 LEU B O 1
ATOM 3730 N N . GLU B 1 125 ? 11.15800 72.43700 -28.93500 1.000 26.31000 372 GLU B N 1
ATOM 3731 C CA . GLU B 1 125 ? 10.66100 73.81400 -28.92200 1.000 25.43000 372 GLU B CA 1
ATOM 3732 C C . GLU B 1 125 ? 10.87500 74.60000 -30.18800 1.000 25.52000 372 GLU B C 1
ATOM 3733 O O . GLU B 1 125 ? 10.66100 75.80200 -30.17800 1.000 26.33000 372 GLU B O 1
ATOM 3740 N N . THR B 1 126 ? 11.31500 73.96400 -31.23900 1.000 25.26000 373 THR B N 1
ATOM 3741 C CA . THR B 1 126 ? 11.48200 74.69300 -32.49900 1.000 28.89000 373 THR B CA 1
ATOM 3742 C C . THR B 1 126 ? 10.72800 74.00700 -33.59900 1.000 26.37000 373 THR B C 1
ATOM 3743 O O . THR B 1 126 ? 11.07000 74.15900 -34.76000 1.000 32.42000 373 THR B O 1
ATOM 3749 N N . GLY B 1 127 ? 9.82500 73.14700 -33.21600 1.000 35.40000 374 GLY B N 1
ATOM 3750 C CA . GLY B 1 127 ? 9.02300 72.44600 -34.19100 1.000 47.65000 374 GLY B CA 1
ATOM 3751 C C . GLY B 1 127 ? 7.92600 73.37500 -34.64800 1.000 56.10000 374 GLY B C 1
ATOM 3752 O O . GLY B 1 127 ? 7.82800 74.50000 -34.16200 1.000 64.87000 374 GLY B O 1
ATOM 3754 N N . ALA B 1 128 ? 7.13000 72.90000 -35.60200 1.000 60.27000 375 ALA B N 1
ATOM 3755 C CA . ALA B 1 128 ? 5.99800 73.58500 -36.19600 1.000 48.66000 375 ALA B CA 1
ATOM 3756 C C . ALA B 1 128 ? 6.06600 75.09600 -36.03000 1.000 46.30000 375 ALA B C 1
ATOM 3757 O O . ALA B 1 128 ? 7.02300 75.70700 -36.48200 1.000 51.24000 375 ALA B O 1
ATOM 3760 N N . VAL B 1 129 ? 5.12100 75.67900 -35.30000 1.000 41.74000 376 VAL B N 1
ATOM 3761 C CA . VAL B 1 129 ? 5.08800 77.13100 -35.08800 1.000 44.42000 376 VAL B CA 1
ATOM 3762 C C . VAL B 1 129 ? 6.41000 77.75600 -34.61800 1.000 37.25000 376 VAL B C 1
ATOM 3763 O O . VAL B 1 129 ? 6.92500 78.68400 -35.24900 1.000 30.96000 376 VAL B O 1
ATOM 3768 N N . LYS B 1 130 ? 6.94000 77.23400 -33.50300 1.000 28.52000 377 LYS B N 1
ATOM 3769 C CA . LYS B 1 130 ? 8.13900 77.77900 -32.88000 1.000 29.99000 377 LYS B CA 1
ATOM 3770 C C . LYS B 1 130 ? 9.41000 77.74200 -33.72800 1.000 29.67000 377 LYS B C 1
ATOM 3771 O O . LYS B 1 130 ? 10.39300 78.38100 -33.36000 1.000 28.56000 377 LYS B O 1
ATOM 3781 N N . SER B 1 131 ? 9.38000 77.08600 -34.91600 1.000 30.12000 378 SER B N 1
ATOM 3782 C CA . SER B 1 131 ? 10.60000 77.13100 -35.73000 1.000 29.68000 378 SER B CA 1
ATOM 3783 C C . SER B 1 131 ? 10.85200 78.56100 -36.10700 1.000 25.28000 378 SER B C 1
ATOM 3784 O O . SER B 1 131 ? 12.00300 78.95900 -36.30500 1.000 27.99000 378 SER B O 1
ATOM 3789 N N . GLU B 1 132 ? 9.80100 79.39400 -36.14200 1.000 24.65000 379 GLU B N 1
ATOM 3790 C CA . GLU B 1 132 ? 9.96200 80.81100 -36.47600 1.000 24.91000 379 GLU B CA 1
ATOM 3791 C C . GLU B 1 132 ? 10.89300 81.58100 -35.45400 1.000 29.94000 379 GLU B C 1
ATOM 3792 O O . GLU B 1 132 ? 11.60900 82.52200 -35.79100 1.000 26.30000 379 GLU B O 1
ATOM 3799 N N . LEU B 1 133 ? 10.85600 81.15600 -34.20900 1.000 27.77000 380 LEU B N 1
ATOM 3800 C CA . LEU B 1 133 ? 11.68900 81.72200 -33.14700 1.000 29.37000 380 LEU B CA 1
ATOM 3801 C C . LEU B 1 133 ? 13.15200 81.39900 -33.39200 1.000 25.19000 380 LEU B C 1
ATOM 3802 O O . LEU B 1 133 ? 13.98600 82.25900 -33.20100 1.000 23.94000 380 LEU B O 1
ATOM 3808 N N . ALA B 1 134 ? 13.43400 80.17300 -33.82700 1.000 24.49000 381 ALA B N 1
ATOM 3809 C CA . ALA B 1 134 ? 14.80200 79.73300 -34.11400 1.000 25.80000 381 ALA B CA 1
ATOM 3810 C C . ALA B 1 134 ? 15.36500 80.48500 -35.33500 1.000 32.15000 381 ALA B C 1
ATOM 3811 O O . ALA B 1 134 ? 16.57300 80.69300 -35.43200 1.000 30.81000 381 ALA B O 1
ATOM 3814 N N . ASN B 1 135 ? 14.49100 80.85400 -36.30000 1.000 30.87000 382 ASN B N 1
ATOM 3815 C CA . ASN B 1 135 ? 14.96700 81.60400 -37.43100 1.000 37.44000 382 ASN B CA 1
ATOM 3816 C C . ASN B 1 135 ? 15.18200 83.08100 -37.21100 1.000 36.02000 382 ASN B C 1
ATOM 3817 O O . ASN B 1 135 ? 15.90500 83.67800 -38.00800 1.000 35.17000 382 ASN B O 1
ATOM 3825 N N . GLY B 1 136 ? 14.52100 83.69300 -36.19800 1.000 32.84000 383 GLY B N 1
ATOM 3826 C CA . GLY B 1 136 ? 14.72800 85.11100 -35.95100 1.000 32.12000 383 GLY B CA 1
ATOM 3827 C C . GLY B 1 136 ? 13.44800 85.85600 -36.27300 1.000 33.07000 383 GLY B C 1
ATOM 3828 O O . GLY B 1 136 ? 12.87600 85.71400 -37.35700 1.000 30.27000 383 GLY B O 1
ATOM 3830 N N . VAL B 1 137 ? 12.99100 86.60200 -35.29700 1.000 30.47000 384 VAL B N 1
ATOM 3831 C CA . VAL B 1 137 ? 11.79000 87.38100 -35.39500 1.000 32.31000 384 VAL B CA 1
ATOM 3832 C C . VAL B 1 137 ? 12.17900 88.84700 -35.25600 1.000 37.94000 384 VAL B C 1
ATOM 3833 O O . VAL B 1 137 ? 12.87500 89.24200 -34.31200 1.000 34.62000 384 VAL B O 1
ATOM 3838 N N . GLU B 1 138 ? 11.87400 89.60200 -36.29700 1.000 40.52000 385 GLU B N 1
ATOM 3839 C CA . GLU B 1 138 ? 12.19400 91.00900 -36.28600 1.000 41.74000 385 GLU B CA 1
ATOM 3840 C C . GLU B 1 138 ? 11.33400 91.85000 -35.35800 1.000 35.69000 385 GLU B C 1
ATOM 3841 O O . GLU B 1 138 ? 10.11700 91.67500 -35.26000 1.000 34.40000 385 GLU B O 1
ATOM 3848 N N . ILE B 1 139 ? 11.99200 92.72600 -34.62900 1.000 33.33000 386 ILE B N 1
ATOM 3849 C CA . ILE B 1 139 ? 11.28600 93.66900 -33.77200 1.000 34.37000 386 ILE B CA 1
ATOM 3850 C C . ILE B 1 139 ? 12.05500 94.95800 -33.90000 1.000 36.74000 386 ILE B C 1
ATOM 3851 O O . ILE B 1 139 ? 13.27600 94.97100 -33.62500 1.000 36.35000 386 ILE B O 1
ATOM 3857 N N . ASP B 1 140 ? 11.37600 96.01400 -34.37500 1.000 40.76000 387 ASP B N 1
ATOM 3858 C CA . ASP B 1 140 ? 12.04100 97.30200 -34.54600 1.000 39.56000 387 ASP B CA 1
ATOM 3859 C C . ASP B 1 140 ? 13.33700 97.25900 -35.32000 1.000 43.74000 387 ASP B C 1
ATOM 3860 O O . ASP B 1 140 ? 14.32700 97.86200 -34.89700 1.000 52.90000 387 ASP B O 1
ATOM 3866 N N . GLY B 1 141 ? 13.36500 96.54000 -36.42900 1.000 50.15000 388 GLY B N 1
ATOM 3867 C CA . GLY B 1 141 ? 14.57500 96.52400 -37.24000 1.000 48.67000 388 GLY B CA 1
ATOM 3868 C C . GLY B 1 141 ? 15.69200 95.62500 -36.76500 1.000 51.43000 388 GLY B C 1
ATOM 3869 O O . GLY B 1 141 ? 16.83300 95.72100 -37.25000 1.000 56.42000 388 GLY B O 1
ATOM 3871 N N . LYS B 1 142 ? 15.38300 94.75100 -35.79100 1.000 52.96000 389 LYS B N 1
ATOM 3872 C CA . LYS B 1 142 ? 16.39500 93.82600 -35.29100 1.000 51.68000 389 LYS B CA 1
ATOM 3873 C C . LYS B 1 142 ? 15.82800 92.43600 -35.17000 1.000 39.91000 389 LYS B C 1
ATOM 3874 O O . LYS B 1 142 ? 14.66600 92.28100 -34.75900 1.000 35.42000 389 LYS B O 1
ATOM 3884 N N . LYS B 1 143 ? 16.64800 91.43900 -35.47400 1.000 36.31000 390 LYS B N 1
ATOM 3885 C CA . LYS B 1 143 ? 16.17700 90.07400 -35.39700 1.000 39.39000 390 LYS B CA 1
ATOM 3886 C C . LYS B 1 143 ? 16.51100 89.52600 -33.99000 1.000 34.53000 390 LYS B C 1
ATOM 3887 O O . LYS B 1 143 ? 17.56200 89.85800 -33.39400 1.000 28.67000 390 LYS B O 1
ATOM 3897 N N . TYR B 1 144 ? 15.59200 88.73800 -33.42900 1.000 30.27000 391 TYR B N 1
ATOM 3898 C CA . TYR B 1 144 ? 15.80400 88.14600 -32.09500 1.000 30.70000 391 TYR B CA 1
ATOM 3899 C C . TYR B 1 144 ? 15.52000 86.65900 -32.18100 1.000 30.87000 391 TYR B C 1
ATOM 3900 O O . TYR B 1 144 ? 14.57400 86.25900 -32.91400 1.000 28.95000 391 TYR B O 1
ATOM 3911 N N . TYR B 1 145 ? 16.26500 85.86300 -31.38000 1.000 25.67000 392 TYR B N 1
ATOM 3912 C CA . TYR B 1 145 ? 16.19100 84.40900 -31.51700 1.000 25.60000 392 TYR B CA 1
ATOM 3913 C C . TYR B 1 145 ? 15.90000 83.72300 -30.23200 1.000 24.96000 392 TYR B C 1
ATOM 3914 O O . TYR B 1 145 ? 16.29100 84.19800 -29.16000 1.000 24.20000 392 TYR B O 1
ATOM 3925 N N . ASN B 1 146 ? 15.35200 82.51100 -30.34800 1.000 23.82000 393 ASN B N 1
ATOM 3926 C CA . ASN B 1 146 ? 14.97600 81.75900 -29.18400 1.000 25.85000 393 ASN B CA 1
ATOM 3927 C C . ASN B 1 146 ? 14.90900 80.33500 -29.61600 1.000 27.74000 393 ASN B C 1
ATOM 3928 O O . ASN B 1 146 ? 14.02000 79.98000 -30.43300 1.000 24.73000 393 ASN B O 1
ATOM 3936 N N . PHE B 1 147 ? 15.76500 79.47500 -28.97400 1.000 25.69000 394 PHE B N 1
ATOM 3937 C CA . PHE B 1 147 ? 15.80100 78.08500 -29.45500 1.000 23.74000 394 PHE B CA 1
ATOM 3938 C C . PHE B 1 147 ? 15.17500 77.12600 -28.47600 1.000 25.42000 394 PHE B C 1
ATOM 3939 O O . PHE B 1 147 ? 15.26100 75.92600 -28.68600 1.000 29.02000 394 PHE B O 1
ATOM 3948 N N . TYR B 1 148 ? 14.65400 77.58900 -27.35400 1.000 22.41000 395 TYR B N 1
ATOM 3949 C CA . TYR B 1 148 ? 14.06700 76.64700 -26.42400 1.000 25.42000 395 TYR B CA 1
ATOM 3950 C C . TYR B 1 148 ? 12.65100 77.08200 -25.93800 1.000 25.80000 395 TYR B C 1
ATOM 3951 O O . TYR B 1 148 ? 12.20000 76.63200 -24.88600 1.000 24.21000 395 TYR B O 1
ATOM 3962 N N 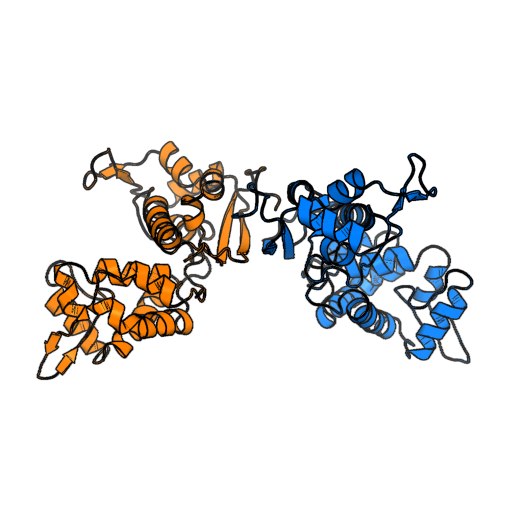. GLY B 1 149 ? 11.95600 77.89900 -26.74800 1.000 25.66000 396 GLY B N 1
ATOM 3963 C CA . GLY B 1 149 ? 10.60400 78.34500 -26.39400 1.000 24.47000 396 GLY B CA 1
ATOM 3964 C C . GLY B 1 149 ? 10.58600 79.04400 -25.04600 1.000 23.71000 396 GLY B C 1
ATOM 3965 O O . GLY B 1 149 ? 9.62100 79.01100 -24.33100 1.000 24.11000 396 GLY B O 1
ATOM 3967 N N . VAL B 1 150 ? 11.66900 79.76200 -24.72900 1.000 25.08000 397 VAL B N 1
ATOM 3968 C CA . VAL B 1 150 ? 11.80200 80.34700 -23.38300 1.000 23.70000 397 VAL B CA 1
ATOM 3969 C C . VAL B 1 150 ? 10.87800 81.57900 -23.32300 1.000 24.40000 397 VAL B C 1
ATOM 3970 O O . VAL B 1 150 ? 11.02000 82.48200 -24.15000 1.000 23.54000 397 VAL B O 1
ATOM 3975 N N . GLY B 1 151 ? 9.94700 81.60800 -22.33000 1.000 26.10000 398 GLY B N 1
ATOM 3976 C CA . GLY B 1 151 ? 9.01000 82.71300 -22.18200 1.000 26.33000 398 GLY B CA 1
ATOM 3977 C C . GLY B 1 151 ? 7.95000 82.75200 -23.28100 1.000 29.27000 398 GLY B C 1
ATOM 3978 O O . GLY B 1 151 ? 7.20900 83.71700 -23.40000 1.000 26.83000 398 GLY B O 1
ATOM 3980 N N . ALA B 1 152 ? 7.84800 81.67900 -24.04400 1.000 24.13000 399 ALA B N 1
ATOM 3981 C CA . ALA B 1 152 ? 6.93300 81.58000 -25.16500 1.000 27.67000 399 ALA B CA 1
ATOM 3982 C C . ALA B 1 152 ? 5.62700 80.97900 -24.73400 1.000 30.34000 399 ALA B C 1
ATOM 3983 O O . ALA B 1 152 ? 5.53200 79.75700 -24.59500 1.000 29.73000 399 ALA B O 1
ATOM 3986 N N . LEU B 1 153 ? 4.62200 81.82100 -24.51600 1.000 27.86000 400 LEU B N 1
ATOM 3987 C CA . LEU B 1 153 ? 3.32400 81.27400 -24.11000 1.000 30.81000 400 LEU B CA 1
ATOM 3988 C C . LEU B 1 153 ? 2.59400 80.58700 -25.24600 1.000 26.35000 400 LEU B C 1
ATOM 3989 O O . LEU B 1 153 ? 2.59900 81.08500 -26.36800 1.000 27.40000 400 LEU B O 1
ATOM 3995 N N . ASP B 1 154 ? 1.98000 79.46000 -24.95100 1.000 32.05000 401 ASP B N 1
ATOM 3996 C CA . ASP B 1 154 ? 1.19000 78.69200 -25.92700 1.000 33.29000 401 ASP B CA 1
ATOM 3997 C C . ASP B 1 154 ? 0.16600 79.51700 -26.67500 1.000 32.42000 401 ASP B C 1
ATOM 3998 O O . ASP B 1 154 ? -0.05200 79.32900 -27.87000 1.000 33.53000 401 ASP B O 1
ATOM 4004 N N . LYS B 1 155 ? -0.38700 80.52200 -26.00300 1.000 33.19000 402 LYS B N 1
ATOM 4005 C CA . LYS B 1 155 ? -1.44200 81.32700 -26.63400 1.000 36.21000 402 LYS B CA 1
ATOM 4006 C C . LYS B 1 155 ? -0.94500 82.43400 -27.52300 1.000 34.17000 402 LYS B C 1
ATOM 4007 O O . LYS B 1 155 ? -1.73500 82.98800 -28.28600 1.000 35.14000 402 LYS B O 1
ATOM 4017 N N . ASP B 1 156 ? 0.35400 82.77000 -27.42700 1.000 29.77000 403 ASP B N 1
ATOM 4018 C CA . ASP B 1 156 ? 0.90400 83.84700 -28.23900 1.000 26.99000 403 ASP B CA 1
ATOM 4019 C C . ASP B 1 156 ? 2.42300 83.53400 -28.22400 1.000 31.22000 403 ASP B C 1
ATOM 4020 O O . ASP B 1 156 ? 3.22000 84.39200 -27.89600 1.000 26.59000 403 ASP B O 1
ATOM 4026 N N . PRO B 1 157 ? 2.80100 82.38100 -28.80400 1.000 29.73000 404 PRO B N 1
ATOM 4027 C CA . PRO B 1 157 ? 4.21000 81.96200 -28.81300 1.000 30.75000 404 PRO B CA 1
ATOM 4028 C C . PRO B 1 157 ? 5.21100 82.81300 -29.47800 1.000 26.52000 404 PRO B C 1
ATOM 4029 O O . PRO B 1 157 ? 6.28500 83.00600 -28.87300 1.000 24.26000 404 PRO B O 1
ATOM 4033 N N . ILE B 1 158 ? 4.90600 83.29600 -30.70500 1.000 25.94000 405 ILE B N 1
ATOM 4034 C CA . ILE B 1 158 ? 5.87400 84.05300 -31.42700 1.000 25.93000 405 ILE B CA 1
ATOM 4035 C C . ILE B 1 158 ? 6.08200 85.39800 -30.77100 1.000 27.66000 405 ILE B C 1
ATOM 4036 O O . ILE B 1 158 ? 7.24900 85.77500 -30.55200 1.000 26.35000 405 ILE B O 1
ATOM 4042 N N . LYS B 1 159 ? 4.98300 86.13500 -30.46700 1.000 27.15000 406 LYS B N 1
ATOM 4043 C CA . LYS B 1 159 ? 5.19100 87.42800 -29.85600 1.000 26.18000 406 LYS B CA 1
ATOM 4044 C C . LYS B 1 159 ? 5.86900 87.31400 -28.49500 1.000 26.25000 406 LYS B C 1
ATOM 4045 O O . LYS B 1 159 ? 6.77800 88.08700 -28.21800 1.000 26.16000 406 LYS B O 1
ATOM 4055 N N . THR B 1 160 ? 5.41500 86.41000 -27.62900 1.000 24.97000 407 THR B N 1
ATOM 4056 C CA . THR B 1 160 ? 6.04100 86.33400 -26.30100 1.000 25.63000 407 THR B CA 1
ATOM 4057 C C . THR B 1 160 ? 7.46700 85.77300 -26.36200 1.000 26.37000 407 THR B C 1
ATOM 4058 O O . THR B 1 160 ? 8.32700 86.28600 -25.66000 1.000 25.47000 407 THR B O 1
ATOM 4064 N N . GLY B 1 161 ? 7.69600 84.72300 -27.16000 1.000 24.18000 408 GLY B N 1
ATOM 4065 C CA . GLY B 1 161 ? 9.03600 84.13700 -27.27400 1.000 23.16000 408 GLY B CA 1
ATOM 4066 C C . GLY B 1 161 ? 10.02800 85.17300 -27.75500 1.000 25.45000 408 GLY B C 1
ATOM 4067 O O . GLY B 1 161 ? 11.13400 85.27700 -27.22800 1.000 25.49000 408 GLY B O 1
ATOM 4069 N N . ALA B 1 162 ? 9.61700 85.99400 -28.77200 1.000 24.92000 409 ALA B N 1
ATOM 4070 C CA . ALA B 1 162 ? 10.50900 86.98400 -29.32600 1.000 25.30000 409 ALA B CA 1
ATOM 4071 C C . ALA B 1 162 ? 10.75400 88.14200 -28.39600 1.000 26.27000 409 ALA B C 1
ATOM 4072 O O . ALA B 1 162 ? 11.88400 88.66000 -28.34500 1.000 25.69000 409 ALA B O 1
ATOM 4075 N N . GLU B 1 163 ? 9.72800 88.54200 -27.62900 1.000 26.52000 410 GLU B N 1
ATOM 4076 C CA . GLU B 1 163 ? 9.90800 89.64300 -26.68400 1.000 29.27000 410 GLU B CA 1
ATOM 4077 C C . GLU B 1 163 ? 10.84800 89.22700 -25.54300 1.000 31.17000 410 GLU B C 1
ATOM 4078 O O . GLU B 1 163 ? 11.62900 90.03200 -24.99300 1.000 27.35000 410 GLU B O 1
ATOM 4085 N N . TYR B 1 164 ? 10.74100 87.96100 -25.15000 1.000 25.68000 411 TYR B N 1
ATOM 4086 C CA . TYR B 1 164 ? 11.61200 87.44400 -24.08100 1.000 28.56000 411 TYR B CA 1
ATOM 4087 C C . TYR B 1 164 ? 13.05200 87.48600 -24.56000 1.000 27.05000 411 TYR B C 1
ATOM 4088 O O . TYR B 1 164 ? 13.94500 87.98400 -23.87600 1.000 24.71000 411 TYR B O 1
ATOM 4099 N N . ALA B 1 165 ? 13.25800 86.97400 -25.75600 1.000 26.21000 412 ALA B N 1
ATOM 4100 C CA . ALA B 1 165 ? 14.58200 86.98700 -26.39400 1.000 24.18000 412 ALA B CA 1
ATOM 4101 C C . ALA B 1 165 ? 15.13600 88.45200 -26.40400 1.000 28.14000 412 ALA B C 1
ATOM 4102 O O . ALA B 1 165 ? 16.29600 88.69900 -26.03500 1.000 25.70000 412 ALA B O 1
ATOM 4105 N N . LYS B 1 166 ? 14.30700 89.39300 -26.88600 1.000 23.70000 413 LYS B N 1
ATOM 4106 C CA . LYS B 1 166 ? 14.68300 90.80700 -26.95000 1.000 25.65000 413 LYS B CA 1
ATOM 4107 C C . LYS B 1 166 ? 15.05200 91.33800 -25.54000 1.000 28.43000 413 LYS B C 1
ATOM 4108 O O . LYS B 1 166 ? 16.02300 92.05600 -25.36200 1.000 27.62000 413 LYS B O 1
ATOM 4118 N N . LYS B 1 167 ? 14.25700 90.96800 -24.55900 1.000 25.93000 414 LYS B N 1
ATOM 4119 C CA . LYS B 1 167 ? 14.44500 91.38100 -23.18500 1.000 31.47000 414 LYS B CA 1
ATOM 4120 C C . LYS B 1 167 ? 15.80600 90.87700 -22.67900 1.000 35.74000 414 LYS B C 1
ATOM 4121 O O . LYS B 1 167 ? 16.49600 91.55100 -21.90600 1.000 32.69000 414 LYS B O 1
ATOM 4131 N N . HIS B 1 168 ? 16.16800 89.65800 -23.10300 1.000 27.88000 415 HIS B N 1
ATOM 4132 C CA . HIS B 1 168 ? 17.44700 89.10200 -22.70400 1.000 29.17000 415 HIS B CA 1
ATOM 4133 C C . HIS B 1 168 ? 18.57100 89.38000 -23.68100 1.000 28.99000 415 HIS B C 1
ATOM 4134 O O . HIS B 1 168 ? 19.64800 88.76300 -23.56300 1.000 34.47000 415 HIS B O 1
ATOM 4144 N N . GLY B 1 169 ? 18.32800 90.24900 -24.67500 1.000 26.37000 416 GLY B N 1
ATOM 4145 C CA . GLY B 1 169 ? 19.38800 90.58100 -25.61600 1.000 30.83000 416 GLY B CA 1
ATOM 4146 C C . GLY B 1 169 ? 19.82600 89.45600 -26.55400 1.000 36.41000 416 GLY B C 1
ATOM 4147 O O . GLY B 1 169 ? 20.95600 89.46800 -27.07500 1.000 30.42000 416 GLY B O 1
ATOM 4149 N N . TRP B 1 170 ? 18.91800 88.46000 -26.81900 1.000 26.02000 417 TRP B N 1
ATOM 4150 C CA . TRP B 1 170 ? 19.33200 87.36300 -27.69500 1.000 25.06000 417 TRP B CA 1
ATOM 4151 C C . TRP B 1 170 ? 19.22000 87.81000 -29.15800 1.000 30.35000 417 TRP B C 1
ATOM 4152 O O . TRP B 1 170 ? 18.29300 87.34800 -29.84700 1.000 26.38000 417 TRP B O 1
ATOM 4165 N N . ASP B 1 171 ? 20.10400 88.73800 -29.61000 1.000 26.70000 418 ASP B N 1
ATOM 4166 C CA . ASP B 1 171 ? 20.11200 89.23500 -30.96100 1.000 26.52000 418 ASP B CA 1
ATOM 4167 C C . ASP B 1 171 ? 21.00000 88.46400 -31.93100 1.000 30.69000 418 ASP B C 1
ATOM 4168 O O . ASP B 1 171 ? 21.23800 88.93300 -33.03100 1.000 31.41000 418 ASP B O 1
ATOM 4174 N N . THR B 1 172 ? 21.52500 87.29200 -31.51400 1.000 29.98000 419 THR B N 1
ATOM 4175 C CA . THR B 1 172 ? 22.25300 86.43900 -32.45500 1.000 28.25000 419 THR B CA 1
ATOM 4176 C C . THR B 1 172 ? 21.87400 85.05900 -32.02400 1.000 28.93000 419 THR B C 1
ATOM 4177 O O . THR B 1 172 ? 21.44700 84.85900 -30.87700 1.000 25.72000 419 THR B O 1
ATOM 4183 N N . PRO B 1 173 ? 21.92400 84.10700 -32.94700 1.000 26.57000 420 PRO B N 1
ATOM 4184 C CA . PRO B 1 173 ? 21.56800 82.74700 -32.55100 1.000 30.16000 420 PRO B CA 1
ATOM 4185 C C . PRO B 1 173 ? 22.44800 82.16900 -31.44300 1.000 28.71000 420 PRO B C 1
ATOM 4186 O O . PRO B 1 173 ? 21.96300 81.39000 -30.63600 1.000 25.72000 420 PRO B O 1
ATOM 4190 N N . GLU B 1 174 ? 23.75000 82.49600 -31.47000 1.000 26.70000 421 GLU B N 1
ATOM 4191 C CA . GLU B 1 174 ? 24.73600 82.01600 -30.50800 1.000 25.43000 421 GLU B CA 1
ATOM 4192 C C . GLU B 1 174 ? 24.34100 82.47500 -29.10100 1.000 26.10000 421 GLU B C 1
ATOM 4193 O O . GLU B 1 174 ? 24.38500 81.70300 -28.13500 1.000 27.76000 421 GLU B O 1
ATOM 4200 N N . LYS B 1 175 ? 24.00800 83.77200 -28.96600 1.000 26.07000 422 LYS B N 1
ATOM 4201 C CA . LYS B 1 175 ? 23.56000 84.30500 -27.66100 1.000 25.42000 422 LYS B CA 1
ATOM 4202 C C . LYS B 1 175 ? 22.28400 83.59600 -27.15800 1.000 26.19000 422 LYS B C 1
ATOM 4203 O O . LYS B 1 175 ? 22.16700 83.26600 -25.98500 1.000 24.66000 422 LYS B O 1
ATOM 4213 N N . ALA B 1 176 ? 21.36200 83.30400 -28.09200 1.000 25.48000 423 ALA B N 1
ATOM 4214 C CA . ALA B 1 176 ? 20.13100 82.61500 -27.73700 1.000 24.69000 423 ALA B CA 1
ATOM 4215 C C . ALA B 1 176 ? 20.41400 81.17600 -27.34100 1.000 24.79000 423 ALA B C 1
ATOM 4216 O O . ALA B 1 176 ? 19.75200 80.64700 -26.44200 1.000 23.28000 423 ALA B O 1
ATOM 4219 N N . ILE B 1 177 ? 21.37700 80.53200 -28.01600 1.000 23.91000 424 ILE B N 1
ATOM 4220 C CA . ILE B 1 177 ? 21.61900 79.12300 -27.71200 1.000 24.57000 424 ILE B CA 1
ATOM 4221 C C . ILE B 1 177 ? 22.33500 79.01400 -26.41500 1.000 24.98000 424 ILE B C 1
ATOM 4222 O O . ILE B 1 177 ? 22.00300 78.19200 -25.55700 1.000 24.11000 424 ILE B O 1
ATOM 4228 N N . SER B 1 178 ? 23.27100 79.93300 -26.20000 1.000 24.60000 425 SER B N 1
ATOM 4229 C CA . SER B 1 178 ? 24.04000 79.82200 -24.94900 1.000 26.94000 425 SER B CA 1
ATOM 4230 C C . SER B 1 178 ? 23.22200 80.34400 -23.74700 1.000 24.73000 425 SER B C 1
ATOM 4231 O O . SER B 1 178 ? 23.18700 79.74500 -22.68700 1.000 24.42000 425 SER B O 1
ATOM 4236 N N . GLY B 1 179 ? 22.60200 81.49500 -23.91800 1.000 24.40000 426 GLY B N 1
ATOM 4237 C CA . GLY B 1 179 ? 21.70000 82.05800 -22.91000 1.000 23.94000 426 GLY B CA 1
ATOM 4238 C C . GLY B 1 179 ? 20.57500 81.09500 -22.54800 1.000 24.68000 426 GLY B C 1
ATOM 4239 O O . GLY B 1 179 ? 20.27900 80.92100 -21.38100 1.000 24.72000 426 GLY B O 1
ATOM 4241 N N . GLY B 1 180 ? 19.95100 80.47100 -23.56100 1.000 23.03000 427 GLY B N 1
ATOM 4242 C CA . GLY B 1 180 ? 18.90400 79.50900 -23.30600 1.000 24.31000 427 GLY B CA 1
ATOM 4243 C C . GLY B 1 180 ? 19.40600 78.24900 -22.61300 1.000 24.86000 427 GLY B C 1
ATOM 4244 O O . GLY B 1 180 ? 18.65400 77.68000 -21.82000 1.000 23.31000 427 GLY B O 1
ATOM 4246 N N . ALA B 1 181 ? 20.63700 77.78000 -22.94800 1.000 23.40000 428 ALA B N 1
ATOM 4247 C CA . ALA B 1 181 ? 21.17900 76.59600 -22.24700 1.000 24.24000 428 ALA B CA 1
ATOM 4248 C C . ALA B 1 181 ? 21.36500 76.97700 -20.74500 1.000 23.44000 428 ALA B C 1
ATOM 4249 O O . ALA B 1 181 ? 21.12300 76.15200 -19.89900 1.000 23.06000 428 ALA B O 1
ATOM 4252 N N . ASP B 1 182 ? 21.81800 78.19900 -20.49800 1.000 22.04000 429 ASP B N 1
ATOM 4253 C CA . ASP B 1 182 ? 21.95100 78.66800 -19.12300 1.000 25.61000 429 ASP B CA 1
ATOM 4254 C C . ASP B 1 182 ? 20.54300 78.65500 -18.49500 1.000 26.04000 429 ASP B C 1
ATOM 4255 O O . ASP B 1 182 ? 20.38000 78.18900 -17.36100 1.000 24.56000 429 ASP B O 1
ATOM 4261 N N . PHE B 1 183 ? 19.51000 79.14800 -19.24300 1.000 25.80000 430 PHE B N 1
ATOM 4262 C CA . PHE B 1 183 ? 18.14400 79.06800 -18.69600 1.000 24.29000 430 PHE B CA 1
ATOM 4263 C C . PHE B 1 183 ? 17.73400 77.61700 -18.38500 1.000 23.94000 430 PHE B C 1
ATOM 4264 O O . PHE B 1 183 ? 17.19700 77.36400 -17.30600 1.000 22.34000 430 PHE B O 1
ATOM 4273 N N . ILE B 1 184 ? 17.97000 76.64200 -19.30900 1.000 22.23000 431 ILE B N 1
ATOM 4274 C CA . ILE B 1 184 ? 17.65500 75.25200 -19.05900 1.000 23.02000 431 ILE B CA 1
ATOM 4275 C C . ILE B 1 184 ? 18.40300 74.78500 -17.70900 1.000 24.06000 431 ILE B C 1
ATOM 4276 O O . ILE B 1 184 ? 17.81000 74.10100 -16.87000 1.000 22.51000 431 ILE B O 1
ATOM 4282 N N . HIS B 1 185 ? 19.70800 75.08200 -17.56800 1.000 24.02000 432 HIS B N 1
ATOM 4283 C CA . HIS B 1 185 ? 20.40400 74.66100 -16.34700 1.000 22.07000 432 HIS B CA 1
ATOM 4284 C C . HIS B 1 185 ? 19.77000 75.24100 -15.10700 1.000 23.75000 432 HIS B C 1
ATOM 4285 O O . HIS B 1 185 ? 19.52100 74.52500 -14.14300 1.000 23.32000 432 HIS B O 1
ATOM 4295 N N . LYS B 1 186 ? 19.61000 76.54800 -15.08000 1.000 22.38000 433 LYS B N 1
ATOM 4296 C CA . LYS B 1 186 ? 18.94900 77.28500 -14.00900 1.000 23.61000 433 LYS B CA 1
ATOM 4297 C C . LYS B 1 186 ? 17.57700 76.76300 -13.65300 1.000 23.48000 433 LYS B C 1
ATOM 4298 O O . LYS B 1 186 ? 17.24400 76.65100 -12.48900 1.000 25.46000 433 LYS B O 1
ATOM 4308 N N . HIS B 1 187 ? 16.77600 76.47600 -14.63500 1.000 23.67000 434 HIS B N 1
ATOM 4309 C CA . HIS B 1 187 ? 15.39300 76.05900 -14.33200 1.000 26.04000 434 HIS B CA 1
ATOM 4310 C C . HIS B 1 187 ? 15.24300 74.57600 -14.09000 1.000 25.95000 434 HIS B C 1
ATOM 4311 O O . HIS B 1 187 ? 14.51100 74.18400 -13.17400 1.000 25.56000 434 HIS B O 1
ATOM 4321 N N . PHE B 1 188 ? 15.87100 73.75400 -14.94200 1.000 23.88000 435 PHE B N 1
ATOM 4322 C CA . PHE B 1 188 ? 15.75400 72.28600 -14.78600 1.000 24.87000 435 PHE B CA 1
ATOM 4323 C C . PHE B 1 188 ? 16.83400 71.53700 -14.00800 1.000 25.17000 435 PHE B C 1
ATOM 4324 O O . PHE B 1 188 ? 16.58800 70.42200 -13.57600 1.000 25.37000 435 PHE B O 1
ATOM 4333 N N . LEU B 1 189 ? 17.99100 72.14600 -13.76800 1.000 24.66000 436 LEU B N 1
ATOM 4334 C CA . LEU B 1 189 ? 19.07900 71.35300 -13.10500 1.000 23.90000 436 LEU B CA 1
ATOM 4335 C C . LEU B 1 189 ? 19.57600 72.18700 -11.94400 1.000 25.25000 436 LEU B C 1
ATOM 4336 O O . LEU B 1 189 ? 20.73700 72.05300 -11.58800 1.000 24.67000 436 LEU B O 1
ATOM 4342 N N . SER B 1 190 ? 18.70200 73.01900 -11.32700 1.000 24.06000 437 SER B N 1
ATOM 4343 C CA . SER B 1 190 ? 19.21600 73.89700 -10.30200 1.000 31.46000 437 SER B CA 1
ATOM 4344 C C . SER B 1 190 ? 19.49900 73.17600 -8.98200 1.000 24.10000 437 SER B C 1
ATOM 4345 O O . SER B 1 190 ? 20.09700 73.78600 -8.14900 1.000 23.80000 437 SER B O 1
ATOM 4350 N N . SER B 1 191 ? 18.91900 72.01000 -8.73600 1.000 24.59000 438 SER B N 1
ATOM 4351 C CA . SER B 1 191 ? 19.25400 71.30400 -7.51800 1.000 24.73000 438 SER B CA 1
ATOM 4352 C C . SER B 1 191 ? 20.31300 70.23100 -7.85400 1.000 24.99000 438 SER B C 1
ATOM 4353 O O . SER B 1 191 ? 20.11900 69.46700 -8.77900 1.000 22.49000 438 SER B O 1
ATOM 4358 N N . THR B 1 192 ? 21.31000 70.06800 -6.96600 1.000 23.25000 439 THR B N 1
ATOM 4359 C CA . THR B 1 192 ? 22.31700 68.98600 -7.15600 1.000 24.54000 439 THR B CA 1
ATOM 4360 C C . THR B 1 192 ? 21.70700 67.59900 -6.99000 1.000 25.69000 439 THR B C 1
ATOM 4361 O O . THR B 1 192 ? 22.33200 66.59600 -7.31000 1.000 25.00000 439 THR B O 1
ATOM 4367 N N . ASP B 1 193 ? 20.48500 67.54300 -6.43500 1.000 22.81000 440 ASP B N 1
ATOM 4368 C CA . ASP B 1 193 ? 19.79000 66.29200 -6.14700 1.000 22.80000 440 ASP B CA 1
ATOM 4369 C C . ASP B 1 193 ? 18.76000 65.96700 -7.25100 1.000 25.10000 440 ASP B C 1
ATOM 4370 O O . ASP B 1 193 ? 18.03700 65.00900 -7.12700 1.000 24.39000 440 ASP B O 1
ATOM 4376 N N . GLN B 1 194 ? 18.65800 66.80400 -8.29500 1.000 21.36000 441 GLN B N 1
ATOM 4377 C CA . GLN B 1 194 ? 17.68000 66.58600 -9.36100 1.000 24.20000 441 GLN B CA 1
ATOM 4378 C C . GLN B 1 194 ? 18.34800 66.82500 -10.69200 1.000 25.25000 441 GLN B C 1
ATOM 4379 O O . GLN B 1 194 ? 18.05600 67.79300 -11.39300 1.000 23.13000 441 GLN B O 1
ATOM 4388 N N . ASN B 1 195 ? 19.26300 65.96600 -11.02300 1.000 22.97000 442 ASN B N 1
ATOM 4389 C CA . ASN B 1 195 ? 20.01000 66.05600 -12.25500 1.000 24.25000 442 ASN B CA 1
ATOM 4390 C C . ASN B 1 195 ? 19.71100 64.92000 -13.21900 1.000 24.55000 442 ASN B C 1
ATOM 4391 O O . ASN B 1 195 ? 20.31200 64.85700 -14.26700 1.000 25.09000 442 ASN B O 1
ATOM 4399 N N . THR B 1 196 ? 18.81600 64.01700 -12.85000 1.000 21.46000 443 THR B N 1
ATOM 4400 C CA . THR B 1 196 ? 18.42700 62.93000 -13.71600 1.000 22.29000 443 THR B CA 1
ATOM 4401 C C . THR B 1 196 ? 16.88500 62.97800 -13.85600 1.000 24.08000 443 THR B C 1
ATOM 4402 O O . THR B 1 196 ? 16.24400 63.60200 -13.03000 1.000 21.57000 443 THR B O 1
ATOM 4408 N N . LEU B 1 197 ? 16.33300 62.36400 -14.84400 1.000 24.63000 444 LEU B N 1
ATOM 4409 C CA . LEU B 1 197 ? 14.87500 62.31200 -15.03500 1.000 25.66000 444 LEU B CA 1
ATOM 4410 C C . LEU B 1 197 ? 14.23200 61.70500 -13.81400 1.000 25.23000 444 LEU B C 1
ATOM 4411 O O . LEU B 1 197 ? 13.26300 62.23100 -13.30000 1.000 21.24000 444 LEU B O 1
ATOM 4417 N N . TYR B 1 198 ? 14.80700 60.61500 -13.32300 1.000 23.06000 445 TYR B N 1
ATOM 4418 C CA . TYR B 1 198 ? 14.27400 59.95300 -12.17300 1.000 23.17000 445 TYR B CA 1
ATOM 4419 C C . TYR B 1 198 ? 14.21100 60.84400 -10.92600 1.000 25.29000 445 TYR B C 1
ATOM 4420 O O . TYR B 1 198 ? 13.18600 60.89000 -10.23800 1.000 22.76000 445 TYR B O 1
ATOM 4431 N N . SER B 1 199 ? 15.27700 61.57400 -10.62500 1.000 23.60000 446 SER B N 1
ATOM 4432 C CA . SER B 1 199 ? 15.27800 62.44900 -9.44600 1.000 23.35000 446 SER B CA 1
ATOM 4433 C C . SER B 1 199 ? 14.49700 63.78600 -9.68900 1.000 22.81000 446 SER B C 1
ATOM 4434 O O . SER B 1 199 ? 13.90700 64.33900 -8.75800 1.000 23.38000 446 SER B O 1
ATOM 4439 N N . MET B 1 200 ? 14.47100 64.26500 -10.93200 1.000 21.45000 447 MET B N 1
ATOM 4440 C CA . MET B 1 200 ? 13.60000 65.39700 -11.27200 1.000 24.13000 447 MET B CA 1
ATOM 4441 C C . MET B 1 200 ? 12.13600 64.99700 -10.95300 1.000 25.46000 447 MET B C 1
ATOM 4442 O O . MET B 1 200 ? 11.37300 65.77200 -10.35300 1.000 24.40000 447 MET B O 1
ATOM 4448 N N . ARG B 1 201 ? 11.72600 63.80300 -11.33300 1.000 23.68000 448 ARG B N 1
ATOM 4449 C CA . ARG B 1 201 ? 10.38600 63.31400 -11.10500 1.000 24.50000 448 ARG B CA 1
ATOM 4450 C C . ARG B 1 201 ? 10.00200 62.88900 -9.68100 1.000 28.90000 448 ARG B C 1
ATOM 4451 O O . ARG B 1 201 ? 8.92000 63.11200 -9.25700 1.000 25.01000 448 ARG B O 1
ATOM 4465 N N . TRP B 1 202 ? 10.86900 62.21300 -9.00800 1.000 24.48000 449 TRP B N 1
ATOM 4466 C CA . TRP B 1 202 ? 10.62500 61.68400 -7.69300 1.000 24.78000 449 TRP B CA 1
ATOM 4467 C C . TRP B 1 202 ? 11.31200 62.36700 -6.53100 1.000 23.04000 449 TRP B C 1
ATOM 4468 O O . TRP B 1 202 ? 10.99500 62.05400 -5.42400 1.000 22.48000 449 TRP B O 1
ATOM 4481 N N . ASN B 1 203 ? 12.21200 63.31200 -6.79700 1.000 23.33000 450 ASN B N 1
ATOM 4482 C CA . ASN B 1 203 ? 13.01600 64.02200 -5.75500 1.000 23.98000 450 ASN B CA 1
ATOM 4483 C C . ASN B 1 203 ? 13.28100 63.08100 -4.50100 1.000 23.41000 450 ASN B C 1
ATOM 4484 O O . ASN B 1 203 ? 13.05300 63.45600 -3.35500 1.000 23.33000 450 ASN B O 1
ATOM 4492 N N . PRO B 1 204 ? 13.83800 61.89700 -4.74600 1.000 24.30000 451 PRO B N 1
ATOM 4493 C CA . PRO B 1 204 ? 14.11500 60.91200 -3.67200 1.000 24.53000 451 PRO B CA 1
ATOM 4494 C C . PRO B 1 204 ? 14.86800 61.41500 -2.46400 1.000 24.50000 451 PRO B C 1
ATOM 4495 O O . PRO B 1 204 ? 14.64300 60.93300 -1.37100 1.000 25.31000 451 PRO B O 1
ATOM 4499 N N . LYS B 1 205 ? 15.80100 62.31700 -2.67000 1.000 23.36000 452 LYS B N 1
ATOM 4500 C CA . LYS B 1 205 ? 16.59200 62.87400 -1.58000 1.000 28.19000 452 LYS B CA 1
ATOM 4501 C C . LYS B 1 205 ? 15.89600 63.98700 -0.78400 1.000 31.87000 452 LYS B C 1
ATOM 4502 O O . LYS B 1 205 ? 16.29300 64.21600 0.37700 1.000 33.64000 452 LYS B O 1
ATOM 4512 N N . ASN B 1 206 ? 14.83800 64.64300 -1.39200 1.000 25.44000 453 ASN B N 1
ATOM 4513 C CA . ASN B 1 206 ? 14.14800 65.70400 -0.68400 1.000 24.43000 453 ASN B CA 1
ATOM 4514 C C . ASN B 1 206 ? 12.62100 65.47500 -0.77500 1.000 25.02000 453 ASN B C 1
ATOM 4515 O O . ASN B 1 206 ? 11.91800 66.23400 -1.45600 1.000 24.72000 453 ASN B O 1
ATOM 4523 N N . PRO B 1 207 ? 12.11900 64.41500 -0.12100 1.000 24.87000 454 PRO B N 1
ATOM 4524 C CA . PRO B 1 207 ? 10.66500 64.16600 -0.21500 1.000 28.45000 454 PRO B CA 1
ATOM 4525 C C . PRO B 1 207 ? 9.93500 65.37900 0.27100 1.000 32.39000 454 PRO B C 1
ATOM 4526 O O . PRO B 1 207 ? 10.25200 65.89400 1.34500 1.000 30.54000 454 PRO B O 1
ATOM 4530 N N . GLY B 1 208 ? 8.99800 65.85000 -0.49600 1.000 33.59000 455 GLY B N 1
ATOM 4531 C CA . GLY B 1 208 ? 8.31900 67.07700 -0.08000 1.000 36.33000 455 GLY B CA 1
ATOM 4532 C C . GLY B 1 208 ? 8.73900 68.28400 -0.89600 1.000 38.70000 455 GLY B C 1
ATOM 4533 O O . GLY B 1 208 ? 8.07600 69.32200 -0.84500 1.000 37.05000 455 GLY B O 1
ATOM 4535 N N . GLU B 1 209 ? 9.90100 68.19800 -1.60400 1.000 29.64000 456 GLU B N 1
ATOM 4536 C CA . GLU B 1 209 ? 10.28900 69.31700 -2.47000 1.000 25.24000 456 GLU B CA 1
ATOM 4537 C C . GLU B 1 209 ? 9.76300 69.14400 -3.87800 1.000 23.40000 456 GLU B C 1
ATOM 4538 O O . GLU B 1 209 ? 9.29800 68.07300 -4.17800 1.000 24.82000 456 GLU B O 1
ATOM 4545 N N . HIS B 1 210 ? 9.96400 70.10100 -4.74800 1.000 23.92000 457 HIS B N 1
ATOM 4546 C CA . HIS B 1 210 ? 9.41700 70.13600 -6.09200 1.000 25.08000 457 HIS B CA 1
ATOM 4547 C C . HIS B 1 210 ? 9.72100 68.95900 -6.94600 1.000 27.83000 457 HIS B C 1
ATOM 4548 O O . HIS B 1 210 ? 10.85900 68.49600 -6.97900 1.000 26.50000 457 HIS B O 1
ATOM 4558 N N . GLN B 1 211 ? 8.67400 68.44200 -7.62500 1.000 23.76000 458 GLN B N 1
ATOM 4559 C CA . GLN B 1 211 ? 8.79600 67.33600 -8.56100 1.000 24.55000 458 GLN B CA 1
ATOM 4560 C C . GLN B 1 211 ? 8.45500 67.98800 -9.88300 1.000 25.82000 458 GLN B C 1
ATOM 4561 O O . GLN B 1 211 ? 7.61300 68.90800 -9.91500 1.000 24.37000 458 GLN B O 1
ATOM 4570 N N . TYR B 1 212 ? 9.11400 67.61300 -10.94600 1.000 23.25000 459 TYR B N 1
ATOM 4571 C CA . TYR B 1 212 ? 8.90300 68.25600 -12.24900 1.000 23.96000 459 TYR B CA 1
ATOM 4572 C C . TYR B 1 212 ? 7.66300 67.87600 -13.08900 1.000 27.47000 459 TYR B C 1
ATOM 4573 O O . TYR B 1 212 ? 7.44600 68.45600 -14.14200 1.000 26.81000 459 TYR B O 1
ATOM 4584 N N . ALA B 1 213 ? 6.90400 66.88300 -12.65600 1.000 26.53000 460 ALA B N 1
ATOM 4585 C CA . ALA B 1 213 ? 5.71000 66.44800 -13.37000 1.000 27.37000 460 ALA B CA 1
ATOM 4586 C C . ALA B 1 213 ? 4.76600 65.70500 -12.45100 1.000 27.49000 460 ALA B C 1
ATOM 4587 O O . ALA B 1 213 ? 5.20500 65.29100 -11.37600 1.000 25.35000 460 ALA B O 1
ATOM 4590 N N . THR B 1 214 ? 3.46700 65.56800 -12.86400 1.000 24.64000 461 THR B N 1
ATOM 4591 C CA . THR B 1 214 ? 2.51600 64.78700 -12.09700 1.000 26.33000 461 THR B CA 1
ATOM 4592 C C . THR B 1 214 ? 2.28300 63.47000 -12.76800 1.000 25.66000 461 THR B C 1
ATOM 4593 O O . THR B 1 214 ? 1.81100 62.52000 -12.13200 1.000 26.40000 461 THR B O 1
ATOM 4599 N N . ASP B 1 215 ? 2.57600 63.41800 -14.06600 1.000 24.90000 462 ASP B N 1
ATOM 4600 C CA . ASP B 1 215 ? 2.40700 62.15800 -14.77700 1.000 24.46000 462 ASP B CA 1
ATOM 4601 C C . ASP B 1 215 ? 3.44100 61.21100 -14.30900 1.000 26.23000 462 ASP B C 1
ATOM 4602 O O . ASP B 1 215 ? 4.62800 61.50900 -14.44700 1.000 28.32000 462 ASP B O 1
ATOM 4608 N N . ILE B 1 216 ? 3.03700 60.06600 -13.79000 1.000 25.09000 463 ILE B N 1
ATOM 4609 C CA . ILE B 1 216 ? 3.93800 59.07500 -13.22700 1.000 25.55000 463 ILE B CA 1
ATOM 4610 C C . ILE B 1 216 ? 4.86500 58.44100 -14.24500 1.000 25.74000 463 ILE B C 1
ATOM 4611 O O . ILE B 1 216 ? 5.77600 57.74600 -13.83400 1.000 24.21000 463 ILE B O 1
ATOM 4617 N N . LYS B 1 217 ? 4.53500 58.58900 -15.54900 1.000 25.12000 464 LYS B N 1
ATOM 4618 C CA . LYS B 1 217 ? 5.35900 58.03900 -16.59200 1.000 33.29000 464 LYS B CA 1
ATOM 4619 C C . LYS B 1 217 ? 6.21700 59.09500 -17.24700 1.000 26.83000 464 LYS B C 1
ATOM 4620 O O . LYS B 1 217 ? 6.86300 58.76300 -18.23300 1.000 26.34000 464 LYS B O 1
ATOM 4630 N N . TRP B 1 218 ? 6.30400 60.33800 -16.66200 1.000 24.44000 465 TRP B N 1
ATOM 4631 C CA . TRP B 1 218 ? 7.08700 61.36300 -17.31300 1.000 25.39000 465 TRP B CA 1
ATOM 4632 C C . TRP B 1 218 ? 8.59300 60.94900 -17.43500 1.000 26.50000 465 TRP B C 1
ATOM 4633 O O . TRP B 1 218 ? 9.17600 61.19900 -18.48700 1.000 25.78000 465 TRP B O 1
ATOM 4646 N N . ALA B 1 219 ? 9.19600 60.33800 -16.36600 1.000 26.09000 466 ALA B N 1
ATOM 4647 C CA . ALA B 1 219 ? 10.61200 59.98300 -16.46900 1.000 28.38000 466 ALA B CA 1
ATOM 4648 C C . ALA B 1 219 ? 10.74600 58.83700 -17.45500 1.000 27.90000 466 ALA B C 1
ATOM 4649 O O . ALA B 1 219 ? 11.72600 58.82200 -18.19000 1.000 26.12000 466 ALA B O 1
ATOM 4652 N N . GLU B 1 220 ? 9.78100 57.88300 -17.48900 1.000 25.47000 467 GLU B N 1
ATOM 4653 C CA . GLU B 1 220 ? 9.87500 56.79200 -18.46700 1.000 29.70000 467 GLU B CA 1
ATOM 4654 C C . GLU B 1 220 ? 9.81900 57.24200 -19.90300 1.000 32.05000 467 GLU B C 1
ATOM 4655 O O . GLU B 1 220 ? 10.64400 56.79800 -20.72700 1.000 30.03000 467 GLU B O 1
ATOM 4662 N N . SER B 1 221 ? 8.79300 58.04400 -20.22800 1.000 31.05000 468 SER B N 1
ATOM 4663 C CA . SER B 1 221 ? 8.62800 58.55600 -21.56200 1.000 31.57000 468 SER B CA 1
ATOM 4664 C C . SER B 1 221 ? 9.83000 59.37500 -21.98600 1.000 32.62000 468 SER B C 1
ATOM 4665 O O . SER B 1 221 ? 10.28600 59.22600 -23.12200 1.000 27.90000 468 SER B O 1
ATOM 4670 N N . ASN B 1 222 ? 10.31400 60.26600 -21.11900 1.000 25.67000 469 ASN B N 1
ATOM 4671 C CA . ASN B 1 222 ? 11.47700 61.02800 -21.54400 1.000 26.61000 469 ASN B CA 1
ATOM 4672 C C . ASN B 1 222 ? 12.74500 60.14600 -21.65600 1.000 23.71000 469 ASN B C 1
ATOM 4673 O O . ASN B 1 222 ? 13.61500 60.46000 -22.43800 1.000 25.31000 469 ASN B O 1
ATOM 4681 N N . ALA B 1 223 ? 12.89100 59.15900 -20.82300 1.000 22.93000 470 ALA B N 1
ATOM 4682 C CA . ALA B 1 223 ? 14.08200 58.27100 -20.91500 1.000 26.17000 470 ALA B CA 1
ATOM 4683 C C . ALA B 1 223 ? 14.06700 57.52100 -22.24600 1.000 28.90000 470 ALA B C 1
ATOM 4684 O O . ALA B 1 223 ? 15.10800 57.33500 -22.86600 1.000 24.48000 470 ALA B O 1
ATOM 4687 N N . THR B 1 224 ? 12.85400 57.07300 -22.67800 1.000 27.61000 471 THR B N 1
ATOM 4688 C CA . THR B 1 224 ? 12.73700 56.36100 -23.95100 1.000 32.05000 471 THR B CA 1
ATOM 4689 C C . THR B 1 224 ? 13.25700 57.25200 -25.05000 1.000 31.35000 471 THR B C 1
ATOM 4690 O O . THR B 1 224 ? 14.04600 56.82800 -25.88200 1.000 31.69000 471 THR B O 1
ATOM 4696 N N . ILE B 1 225 ? 12.81100 58.48800 -25.05800 1.000 24.56000 472 ILE B N 1
ATOM 4697 C CA . ILE B 1 225 ? 13.27000 59.42000 -26.04500 1.000 23.95000 472 ILE B CA 1
ATOM 4698 C C . ILE B 1 225 ? 14.79700 59.66200 -25.96900 1.000 30.19000 472 ILE B C 1
ATOM 4699 O O . ILE B 1 225 ? 15.42000 59.74400 -27.01600 1.000 25.74000 472 ILE B O 1
ATOM 4705 N N . ILE B 1 226 ? 15.38200 59.85800 -24.74900 1.000 28.61000 473 ILE B N 1
ATOM 4706 C CA . ILE B 1 226 ? 16.81900 60.12300 -24.69600 1.000 25.92000 473 ILE B CA 1
ATOM 4707 C C . ILE B 1 226 ? 17.55900 58.91800 -25.23100 1.000 27.00000 473 ILE B C 1
ATOM 4708 O O . ILE B 1 226 ? 18.48200 59.03000 -26.05200 1.000 25.99000 473 ILE B O 1
ATOM 4714 N N . ALA B 1 227 ? 17.06500 57.77100 -24.83100 1.000 25.00000 474 ALA B N 1
ATOM 4715 C CA . ALA B 1 227 ? 17.64300 56.50500 -25.25600 1.000 25.99000 474 ALA B CA 1
ATOM 4716 C C . ALA B 1 227 ? 17.55100 56.29000 -26.76100 1.000 27.81000 474 ALA B C 1
ATOM 4717 O O . ALA B 1 227 ? 18.50900 55.80300 -27.35100 1.000 28.25000 474 ALA B O 1
ATOM 4720 N N . ASP B 1 228 ? 16.41200 56.61300 -27.38200 1.000 27.46000 475 ASP B N 1
ATOM 4721 C CA . ASP B 1 228 ? 16.28700 56.49500 -28.81200 1.000 27.68000 475 ASP B CA 1
ATOM 4722 C C . ASP B 1 228 ? 17.28600 57.37600 -29.53200 1.000 28.24000 475 ASP B C 1
ATOM 4723 O O . ASP B 1 228 ? 17.83500 56.92300 -30.52700 1.000 29.70000 475 ASP B O 1
ATOM 4729 N N . PHE B 1 229 ? 17.51800 58.64500 -29.06500 1.000 25.27000 476 PHE B N 1
ATOM 4730 C CA . PHE B 1 229 ? 18.50100 59.53300 -29.66700 1.000 25.72000 476 PHE B CA 1
ATOM 4731 C C . PHE B 1 229 ? 19.92800 58.88200 -29.56700 1.000 29.22000 476 PHE B C 1
ATOM 4732 O O . PHE B 1 229 ? 20.63700 58.84200 -30.58700 1.000 26.10000 476 PHE B O 1
ATOM 4741 N N . TYR B 1 230 ? 20.30600 58.26700 -28.43700 1.000 23.56000 477 TYR B N 1
ATOM 4742 C CA . TYR B 1 230 ? 21.60700 57.61200 -28.34000 1.000 29.95000 477 TYR B CA 1
ATOM 4743 C C . TYR B 1 230 ? 21.71400 56.42700 -29.31100 1.000 28.39000 477 TYR B C 1
ATOM 4744 O O . TYR B 1 230 ? 22.65100 56.35500 -30.05900 1.000 27.60000 477 TYR B O 1
ATOM 4755 N N . LYS B 1 231 ? 20.72100 55.54300 -29.30300 1.000 26.13000 478 LYS B N 1
ATOM 4756 C CA . LYS B 1 231 ? 20.66900 54.39400 -30.17600 1.000 30.87000 478 LYS B CA 1
ATOM 4757 C C . LYS B 1 231 ? 20.82000 54.83000 -31.60800 1.000 33.82000 478 LYS B C 1
ATOM 4758 O O . LYS B 1 231 ? 21.58900 54.28900 -32.32600 1.000 30.05000 478 LYS B O 1
ATOM 4768 N N . ASN B 1 232 ? 20.11900 55.84000 -31.99400 1.000 29.00000 479 ASN B N 1
ATOM 4769 C CA . ASN B 1 232 ? 20.18400 56.33400 -33.34100 1.000 34.96000 479 ASN B CA 1
ATOM 4770 C C . ASN B 1 232 ? 21.50600 56.92500 -33.69700 1.000 35.82000 479 ASN B C 1
ATOM 4771 O O . ASN B 1 232 ? 21.83900 56.98200 -34.84500 1.000 36.04000 479 ASN B O 1
ATOM 4779 N N . MET B 1 233 ? 22.22100 57.43100 -32.74500 1.000 32.66000 480 MET B N 1
ATOM 4780 C CA . MET B 1 233 ? 23.54200 57.94700 -33.01100 1.000 30.09000 480 MET B CA 1
ATOM 4781 C C . MET B 1 233 ? 24.59600 56.79700 -32.88500 1.000 26.43000 480 MET B C 1
ATOM 4782 O O . MET B 1 233 ? 25.80300 57.06200 -33.02500 1.000 26.40000 480 MET B O 1
ATOM 4788 N N . LYS B 1 234 ? 24.13600 55.59300 -32.51700 1.000 25.90000 481 LYS B N 1
ATOM 4789 C CA . LYS B 1 234 ? 24.96000 54.40400 -32.33300 1.000 30.04000 481 LYS B CA 1
ATOM 4790 C C . LYS B 1 234 ? 26.02700 54.64300 -31.27200 1.000 36.14000 481 LYS B C 1
ATOM 4791 O O . LYS B 1 234 ? 27.23000 54.43300 -31.50500 1.000 30.48000 481 LYS B O 1
ATOM 4801 N N . THR B 1 235 ? 25.59000 55.16700 -30.12500 1.000 28.41000 482 THR B N 1
ATOM 4802 C CA . THR B 1 235 ? 26.52300 55.34900 -29.03400 1.000 25.96000 482 THR B CA 1
ATOM 4803 C C . THR B 1 235 ? 25.71600 55.26000 -27.76100 1.000 26.41000 482 THR B C 1
ATOM 4804 O O . THR B 1 235 ? 24.55500 54.87000 -27.81600 1.000 25.51000 482 THR B O 1
ATOM 4810 N N . GLU B 1 236 ? 26.28600 55.58600 -26.63000 1.000 25.72000 483 GLU B N 1
ATOM 4811 C CA . GLU B 1 236 ? 25.53600 55.43600 -25.40200 1.000 23.44000 483 GLU B CA 1
ATOM 4812 C C . GLU B 1 236 ? 25.96300 56.51500 -24.42200 1.000 24.22000 483 GLU B C 1
ATOM 4813 O O . GLU B 1 236 ? 26.94500 57.21500 -24.64500 1.000 25.03000 483 GLU B O 1
ATOM 4820 N N . GLY B 1 237 ? 25.20800 56.62400 -23.28600 1.000 24.58000 484 GLY B N 1
ATOM 4821 C CA . GLY B 1 237 ? 25.48300 57.63300 -22.28600 1.000 24.90000 484 GLY B CA 1
ATOM 4822 C C . GLY B 1 237 ? 26.76400 57.32700 -21.52900 1.000 26.42000 484 GLY B C 1
ATOM 4823 O O . GLY B 1 237 ? 27.22700 56.19900 -21.52400 1.000 23.59000 484 GLY B O 1
ATOM 4825 N N . LYS B 1 238 ? 27.30100 58.33600 -20.88500 1.000 24.23000 485 LYS B N 1
ATOM 4826 C CA . LYS B 1 238 ? 28.52500 58.19800 -20.12300 1.000 24.56000 485 LYS B CA 1
ATOM 4827 C C . LYS B 1 238 ? 28.28600 58.37100 -18.61100 1.000 25.89000 485 LYS B C 1
ATOM 4828 O O . LYS B 1 238 ? 28.62500 57.48400 -17.81000 1.000 23.70000 485 LYS B O 1
ATOM 4838 N N . TYR B 1 239 ? 27.61000 59.49200 -18.23000 1.000 23.17000 486 TYR B N 1
ATOM 4839 C CA . TYR B 1 239 ? 27.40400 59.81700 -16.82900 1.000 24.93000 486 TYR B CA 1
ATOM 4840 C C . TYR B 1 239 ? 26.04100 59.41100 -16.35200 1.000 26.85000 486 TYR B C 1
ATOM 4841 O O . TYR B 1 239 ? 25.06300 59.84300 -16.95200 1.000 22.92000 486 TYR B O 1
ATOM 4852 N N . PHE B 1 240 ? 25.97300 58.56100 -15.32200 1.000 25.64000 487 PHE B N 1
ATOM 4853 C CA . PHE B 1 240 ? 24.69100 58.10500 -14.75600 1.000 25.95000 487 PHE B CA 1
ATOM 4854 C C . PHE B 1 240 ? 24.73800 58.23300 -13.24000 1.000 29.33000 487 PHE B C 1
ATOM 4855 O O . PHE B 1 240 ? 25.80200 58.17800 -12.65700 1.000 25.56000 487 PHE B O 1
ATOM 4864 N N . LYS B 1 241 ? 23.57200 58.47300 -12.61200 1.000 24.73000 488 LYS B N 1
ATOM 4865 C CA . LYS B 1 241 ? 23.47500 58.49700 -11.18300 1.000 23.70000 488 LYS B CA 1
ATOM 4866 C C . LYS B 1 241 ? 22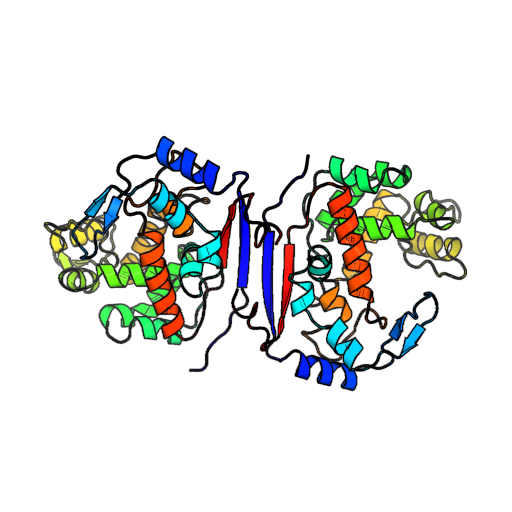.29400 57.64800 -10.85300 1.000 25.48000 488 LYS B C 1
ATOM 4867 O O . LYS B 1 241 ? 21.15400 58.07300 -11.06400 1.000 23.96000 488 LYS B O 1
ATOM 4877 N N . TYR B 1 242 ? 22.54000 56.42800 -10.45800 1.000 23.50000 489 TYR B N 1
ATOM 4878 C CA . TYR B 1 242 ? 21.50100 55.47300 -10.16400 1.000 24.36000 489 TYR B CA 1
ATOM 4879 C C . TYR B 1 242 ? 20.97400 55.69200 -8.75100 1.000 26.39000 489 TYR B C 1
ATOM 4880 O O . TYR B 1 242 ? 21.73100 56.03800 -7.85500 1.000 25.64000 489 TYR B O 1
ATOM 4891 N N . PHE B 1 243 ? 19.68100 55.55900 -8.57300 1.000 25.24000 490 PHE B N 1
ATOM 4892 C CA . PHE B 1 243 ? 19.04800 55.65800 -7.26300 1.000 25.94000 490 PHE B CA 1
ATOM 4893 C C . PHE B 1 243 ? 18.58000 54.26100 -6.92800 1.000 24.87000 490 PHE B C 1
ATOM 4894 O O . PHE B 1 243 ? 17.74500 53.72700 -7.61500 1.000 26.13000 490 PHE B O 1
ATOM 4903 N N . VAL B 1 244 ? 19.09000 53.72600 -5.83500 1.000 25.15000 491 VAL B N 1
ATOM 4904 C CA . VAL B 1 244 ? 18.87400 52.34300 -5.42300 1.000 25.98000 491 VAL B CA 1
ATOM 4905 C C . VAL B 1 244 ? 18.27200 52.26500 -4.02900 1.000 27.33000 491 VAL B C 1
ATOM 4906 O O . VAL B 1 244 ? 18.81700 52.81700 -3.07200 1.000 24.48000 491 VAL B O 1
ATOM 4911 N N . TYR B 1 245 ? 17.15800 51.54100 -3.92000 1.000 27.29000 492 TYR B N 1
ATOM 4912 C CA . TYR B 1 245 ? 16.50900 51.49000 -2.60700 1.000 32.40000 492 TYR B CA 1
ATOM 4913 C C . TYR B 1 245 ? 17.18100 50.46500 -1.67200 1.000 37.83000 492 TYR B C 1
ATOM 4914 O O . TYR B 1 245 ? 17.83200 49.54600 -2.15100 1.000 34.33000 492 TYR B O 1
ATOM 4925 N N . LYS B 1 246 ? 17.05400 50.64900 -0.36200 1.000 36.60000 493 LYS B N 1
ATOM 4926 C CA . LYS B 1 246 ? 17.71000 49.75100 0.58600 1.000 44.51000 493 LYS B CA 1
ATOM 4927 C C . LYS B 1 246 ? 17.33200 48.26400 0.52400 1.000 45.76000 493 LYS B C 1
ATOM 4928 O O . LYS B 1 246 ? 18.06700 47.43500 1.04400 1.000 46.32000 493 LYS B O 1
ATOM 4938 N N . ASP B 1 247 ? 16.23400 47.92000 -0.14800 1.000 39.27000 494 ASP B N 1
ATOM 4939 C CA . ASP B 1 247 ? 15.79100 46.53000 -0.27800 1.000 39.14000 494 ASP B CA 1
ATOM 4940 C C . ASP B 1 247 ? 16.04600 45.95400 -1.66000 1.000 41.76000 494 ASP B C 1
ATOM 4941 O O . ASP B 1 247 ? 15.52900 44.88500 -1.99600 1.000 43.13000 494 ASP B O 1
ATOM 4947 N N . ASP B 1 248 ? 16.83000 46.67900 -2.47200 1.000 40.49000 495 ASP B N 1
ATOM 4948 C CA . ASP B 1 248 ? 17.16500 46.20600 -3.80300 1.000 50.76000 495 ASP B CA 1
ATOM 4949 C C . ASP B 1 248 ? 18.44500 45.40000 -3.72800 1.000 55.26000 495 ASP B C 1
ATOM 4950 O O . ASP B 1 248 ? 19.49300 45.89700 -4.12500 1.000 54.61000 495 ASP B O 1
ATOM 4956 N N . SER B 1 249 ? 18.36600 44.15800 -3.24000 1.000 63.98000 496 SER B N 1
ATOM 4957 C CA . SER B 1 249 ? 19.56900 43.34000 -3.07300 1.000 77.40000 496 SER B CA 1
ATOM 4958 C C . SER B 1 249 ? 20.43800 43.23100 -4.32200 1.000 73.90000 496 SER B C 1
ATOM 4959 O O . SER B 1 249 ? 21.65400 43.41400 -4.25200 1.000 74.36000 496 SER B O 1
ATOM 4964 N N . LYS B 1 250 ? 19.79200 42.97400 -5.46200 1.000 73.83000 497 LYS B N 1
ATOM 4965 C CA . LYS B 1 250 ? 20.41500 42.82800 -6.77400 1.000 71.36000 497 LYS B CA 1
ATOM 4966 C C . LYS B 1 250 ? 21.33200 43.98100 -7.23100 1.000 68.59000 497 LYS B C 1
ATOM 4967 O O . LYS B 1 250 ? 22.20200 43.75600 -8.07000 1.000 73.76000 497 LYS B O 1
ATOM 4977 N N . HIS B 1 251 ? 21.12300 45.20100 -6.72000 1.000 64.10000 498 HIS B N 1
ATOM 4978 C CA . HIS B 1 251 ? 21.92100 46.36300 -7.11400 1.000 66.29000 498 HIS B CA 1
ATOM 4979 C C . HIS B 1 251 ? 22.45800 47.15900 -5.96100 1.000 73.75000 498 HIS B C 1
ATOM 4980 O O . HIS B 1 251 ? 23.39200 47.93800 -6.14400 1.000 75.32000 498 HIS B O 1
ATOM 4990 N N . LEU B 1 252 ? 21.82700 47.03500 -4.80200 1.000 82.88000 499 LEU B N 1
ATOM 4991 C CA . LEU B 1 252 ? 22.22000 47.80400 -3.64300 1.000 92.41000 499 LEU B CA 1
ATOM 4992 C C . LEU B 1 252 ? 23.67900 47.66500 -3.39100 1.000 99.62000 499 LEU B C 1
ATOM 4993 O O . LEU B 1 252 ? 24.39000 48.65200 -3.21500 1.000 103.85000 499 LEU B O 1
ATOM 4999 N N . ASN B 1 253 ? 24.12200 46.42600 -3.35500 1.000 99.27000 500 ASN B N 1
ATOM 5000 C CA . ASN B 1 253 ? 25.52200 46.16900 -3.13200 1.000 93.77000 500 ASN B CA 1
ATOM 5001 C C . ASN B 1 253 ? 26.27200 46.18700 -4.45600 1.000 94.33000 500 ASN B C 1
ATOM 5002 O O . ASN B 1 253 ? 26.24700 45.22300 -5.21900 1.000 98.02000 500 ASN B O 1
ATOM 5010 N N . LYS B 1 254 ? 26.78800 47.37700 -4.77400 1.000 89.77000 501 LYS B N 1
ATOM 5011 C CA . LYS B 1 254 ? 27.59000 47.70900 -5.94500 1.000 77.37000 501 LYS B CA 1
ATOM 5012 C C . LYS B 1 254 ? 28.69600 48.64400 -5.41800 1.000 76.59000 501 LYS B C 1
ATOM 5013 O O . LYS B 1 254 ? 28.36100 49.44000 -4.51000 1.000 77.84000 501 LYS B O 1
#

Radius of gyration: 28.0 Å; Cα contacts (8 Å, |Δi|>4): 892; chains: 2; bounding box: 81×75×61 Å

Sequence (501 aa):
AFKHVKSDIKIEKLNVTLNDAAKKQINNYTSQQVSNKKNDAWRDASATEIKSAMDSGTFIDNEKQKYQFLDLSKYQGIDKNRIKCMLVDRPTLLKHTDDFLKAAKDKHVNEVYLISHALLETGAVKSELANGVEIDGKKYYNFYGVGALDKDPIKTGAEYAKKHGWDTPEKAISGGADFIHKHFLSSTDQNTLYSMRWNPKNPGEHQYATDIKWAESNATIIADFYKNMKTEGKYFKYFVYKDDSKHLNKAAFKHVKSDIKIEKLNVTLNDAAKKQINNYTSQQVSNKKNDAWRDASATEIKSAMDSGTFIDNEKQKYQFLDLSKYQGIDKNRIKCMLVDRPTLLKHTDDFLKAAKDKHVNEVYLISHALLETGAVKSELANGVEIDGKKYYNFYGVGALDKDPIKTGAEYAKKHGWDTPEKAISGGADFIHKHFLSSTDQNTLYSMRWNPKNPGEHQYATDIKWAESNATIIADFYKNMKTEGKYFKYFVYKDDSKHLNK

Foldseek 3Di:
DFDEDAADEAEAEDAAFLVVLLVLVVVQDDQQWAADPVGPHIDGDDSVRLSVLLPLLVQCPDLLSLQLFFQFQAAFCPPLVLVLLVCVVPVLVSVCSVLLSVLCHVLRGHSLVLVVQLVVACPDVNVVLLVWDDDPPATFHARRQPQQDPVGRPVRRRVVRVVVVRRDSSCNSNVVSNVCCVPQVVDVQGRGNSCLASVSVDRNDHHNDSHSCRSVVVSNVSSVSCVSSSYDGHYGYRYHYPVNPVPSVD/DAFAEDAADEAEAEFAAFLVVLLVLQVVQDDQQWAAPPDPPHIDGDDSVLLSVLLPLLVQCPDLQSLQLFFQQQAAFCPDLVLLCLVVVPPVLCSVCSVLLSVLCHVLRGHSLVLVVQLVVQLPDPNVVQSVFDDDPRATFHARRLVQQDPVHRPVRRRVVRVVQVRRDNSCRSNVVSNVCCVPQVVDVQRRGNSCLASVSVDRNDHRNDSHSCRSVVVSNVSSVSQVSSSYDGHYGYRYHYPPSPVPSPD